Protein AF-A0A2E9L7T1-F1 (afdb_monomer)

Radius of gyration: 26.49 Å; Cα contacts (8 Å, |Δi|>4): 493; chains: 1; bounding box: 70×47×73 Å

Secondary structure (DSSP, 8-state):
-PPPP-HHHHHHHHHHHHHHHHHHTHHHHHS-SHHHHHHHHHHHHHHHHHHHHHHHHH-PPPHHHHTSTTHHHHHHHHHHHHHHHHHHHHT--GGGTS-TTHHIIIIIIIIIHHHHHHHHHHHHH---SSS-GGGGGHHHHTTS--PPPPSS---HHHHHHHHHHHHHHHHHHTT-BPTTB-TT---TTGGGHHHHT--TTBTTSSTTHHHHHHHHHHHHHHHTTSS---TTSHHHHHHHHHHHHHHHHHHHHHHHHHHHHHT-PBPHHHHHHH-HHHHHHHHHHHHHHHHHHHHHHHHHHHHHSSS-HHHHHHHHHHHHHHHHHHH--SBSSTTSPP-SSS-BSSHHHHHHHHHHHS-HHHHHHTTHHHHHHT-BTTB---HHHHHHHHHHHHHHHHHHH---------

Mean predicted aligned error: 11.44 Å

Nearest PDB structures (foldseek):
  8do1-assembly1_A  TM=8.811E-01  e=3.065E-12  Homo sapiens
  1rh5-assembly1_A  TM=8.765E-01  e=1.715E-11  Methanocaldococcus jannaschii
  1rhz-assembly1_A  TM=8.712E-01  e=6.381E-11  Methanocaldococcus jannaschii
  3dkn-assembly1_A  TM=8.612E-01  e=5.829E-11  Canis lupus familiaris
  3bo0-assembly1_A  TM=8.610E-01  e=1.150E-10  Escherichia coli

Solvent-accessible surface area (backbone atoms only — not comparable to full-atom values): 21916 Å² total; per-residue (Å²): 119,68,42,71,53,40,66,67,56,39,52,50,53,49,49,51,54,54,47,50,53,51,59,73,35,42,70,41,59,72,51,80,61,71,56,24,55,50,44,54,50,37,54,55,46,27,56,54,47,26,52,48,49,34,45,61,61,74,49,80,82,57,74,80,46,58,71,37,95,68,55,31,86,38,44,72,55,52,54,50,48,48,55,50,48,53,45,52,61,51,25,30,40,57,96,77,75,27,43,20,73,44,33,50,52,36,56,43,54,24,55,46,49,24,48,55,50,23,54,51,40,41,32,33,58,32,67,46,74,62,76,40,50,67,63,42,48,45,78,55,45,77,70,52,94,68,84,78,68,69,94,57,91,77,50,71,67,57,16,51,51,48,38,51,52,48,50,53,52,52,58,51,36,50,69,39,62,49,74,55,56,33,97,75,55,63,67,87,53,62,92,47,25,45,76,31,39,28,27,82,70,16,33,22,47,67,28,47,42,31,54,53,53,24,47,49,55,48,50,51,35,47,72,70,56,76,43,51,63,53,74,86,41,71,65,43,37,50,50,51,54,35,51,33,53,53,40,20,63,55,32,39,56,67,56,40,45,61,44,41,80,67,46,48,47,56,21,69,71,43,32,77,75,44,30,65,27,46,33,46,47,53,42,42,51,46,44,44,54,30,41,51,49,50,52,52,48,26,53,44,22,54,59,51,27,72,66,44,26,67,62,50,42,23,52,50,35,45,50,47,53,52,47,44,38,39,61,26,72,52,46,60,49,85,93,56,72,80,39,97,90,29,38,30,42,2,33,53,42,25,53,54,48,47,72,71,70,52,51,77,67,54,33,64,76,66,46,42,62,49,44,48,42,73,28,46,101,86,39,83,41,13,49,50,54,54,54,50,52,51,53,50,49,53,54,52,52,55,57,71,68,64,73,88,86,74,90,79,83,130

Structure (mmCIF, N/CA/C/O backbone):
data_AF-A0A2E9L7T1-F1
#
_entry.id   AF-A0A2E9L7T1-F1
#
loop_
_atom_site.group_PDB
_atom_site.id
_atom_site.type_symbol
_atom_site.label_atom_id
_atom_site.label_alt_id
_atom_site.label_comp_id
_atom_site.label_asym_id
_atom_site.label_entity_id
_atom_site.label_seq_id
_atom_site.pdbx_PDB_ins_code
_atom_site.Cartn_x
_atom_site.Cartn_y
_atom_site.Cartn_z
_atom_site.occupancy
_atom_site.B_iso_or_equiv
_atom_site.auth_seq_id
_atom_site.auth_comp_id
_atom_site.auth_asym_id
_atom_site.auth_atom_id
_atom_site.pdbx_PDB_model_num
ATOM 1 N N . MET A 1 1 ? -18.231 8.723 31.305 1.00 44.78 1 MET A N 1
ATOM 2 C CA . MET A 1 1 ? -19.421 9.405 30.738 1.00 44.78 1 MET A CA 1
ATOM 3 C C . MET A 1 1 ? -19.922 8.512 29.623 1.00 44.78 1 MET A C 1
ATOM 5 O O . MET A 1 1 ? -19.241 8.429 28.611 1.00 44.78 1 MET A O 1
ATOM 9 N N . LYS A 1 2 ? -21.054 7.825 29.812 1.00 50.00 2 LYS A N 1
ATOM 10 C CA . LYS A 1 2 ? -21.602 6.917 28.796 1.00 50.00 2 LYS A CA 1
ATOM 11 C C . LYS A 1 2 ? -21.762 7.650 27.469 1.00 50.00 2 LYS A C 1
ATOM 13 O O . LYS A 1 2 ? -22.452 8.673 27.408 1.00 50.00 2 LYS A O 1
ATOM 18 N N . HIS A 1 3 ? -21.126 7.144 26.417 1.00 57.38 3 HIS A N 1
ATOM 19 C CA . HIS A 1 3 ? -21.332 7.689 25.085 1.00 57.38 3 HIS A CA 1
ATOM 20 C C . HIS A 1 3 ? -22.793 7.463 24.691 1.00 57.38 3 HIS A C 1
ATOM 22 O O . HIS A 1 3 ? -23.294 6.342 24.730 1.00 57.38 3 HIS A O 1
ATOM 28 N N . LYS A 1 4 ? -23.497 8.549 24.361 1.00 59.44 4 LYS A N 1
ATOM 29 C CA . LYS A 1 4 ? -24.833 8.469 23.770 1.00 59.44 4 LYS A CA 1
ATOM 30 C C . LYS A 1 4 ? -24.698 8.261 22.257 1.00 59.44 4 LYS A C 1
ATOM 32 O O . LYS A 1 4 ? -23.768 8.835 21.670 1.00 59.44 4 LYS A O 1
ATOM 37 N N . PRO A 1 5 ? -25.608 7.489 21.637 1.00 64.50 5 PRO A N 1
ATOM 38 C CA . PRO A 1 5 ? -25.653 7.362 20.187 1.00 64.50 5 PRO A CA 1
ATOM 39 C C . PRO A 1 5 ? -25.833 8.745 19.554 1.00 64.50 5 PRO A C 1
ATOM 41 O O . PRO A 1 5 ? -26.508 9.607 20.122 1.00 64.50 5 PRO A O 1
ATOM 44 N N . VAL A 1 6 ? -25.214 8.967 18.391 1.00 72.38 6 VAL A N 1
ATOM 45 C CA . VAL A 1 6 ? -25.346 10.228 17.643 1.00 72.38 6 VAL A CA 1
ATOM 46 C C . VAL A 1 6 ? -26.320 10.010 16.491 1.00 72.38 6 VAL A C 1
ATOM 48 O O . VAL A 1 6 ? -25.890 9.603 15.411 1.00 72.38 6 VAL A O 1
ATOM 51 N N . PRO A 1 7 ? -27.624 10.273 16.684 1.00 68.56 7 PRO A N 1
ATOM 52 C CA . PRO A 1 7 ? -28.637 9.977 15.673 1.00 68.56 7 PRO A CA 1
ATOM 53 C C . PRO A 1 7 ? -28.390 10.738 14.365 1.00 68.56 7 PRO A C 1
ATOM 55 O O . PRO A 1 7 ? -28.592 10.181 13.295 1.00 68.56 7 PRO A O 1
ATOM 58 N N . ILE A 1 8 ? -27.860 11.965 14.438 1.00 73.25 8 ILE A N 1
ATOM 59 C CA . ILE A 1 8 ? -27.499 12.760 13.253 1.00 73.25 8 ILE A CA 1
ATOM 60 C C . ILE A 1 8 ? -26.408 12.063 12.428 1.00 73.25 8 ILE A C 1
ATOM 62 O O . ILE A 1 8 ? -26.515 12.007 11.211 1.00 73.25 8 ILE A O 1
ATOM 66 N N . GLY A 1 9 ? -25.391 11.488 13.078 1.00 71.50 9 GLY A N 1
ATOM 67 C CA . GLY A 1 9 ? -24.317 10.764 12.391 1.00 71.50 9 GLY A CA 1
ATOM 68 C C . GLY A 1 9 ? -24.824 9.493 11.712 1.00 71.50 9 GLY A C 1
ATOM 69 O O . GLY A 1 9 ? -24.454 9.215 10.581 1.00 71.50 9 GLY A O 1
ATOM 70 N N . VAL A 1 10 ? -25.742 8.772 12.360 1.00 74.06 10 VAL A N 1
ATOM 71 C CA . VAL A 1 10 ? -26.376 7.571 11.791 1.00 74.06 10 VAL A CA 1
ATOM 72 C C . VAL A 1 10 ? -27.210 7.918 10.555 1.00 74.06 10 VAL A C 1
ATOM 74 O O . VAL A 1 10 ? -27.063 7.275 9.518 1.00 74.06 10 VAL A O 1
ATOM 77 N N . VAL A 1 11 ? -28.048 8.956 10.643 1.00 75.56 11 VAL A N 1
ATOM 78 C CA . VAL A 1 11 ? -28.878 9.407 9.516 1.00 75.56 11 VAL A CA 1
ATOM 79 C C . VAL A 1 11 ? -28.003 9.900 8.369 1.00 75.56 11 VAL A C 1
ATOM 81 O O . VAL A 1 11 ? -28.222 9.507 7.231 1.00 75.56 11 VAL A O 1
ATOM 84 N N . LEU A 1 12 ? -26.980 10.705 8.655 1.00 79.31 12 LEU A N 1
ATOM 85 C CA . LEU A 1 12 ? -26.120 11.290 7.630 1.00 79.31 12 LEU A CA 1
ATOM 86 C C . LEU A 1 12 ? -25.273 10.225 6.916 1.00 79.31 12 LEU A C 1
ATOM 88 O O . LEU A 1 12 ? -25.202 10.237 5.694 1.00 79.31 12 LEU A O 1
ATOM 92 N N . THR A 1 13 ? -24.707 9.251 7.637 1.00 77.12 13 THR A N 1
ATOM 93 C CA . THR A 1 13 ? -24.001 8.118 7.014 1.00 77.12 13 THR A CA 1
ATOM 94 C C . THR A 1 13 ? -24.942 7.247 6.183 1.00 77.12 13 THR A C 1
ATOM 96 O O . THR A 1 13 ? -24.572 6.847 5.082 1.00 77.12 13 THR A O 1
ATOM 99 N N . GLY A 1 14 ? -26.159 6.983 6.669 1.00 74.06 14 GLY A N 1
ATOM 100 C CA . GLY A 1 14 ? -27.168 6.248 5.906 1.00 74.06 14 GLY A CA 1
ATOM 101 C C . GLY A 1 14 ? -27.558 6.975 4.618 1.00 74.06 14 GLY A C 1
ATOM 102 O O . GLY A 1 14 ? -27.540 6.373 3.550 1.00 74.06 14 GLY A O 1
ATOM 103 N N . VAL A 1 15 ? -27.837 8.278 4.699 1.00 81.50 15 VAL A N 1
ATOM 104 C CA . VAL A 1 15 ? -28.184 9.112 3.538 1.00 81.50 15 VAL A CA 1
ATOM 105 C C . VAL A 1 15 ? -27.033 9.187 2.542 1.00 81.50 15 VAL A C 1
ATOM 107 O O . VAL A 1 15 ? -27.280 9.082 1.350 1.00 81.50 15 VAL A O 1
ATOM 110 N N . ILE A 1 16 ? -25.785 9.321 2.999 1.00 81.62 16 ILE A N 1
ATOM 111 C CA . ILE A 1 16 ? -24.625 9.337 2.099 1.00 81.62 16 ILE A CA 1
ATOM 112 C C . ILE A 1 16 ? -24.465 7.986 1.403 1.00 81.62 16 ILE A C 1
ATOM 114 O O . ILE A 1 16 ? -24.348 7.950 0.186 1.00 81.62 16 ILE A O 1
ATOM 118 N N . TYR A 1 17 ? -24.477 6.877 2.148 1.00 81.25 17 TYR A N 1
ATOM 119 C CA . TYR A 1 17 ? -24.254 5.555 1.565 1.00 81.25 17 TYR A CA 1
ATOM 120 C C . TYR A 1 17 ? -25.372 5.160 0.596 1.00 81.25 17 TYR A C 1
ATOM 122 O O . TYR A 1 17 ? -25.107 4.876 -0.570 1.00 81.25 17 TYR A O 1
ATOM 130 N N . PHE A 1 18 ? -26.628 5.193 1.050 1.00 79.50 18 PHE A N 1
ATOM 131 C CA . PHE A 1 18 ? -27.755 4.854 0.186 1.00 79.50 18 PHE A CA 1
ATOM 132 C C . PHE A 1 18 ? -27.930 5.889 -0.927 1.00 79.50 18 PHE A C 1
ATOM 134 O O . PHE A 1 18 ? -28.182 5.504 -2.060 1.00 79.50 18 PHE A O 1
ATOM 141 N N . GLY A 1 19 ? -27.724 7.179 -0.650 1.00 78.94 19 GLY A N 1
ATOM 142 C CA . GLY A 1 19 ? -27.780 8.239 -1.659 1.00 78.94 19 GLY A CA 1
ATOM 143 C C . GLY A 1 19 ? -26.742 8.067 -2.768 1.00 78.94 19 GLY A C 1
ATOM 144 O O . GLY A 1 19 ? -27.082 8.246 -3.931 1.00 78.94 19 GLY A O 1
ATOM 145 N N . LEU A 1 20 ? -25.514 7.651 -2.440 1.00 79.62 20 LEU A N 1
ATOM 146 C CA . LEU A 1 20 ? -24.487 7.325 -3.436 1.00 79.62 20 LEU A CA 1
ATOM 147 C C . LEU A 1 20 ? -24.861 6.098 -4.273 1.00 79.62 20 LEU A C 1
ATOM 149 O O . LEU A 1 20 ? -24.658 6.122 -5.482 1.00 79.62 20 LEU A O 1
ATOM 153 N N . LEU A 1 21 ? -25.440 5.054 -3.668 1.00 77.19 21 LEU A N 1
ATOM 154 C CA . LEU A 1 21 ? -25.922 3.887 -4.419 1.00 77.19 21 LEU A CA 1
ATOM 155 C C . LEU A 1 21 ? -27.068 4.251 -5.369 1.00 77.19 21 LEU A C 1
ATOM 157 O O . LEU A 1 21 ? -27.059 3.835 -6.523 1.00 77.19 21 LEU A O 1
ATOM 161 N N . PHE A 1 22 ? -28.028 5.049 -4.895 1.00 79.12 22 PHE A N 1
ATOM 162 C CA . PHE A 1 22 ? -29.129 5.546 -5.718 1.00 79.12 22 PHE A CA 1
ATOM 163 C C . PHE A 1 22 ? -28.638 6.451 -6.846 1.00 79.12 22 PHE A C 1
ATOM 165 O O . PHE A 1 22 ? -29.158 6.360 -7.950 1.00 79.12 22 PHE A O 1
ATOM 172 N N . TYR A 1 23 ? -27.644 7.303 -6.582 1.00 79.50 23 TYR A N 1
ATOM 173 C CA . TYR A 1 23 ? -27.042 8.156 -7.602 1.00 79.50 23 TYR A CA 1
ATOM 174 C C . TYR A 1 23 ? -26.296 7.336 -8.658 1.00 79.50 23 TYR A C 1
ATOM 176 O O . TYR A 1 23 ? -26.459 7.585 -9.846 1.00 79.50 23 TYR A O 1
ATOM 184 N N . TRP A 1 24 ? -25.521 6.329 -8.241 1.00 76.62 24 TRP A N 1
ATOM 185 C CA . TRP A 1 24 ? -24.786 5.461 -9.164 1.00 76.62 24 TRP A CA 1
ATOM 186 C C . TRP A 1 24 ? -25.728 4.702 -10.109 1.00 76.62 24 TRP A C 1
ATOM 188 O O . TRP A 1 24 ? -25.439 4.571 -11.290 1.00 76.62 24 TRP A O 1
ATOM 198 N N . GLN A 1 25 ? -26.877 4.250 -9.617 1.00 76.62 25 GLN A N 1
ATOM 199 C CA . GLN A 1 25 ? -27.850 3.506 -10.421 1.00 76.62 25 GLN A CA 1
ATOM 200 C C . GLN A 1 25 ? -28.984 4.379 -10.969 1.00 76.62 25 GLN A C 1
A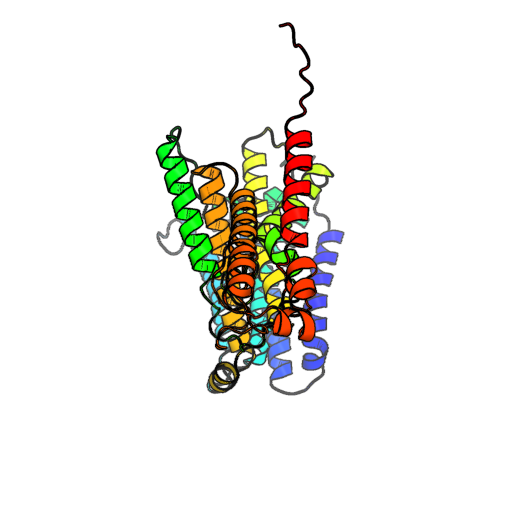TOM 202 O O . GLN A 1 25 ? -29.982 3.842 -11.433 1.00 76.62 25 GLN A O 1
ATOM 207 N N . TRP A 1 26 ? -28.878 5.710 -10.896 1.00 75.06 26 TRP A N 1
ATOM 208 C CA . TRP A 1 26 ? -29.985 6.617 -11.222 1.00 75.06 26 TRP A CA 1
ATOM 209 C C . TRP A 1 26 ? -30.507 6.417 -12.649 1.00 75.06 26 TRP A C 1
ATOM 211 O O . TRP A 1 26 ? -31.717 6.302 -12.858 1.00 75.06 26 TRP A O 1
ATOM 221 N N . ASP A 1 27 ? -29.591 6.300 -13.608 1.00 73.44 27 ASP A N 1
ATOM 222 C CA . ASP A 1 27 ? -29.933 6.109 -15.016 1.00 73.44 27 ASP A CA 1
ATOM 223 C C . ASP A 1 27 ? -30.553 4.721 -15.251 1.00 73.44 27 ASP A C 1
ATOM 225 O O . ASP A 1 27 ? -31.608 4.616 -15.879 1.00 73.44 27 ASP A O 1
ATOM 229 N N . GLU A 1 28 ? -29.991 3.669 -14.646 1.00 75.12 28 GLU A N 1
ATOM 230 C CA . GLU A 1 28 ? -30.506 2.290 -14.724 1.00 75.12 28 GLU A CA 1
ATOM 231 C C . GLU A 1 28 ? -31.877 2.121 -14.036 1.00 75.12 28 GLU A C 1
ATOM 233 O O . GLU A 1 28 ? -32.746 1.401 -14.527 1.00 75.12 28 GLU A O 1
ATOM 238 N N . LEU A 1 29 ? -32.119 2.841 -12.935 1.00 70.44 29 LEU A N 1
ATOM 239 C CA . LEU A 1 29 ? -33.400 2.888 -12.217 1.00 70.44 29 LEU A CA 1
ATOM 240 C C . LEU A 1 29 ? -34.501 3.579 -13.023 1.00 70.44 29 LEU A C 1
ATOM 242 O O . LEU A 1 29 ? -35.678 3.247 -12.862 1.00 70.44 29 LEU A O 1
ATOM 246 N N . SER A 1 30 ? -34.121 4.554 -13.850 1.00 69.94 30 SER A N 1
ATOM 247 C CA . SER A 1 30 ? -35.033 5.306 -14.715 1.00 69.94 30 SER A CA 1
ATOM 248 C C . SER A 1 30 ? -35.358 4.592 -16.033 1.00 69.94 30 SER A C 1
ATOM 250 O O . SER A 1 30 ? -36.299 4.987 -16.722 1.00 69.94 30 SER A O 1
ATOM 252 N N . GLY A 1 31 ? -34.606 3.539 -16.366 1.00 70.69 31 GLY A N 1
ATOM 253 C CA . GLY A 1 31 ? -34.792 2.727 -17.564 1.00 70.69 31 GLY A CA 1
ATOM 254 C C . GLY A 1 31 ? -35.842 1.615 -17.427 1.00 70.69 31 GLY A C 1
ATOM 255 O O . GLY A 1 31 ? -36.591 1.514 -16.451 1.00 70.69 31 GLY A O 1
ATOM 256 N N . GLU A 1 32 ? -35.881 0.736 -18.429 1.00 66.31 32 GLU A N 1
ATOM 257 C CA . GLU A 1 32 ? -36.730 -0.461 -18.472 1.00 66.31 32 GLU A CA 1
ATOM 258 C C . GLU A 1 32 ? -35.885 -1.711 -18.775 1.00 66.31 32 GLU A C 1
ATOM 260 O O . GLU A 1 32 ? -34.893 -1.637 -19.497 1.00 66.31 32 GLU A O 1
ATOM 265 N N . GLY A 1 33 ? -36.284 -2.871 -18.240 1.00 74.75 33 GLY A N 1
ATOM 266 C CA . GLY A 1 33 ? -35.637 -4.162 -18.509 1.00 74.75 33 GLY A CA 1
ATOM 267 C C . GLY A 1 33 ? -34.705 -4.663 -17.397 1.00 74.75 33 GLY A C 1
ATOM 268 O O . GLY A 1 33 ? -34.852 -4.297 -16.231 1.00 74.75 33 GLY A O 1
ATOM 269 N N . ALA A 1 34 ? -33.758 -5.533 -17.766 1.00 67.19 34 ALA A N 1
ATOM 270 C CA . ALA A 1 34 ? -32.897 -6.269 -16.832 1.00 67.19 34 ALA A CA 1
ATOM 271 C C . ALA A 1 34 ? -32.001 -5.367 -15.959 1.00 67.19 34 ALA A C 1
ATOM 273 O O . ALA A 1 34 ? -31.764 -5.699 -14.799 1.00 67.19 34 ALA A O 1
ATOM 274 N N . ALA A 1 35 ? -31.581 -4.206 -16.476 1.00 68.75 35 ALA A N 1
ATOM 275 C CA . ALA A 1 35 ? -30.794 -3.211 -15.742 1.00 68.75 35 ALA A CA 1
ATOM 276 C C . ALA A 1 35 ? -31.546 -2.664 -14.516 1.00 68.75 35 ALA A C 1
ATOM 278 O O . ALA A 1 35 ? -31.026 -2.624 -13.402 1.00 68.75 35 ALA A O 1
ATOM 279 N N . ARG A 1 36 ? -32.834 -2.334 -14.681 1.00 75.12 36 ARG A N 1
ATOM 280 C CA . ARG A 1 36 ? -33.674 -1.835 -13.585 1.00 75.12 36 ARG A CA 1
ATOM 281 C C . ARG A 1 36 ? -33.912 -2.904 -12.518 1.00 75.12 36 ARG A C 1
ATOM 283 O O . ARG A 1 36 ? -33.875 -2.599 -11.324 1.00 75.12 36 ARG A O 1
ATOM 290 N N . ASP A 1 37 ? -34.153 -4.147 -12.930 1.00 76.12 37 ASP A N 1
ATOM 291 C CA . ASP A 1 37 ? -34.335 -5.265 -11.999 1.00 76.12 37 ASP A CA 1
ATOM 292 C C . ASP A 1 37 ? -33.048 -5.544 -11.204 1.00 76.12 37 ASP A C 1
ATOM 294 O O . ASP A 1 37 ? -33.117 -5.786 -9.994 1.00 76.12 37 ASP A O 1
ATOM 298 N N . ALA A 1 38 ? -31.881 -5.418 -11.845 1.00 71.12 38 ALA A N 1
ATOM 299 C CA . ALA A 1 38 ? -30.573 -5.530 -11.205 1.00 71.12 38 ALA A CA 1
ATOM 300 C C . ALA A 1 38 ? -30.304 -4.400 -10.201 1.00 71.12 38 ALA A C 1
ATOM 302 O O . ALA A 1 38 ? -29.887 -4.667 -9.068 1.00 71.12 38 ALA A O 1
ATOM 303 N N . ALA A 1 39 ? -30.621 -3.156 -10.566 1.00 71.81 39 ALA A N 1
ATOM 304 C CA . ALA A 1 39 ? -30.505 -1.994 -9.691 1.00 71.81 39 ALA A CA 1
ATOM 305 C C . ALA A 1 39 ? -31.376 -2.136 -8.428 1.00 71.81 39 ALA A C 1
ATOM 307 O O . ALA A 1 39 ? -30.907 -1.947 -7.299 1.00 71.81 39 ALA A O 1
ATOM 308 N N . ILE A 1 40 ? -32.645 -2.529 -8.599 1.00 77.00 40 ILE A N 1
ATOM 309 C CA . ILE A 1 40 ? -33.587 -2.748 -7.490 1.00 77.00 40 ILE A CA 1
ATOM 310 C C . ILE A 1 40 ? -33.103 -3.894 -6.600 1.00 77.00 40 ILE A C 1
ATOM 312 O O . ILE A 1 40 ? -33.075 -3.753 -5.373 1.00 77.00 40 ILE A O 1
ATOM 316 N N . PHE A 1 41 ? -32.692 -5.013 -7.201 1.00 77.88 41 PHE A N 1
ATOM 317 C CA . PHE A 1 41 ? -32.152 -6.150 -6.467 1.00 77.88 41 PHE A CA 1
ATOM 318 C C . PHE A 1 41 ? -30.933 -5.749 -5.631 1.00 77.88 41 PHE A C 1
ATOM 320 O O . PHE A 1 41 ? -30.875 -6.078 -4.445 1.00 77.88 41 PHE A O 1
ATOM 327 N N . GLY A 1 42 ? -29.996 -4.986 -6.198 1.00 73.81 42 GLY A N 1
ATOM 328 C CA . GLY A 1 42 ? -28.810 -4.550 -5.471 1.00 73.81 42 GLY A CA 1
ATOM 329 C C . GLY A 1 42 ? -29.099 -3.566 -4.343 1.00 73.81 42 GLY A C 1
ATOM 330 O O . GLY A 1 42 ? -28.513 -3.701 -3.271 1.00 73.81 42 GLY A O 1
ATOM 331 N N . ILE A 1 43 ? -30.064 -2.656 -4.492 1.00 78.12 43 ILE A N 1
ATOM 332 C CA . ILE A 1 43 ? -30.483 -1.775 -3.389 1.00 78.12 43 ILE A CA 1
ATOM 333 C C . ILE A 1 43 ? -31.120 -2.580 -2.248 1.00 78.12 43 ILE A C 1
ATOM 335 O O . ILE A 1 43 ? -30.797 -2.362 -1.077 1.00 78.12 43 ILE A O 1
ATOM 339 N N . VAL A 1 44 ? -31.989 -3.545 -2.564 1.00 81.81 44 VAL A N 1
ATOM 340 C CA . VAL A 1 44 ? -32.592 -4.435 -1.556 1.00 81.81 44 VAL A CA 1
ATOM 341 C C . VAL A 1 44 ? -31.515 -5.271 -0.863 1.00 81.81 44 VAL A C 1
ATOM 343 O O . VAL A 1 44 ? -31.511 -5.386 0.368 1.00 81.81 44 VAL A O 1
ATOM 346 N N . LEU A 1 45 ? -30.563 -5.804 -1.634 1.00 80.44 45 LEU A N 1
ATOM 347 C CA . LEU A 1 45 ? -29.426 -6.548 -1.110 1.00 80.44 45 LEU A CA 1
ATOM 348 C C . LEU A 1 45 ? -28.550 -5.670 -0.208 1.00 80.44 45 LEU A C 1
ATOM 350 O O . LEU A 1 45 ? -28.112 -6.149 0.832 1.00 80.44 45 LEU A O 1
ATOM 354 N N . ALA A 1 46 ? -28.351 -4.391 -0.538 1.00 77.00 46 ALA A N 1
ATOM 355 C CA . ALA A 1 46 ? -27.594 -3.442 0.279 1.00 77.00 46 ALA A CA 1
ATOM 356 C C . ALA A 1 46 ? -28.240 -3.194 1.634 1.00 77.00 46 ALA A C 1
ATOM 358 O O . ALA A 1 46 ? -27.562 -3.249 2.660 1.00 77.00 46 ALA A O 1
ATOM 359 N N . VAL A 1 47 ? -29.558 -2.991 1.669 1.00 79.81 47 VAL A N 1
ATOM 360 C CA . VAL A 1 47 ? -30.287 -2.844 2.935 1.00 79.81 47 VAL A CA 1
ATOM 361 C C . VAL A 1 47 ? -30.152 -4.115 3.780 1.00 79.81 47 VAL A C 1
ATOM 363 O O . VAL A 1 47 ? -29.839 -4.034 4.971 1.00 79.81 47 VAL A O 1
ATOM 366 N N . ALA A 1 48 ? -30.337 -5.290 3.171 1.00 80.25 48 ALA A N 1
ATOM 367 C CA . ALA A 1 48 ? -30.227 -6.573 3.860 1.00 80.25 48 ALA A CA 1
ATOM 368 C C . ALA A 1 48 ? -28.797 -6.859 4.357 1.00 80.25 48 ALA A C 1
ATOM 370 O O . ALA A 1 48 ? -28.613 -7.308 5.491 1.00 80.25 48 ALA A O 1
ATOM 371 N N . HIS A 1 49 ? -27.786 -6.563 3.539 1.00 78.56 49 HIS A N 1
ATOM 372 C CA . HIS A 1 49 ? -26.373 -6.762 3.849 1.00 78.56 49 HIS A CA 1
ATOM 373 C C . HIS A 1 49 ? -25.905 -5.831 4.964 1.00 78.56 49 HIS A C 1
ATOM 375 O O . HIS A 1 49 ? -25.361 -6.310 5.959 1.00 78.56 49 HIS A O 1
ATOM 381 N N . VAL A 1 50 ? -26.199 -4.529 4.874 1.00 78.00 50 VAL A N 1
ATOM 382 C CA . VAL A 1 50 ? -25.868 -3.558 5.927 1.00 78.00 50 VAL A CA 1
ATOM 383 C C . VAL A 1 50 ? -26.540 -3.951 7.241 1.00 78.00 50 VAL A C 1
ATOM 385 O O . VAL A 1 50 ? -25.877 -3.988 8.278 1.00 78.00 50 VAL A O 1
ATOM 388 N N . ALA A 1 51 ? -27.821 -4.335 7.216 1.00 76.25 51 ALA A N 1
ATOM 389 C CA . ALA A 1 51 ? -28.524 -4.803 8.408 1.00 76.25 51 ALA A CA 1
ATOM 390 C C . ALA A 1 51 ? -27.884 -6.070 9.006 1.00 76.25 51 ALA A C 1
ATOM 392 O O . ALA A 1 51 ? -27.722 -6.168 10.226 1.00 76.25 51 ALA A O 1
ATOM 393 N N . TYR A 1 52 ? -27.475 -7.023 8.164 1.00 77.81 52 TYR A N 1
ATOM 394 C CA . TYR A 1 52 ? -26.800 -8.247 8.593 1.00 77.81 52 TYR A CA 1
ATOM 395 C C . TYR A 1 52 ? -25.417 -7.969 9.200 1.00 77.81 52 TYR A C 1
ATOM 397 O O . TYR A 1 52 ? -25.092 -8.489 10.271 1.00 77.81 52 TYR A O 1
ATOM 405 N N . VAL A 1 53 ? -24.607 -7.119 8.566 1.00 74.44 53 VAL A N 1
ATOM 406 C CA . VAL A 1 53 ? -23.275 -6.744 9.058 1.00 74.44 53 VAL A CA 1
ATOM 407 C C . VAL A 1 53 ? -23.386 -5.948 10.363 1.00 74.44 53 VAL A C 1
ATOM 409 O O . VAL A 1 53 ? -22.678 -6.239 11.328 1.00 74.44 53 VAL A O 1
ATOM 412 N N . MET A 1 54 ? -24.342 -5.021 10.462 1.00 72.81 54 MET A N 1
ATOM 413 C CA . MET A 1 54 ? -24.642 -4.322 11.715 1.00 72.81 54 MET A CA 1
ATOM 414 C C . MET A 1 54 ? -25.064 -5.294 12.822 1.00 72.81 54 MET A C 1
ATOM 416 O O . MET A 1 54 ? -24.583 -5.185 13.952 1.00 72.81 54 MET A O 1
ATOM 420 N N . ALA A 1 55 ? -25.907 -6.284 12.512 1.00 71.88 55 ALA A N 1
ATOM 421 C CA . ALA A 1 55 ? -26.273 -7.333 13.461 1.00 71.88 55 ALA A CA 1
ATOM 422 C C . ALA A 1 55 ? -25.053 -8.168 13.888 1.00 71.88 55 ALA A C 1
ATOM 424 O O . ALA A 1 55 ? -24.938 -8.520 15.063 1.00 71.88 55 ALA A O 1
ATOM 425 N N . CYS A 1 56 ? -24.110 -8.430 12.978 1.00 68.75 56 CYS A N 1
ATOM 426 C CA . CYS A 1 56 ? -22.860 -9.122 13.287 1.00 68.75 56 CYS A CA 1
ATOM 427 C C . CYS A 1 56 ? -21.965 -8.330 14.249 1.00 68.75 56 CYS A C 1
ATOM 429 O O . CYS A 1 56 ? -21.349 -8.943 15.126 1.00 68.75 56 CYS A O 1
ATOM 431 N N . PHE A 1 57 ? -21.916 -7.002 14.133 1.00 67.12 57 PHE A N 1
ATOM 432 C CA . PHE A 1 57 ? -21.174 -6.144 15.060 1.00 67.12 57 PHE A CA 1
ATOM 433 C C . PHE A 1 57 ? -21.902 -5.962 16.405 1.00 67.12 57 PHE A C 1
ATOM 435 O O . PHE A 1 57 ? -21.260 -5.932 17.455 1.00 67.12 57 PHE A O 1
ATOM 442 N N . GLN A 1 58 ? -23.239 -5.913 16.417 1.00 66.62 58 GLN A N 1
ATOM 443 C CA . GLN A 1 58 ? -24.030 -5.602 17.619 1.00 66.62 58 GLN A CA 1
ATOM 444 C C . GLN A 1 58 ? -24.449 -6.822 18.457 1.00 66.62 58 GLN A C 1
ATOM 446 O O . GLN A 1 58 ? -24.542 -6.700 19.681 1.00 66.62 58 GLN A O 1
ATOM 451 N N . ARG A 1 59 ? -24.665 -8.004 17.861 1.00 63.28 59 ARG A N 1
ATOM 452 C CA . ARG A 1 59 ? -25.141 -9.209 18.570 1.00 63.28 59 ARG A CA 1
ATOM 453 C C . ARG A 1 59 ? -24.069 -10.298 18.666 1.00 63.28 59 ARG A C 1
ATOM 455 O O . ARG A 1 59 ? -23.394 -10.632 17.688 1.00 63.28 59 ARG A O 1
ATOM 462 N N . ASP A 1 60 ? -23.939 -10.896 19.849 1.00 57.00 60 ASP A N 1
ATOM 463 C CA . ASP A 1 60 ? -23.173 -12.130 20.038 1.00 57.00 60 ASP A CA 1
ATOM 464 C C . ASP A 1 60 ? -23.951 -13.340 19.513 1.00 57.00 60 ASP A C 1
ATOM 466 O O . ASP A 1 60 ? -25.180 -13.380 19.583 1.00 57.00 60 ASP A O 1
ATOM 470 N N . LEU A 1 61 ? -23.235 -14.343 18.990 1.00 56.38 61 LEU A N 1
ATOM 471 C CA . LEU A 1 61 ? -23.859 -15.628 18.680 1.00 56.38 61 LEU A CA 1
ATOM 472 C C . LEU A 1 61 ? -24.348 -16.273 19.993 1.00 56.38 61 LEU A C 1
ATOM 474 O O . LEU A 1 61 ? -23.559 -16.326 20.945 1.00 56.38 61 LEU A O 1
ATOM 478 N N . PRO A 1 62 ? -25.592 -16.788 20.057 1.00 53.47 62 PRO A N 1
ATOM 479 C CA . PRO A 1 62 ? -26.096 -17.482 21.239 1.00 53.47 62 PRO A CA 1
ATOM 480 C C . PRO A 1 62 ? -25.184 -18.662 21.609 1.00 53.47 62 PRO A C 1
ATOM 482 O O . PRO A 1 62 ? -24.631 -19.330 20.731 1.00 53.47 62 PRO A O 1
ATOM 485 N N . ALA A 1 63 ? -25.025 -18.917 22.914 1.00 52.66 63 ALA A N 1
ATOM 486 C CA . ALA A 1 63 ? -24.085 -19.904 23.460 1.00 52.66 63 ALA A CA 1
ATOM 487 C C . ALA A 1 63 ? -24.237 -21.309 22.838 1.00 52.66 63 ALA A C 1
ATOM 489 O O . ALA A 1 63 ? -23.243 -22.008 22.658 1.00 52.66 63 ALA A O 1
ATOM 490 N N . SER A 1 64 ? -25.451 -21.671 22.412 1.00 53.28 64 SER A N 1
ATOM 491 C CA . SER A 1 64 ? -25.774 -22.943 21.757 1.00 53.28 64 SER A CA 1
ATOM 492 C C . SER A 1 64 ? -25.158 -23.105 20.360 1.00 53.28 64 SER A C 1
ATOM 494 O O . SER A 1 64 ? -24.852 -24.223 19.963 1.00 53.28 64 SER A O 1
ATOM 496 N N . MET A 1 65 ? -24.928 -22.017 19.610 1.00 52.69 65 MET A N 1
ATOM 497 C CA . MET A 1 65 ? -24.243 -22.095 18.310 1.00 52.69 65 MET A CA 1
ATOM 498 C C . MET A 1 65 ? -22.717 -22.105 18.455 1.00 52.69 65 MET A C 1
ATOM 500 O O . MET A 1 65 ? -22.052 -22.712 17.624 1.00 52.69 65 MET A O 1
ATOM 504 N N . LYS A 1 66 ? -22.147 -21.497 19.509 1.00 51.56 66 LYS A N 1
ATOM 505 C CA . LYS A 1 66 ? -20.687 -21.478 19.751 1.00 51.56 66 LYS A CA 1
ATOM 506 C C . LYS A 1 66 ? -20.096 -22.865 20.052 1.00 51.56 66 LYS A C 1
ATOM 508 O O . LYS A 1 66 ? -18.899 -23.050 19.865 1.00 51.56 66 LYS A O 1
ATOM 513 N N . GLN A 1 67 ? -20.915 -23.823 20.495 1.00 50.75 67 GLN A N 1
ATOM 514 C CA . GLN A 1 67 ? -20.488 -25.187 20.839 1.00 50.75 67 GLN A CA 1
ATOM 515 C C . GLN A 1 67 ? -20.374 -26.138 19.633 1.00 50.75 67 GLN A C 1
ATOM 517 O O . GLN A 1 67 ? -19.862 -27.244 19.784 1.00 50.75 67 GLN A O 1
ATOM 522 N N . LEU A 1 68 ? -20.803 -25.727 18.432 1.00 50.88 68 LEU A N 1
ATOM 523 C CA . LEU A 1 68 ? -20.613 -26.525 17.218 1.00 50.88 68 LEU A CA 1
ATOM 524 C C . LEU A 1 68 ? -19.224 -26.240 16.615 1.00 50.88 68 LEU A C 1
ATOM 526 O O . LEU A 1 68 ? -18.971 -25.100 16.213 1.00 50.88 68 LEU A O 1
ATOM 530 N N . PRO A 1 69 ? -18.336 -27.247 16.496 1.00 48.69 69 PRO A N 1
ATOM 531 C CA . PRO A 1 69 ? -16.903 -27.052 16.240 1.00 48.69 69 PRO A CA 1
ATOM 532 C C . PRO A 1 69 ? -16.559 -26.455 14.864 1.00 48.69 69 PRO A C 1
ATOM 534 O O . PRO A 1 69 ? -15.443 -25.984 14.671 1.00 48.69 69 PRO A O 1
ATOM 537 N N . ILE A 1 70 ? -17.510 -26.424 13.923 1.00 51.59 70 ILE A N 1
ATOM 538 C CA . ILE A 1 70 ? -17.324 -25.878 12.563 1.00 51.59 70 ILE A CA 1
ATOM 539 C C . ILE A 1 70 ? -18.264 -24.689 12.311 1.00 51.59 70 ILE A C 1
ATOM 541 O O . ILE A 1 70 ? -17.856 -23.663 11.772 1.00 51.59 70 ILE A O 1
ATOM 545 N N . ILE A 1 71 ? -19.518 -24.783 12.759 1.00 49.94 71 ILE A N 1
ATOM 546 C CA . ILE A 1 71 ? -20.552 -23.776 12.486 1.00 49.94 71 ILE A CA 1
ATOM 547 C C . ILE A 1 71 ? -20.423 -22.575 13.433 1.00 49.94 71 ILE A C 1
ATOM 549 O O . ILE A 1 71 ? -20.593 -21.442 13.005 1.00 49.94 71 ILE A O 1
ATOM 553 N N . GLY A 1 72 ? -20.061 -22.771 14.704 1.00 49.94 72 GLY A N 1
ATOM 554 C CA . GLY A 1 72 ? -20.127 -21.708 15.711 1.00 49.94 72 GLY A CA 1
ATOM 555 C C . GLY A 1 72 ? -19.124 -20.575 15.538 1.00 49.94 72 GLY A C 1
ATOM 556 O O . GLY A 1 72 ? -19.462 -19.407 15.735 1.00 49.94 72 GLY A O 1
ATOM 557 N N . ARG A 1 73 ? -17.885 -20.909 15.161 1.00 54.12 73 ARG A N 1
ATOM 558 C CA . ARG A 1 73 ? -16.800 -19.925 15.018 1.00 54.12 73 ARG A CA 1
ATOM 559 C C . ARG A 1 73 ? -16.896 -19.136 13.711 1.00 54.12 73 ARG A C 1
ATOM 561 O O . ARG A 1 73 ? -16.519 -17.970 13.683 1.00 54.12 73 ARG A O 1
ATOM 568 N N . TYR A 1 74 ? -17.447 -19.753 12.666 1.00 60.00 74 TYR A N 1
ATOM 569 C CA . TYR A 1 74 ? -17.512 -19.188 11.318 1.00 60.00 74 TYR A CA 1
ATOM 570 C C . TYR A 1 74 ? -18.935 -18.845 10.855 1.00 60.00 74 TYR A C 1
ATOM 572 O O . TYR A 1 74 ? -19.081 -18.334 9.758 1.00 60.00 74 TYR A O 1
ATOM 580 N N . ALA A 1 75 ? -19.989 -19.032 11.662 1.00 61.78 75 ALA A N 1
ATOM 581 C CA . ALA A 1 75 ? -21.380 -18.732 11.275 1.00 61.78 75 ALA A CA 1
ATOM 582 C C . ALA A 1 75 ? -21.567 -17.325 10.690 1.00 61.78 75 ALA A C 1
ATOM 584 O O . ALA A 1 75 ? -22.228 -17.164 9.667 1.00 61.78 75 ALA A O 1
ATOM 585 N N . LYS A 1 76 ? -20.955 -16.306 11.311 1.00 65.19 76 LYS A N 1
ATOM 586 C CA . LYS A 1 76 ? -21.023 -14.921 10.815 1.00 65.19 76 LYS A CA 1
ATOM 587 C C . LYS A 1 76 ? -20.355 -14.775 9.443 1.00 65.19 76 LYS A C 1
ATOM 589 O O . LYS A 1 76 ? -20.888 -14.077 8.582 1.00 65.19 76 LYS A O 1
ATOM 594 N N . LEU A 1 77 ? -19.236 -15.476 9.242 1.00 66.06 77 LEU A N 1
ATOM 595 C CA . LEU A 1 77 ? -18.504 -15.544 7.979 1.00 66.06 77 LEU A CA 1
ATOM 596 C C . LEU A 1 77 ? -19.298 -16.319 6.918 1.00 66.06 77 LEU A C 1
ATOM 598 O O . LEU A 1 77 ? -19.420 -15.832 5.806 1.00 66.06 77 LEU A O 1
ATOM 602 N N . TYR A 1 78 ? -19.918 -17.452 7.259 1.00 69.12 78 TYR A N 1
ATOM 603 C CA . TYR A 1 78 ? -20.784 -18.201 6.345 1.00 69.12 78 TYR A CA 1
ATOM 604 C C . TYR A 1 78 ? -22.000 -17.387 5.906 1.00 69.12 78 TYR A C 1
ATOM 606 O O . TYR A 1 78 ? -22.320 -17.382 4.725 1.00 69.12 78 TYR A O 1
ATOM 614 N N . GLY A 1 79 ? -22.643 -16.646 6.813 1.00 68.94 79 GLY A N 1
ATOM 615 C CA . GLY A 1 79 ? -23.737 -15.759 6.421 1.00 68.94 79 GLY A CA 1
ATOM 616 C C . GLY A 1 79 ? -23.274 -14.618 5.511 1.00 68.94 79 GLY A C 1
ATOM 617 O O . GLY A 1 79 ? -23.953 -14.322 4.536 1.00 68.94 79 GLY A O 1
ATOM 618 N N . TRP A 1 80 ? -22.085 -14.043 5.734 1.00 75.19 80 TRP A N 1
ATOM 619 C CA . TRP A 1 80 ? -21.508 -13.074 4.792 1.00 75.19 80 TRP A CA 1
ATOM 620 C C . TRP A 1 80 ? -21.163 -13.719 3.438 1.00 75.19 80 TRP A C 1
ATOM 622 O O . TRP A 1 80 ? -21.481 -13.151 2.399 1.00 75.19 80 TRP A O 1
ATOM 632 N N . LEU A 1 81 ? -20.614 -14.939 3.431 1.00 73.50 81 LEU A N 1
ATOM 633 C CA . LEU A 1 81 ? -20.344 -15.708 2.211 1.00 73.50 81 LEU A CA 1
ATOM 634 C C . LEU A 1 81 ? -21.621 -16.050 1.435 1.00 73.50 81 LEU A C 1
ATOM 636 O O . LEU A 1 81 ? -21.565 -16.130 0.215 1.00 73.50 81 LEU A O 1
ATOM 640 N N . ILE A 1 82 ? -22.770 -16.206 2.100 1.00 76.44 82 ILE A N 1
ATOM 641 C CA . ILE A 1 82 ? -24.067 -16.369 1.427 1.00 76.44 82 ILE A CA 1
ATOM 642 C C . ILE A 1 82 ? -24.453 -15.084 0.685 1.00 76.44 82 ILE A C 1
ATOM 644 O O . ILE A 1 82 ? -24.860 -15.165 -0.468 1.00 76.44 82 ILE A O 1
ATOM 648 N N . PHE A 1 83 ? -24.277 -13.903 1.288 1.00 74.69 83 PHE A N 1
ATOM 649 C CA . PHE A 1 83 ? -24.497 -12.631 0.584 1.00 74.69 83 PHE A CA 1
ATOM 650 C C . PHE A 1 83 ? -23.547 -12.464 -0.608 1.00 74.69 83 PHE A C 1
ATOM 652 O O . PHE A 1 83 ? -23.986 -12.049 -1.678 1.00 74.69 83 PHE A O 1
ATOM 659 N N . VAL A 1 84 ? -22.273 -12.839 -0.446 1.00 75.12 84 VAL A N 1
ATOM 660 C CA . VAL A 1 84 ? -21.293 -12.859 -1.544 1.00 75.12 84 VAL A CA 1
ATOM 661 C C . VAL A 1 84 ? -21.736 -13.820 -2.644 1.00 75.12 84 VAL A C 1
ATOM 663 O O . VAL A 1 84 ? -21.741 -13.447 -3.808 1.00 75.12 84 VAL A O 1
ATOM 666 N N . PHE A 1 85 ? -22.154 -15.035 -2.290 1.00 76.88 85 PHE A N 1
ATOM 667 C CA . PHE A 1 85 ? -22.608 -16.040 -3.246 1.00 76.88 85 PHE A CA 1
ATOM 668 C C . PHE A 1 85 ? -23.857 -15.588 -4.005 1.00 76.88 85 PHE A C 1
ATOM 670 O O . PHE A 1 85 ? -23.916 -15.751 -5.217 1.00 76.88 85 PHE A O 1
ATOM 677 N N . ILE A 1 86 ? -24.830 -14.986 -3.318 1.00 75.81 86 ILE A N 1
ATOM 678 C CA . ILE A 1 86 ? -26.045 -14.438 -3.936 1.00 75.81 86 ILE A CA 1
ATOM 679 C C . ILE A 1 86 ? -25.690 -13.317 -4.919 1.00 75.81 86 ILE A C 1
ATOM 681 O O . ILE A 1 86 ? -26.195 -13.315 -6.039 1.00 75.81 86 ILE A O 1
ATOM 685 N N . ALA A 1 87 ? -24.797 -12.402 -4.530 1.00 72.25 87 ALA A N 1
ATOM 686 C CA . ALA A 1 87 ? -24.335 -11.332 -5.410 1.00 72.25 87 ALA A CA 1
ATOM 687 C C . ALA A 1 87 ? -23.590 -11.890 -6.634 1.00 72.25 87 ALA A C 1
ATOM 689 O O . ALA A 1 87 ? -23.921 -11.549 -7.761 1.00 72.25 87 ALA A O 1
ATOM 690 N N . VAL A 1 88 ? -22.643 -12.811 -6.429 1.00 73.38 88 VAL A N 1
ATOM 691 C CA . VAL A 1 88 ? -21.872 -13.463 -7.503 1.00 73.38 88 VAL A CA 1
ATOM 692 C C . VAL A 1 88 ? -22.772 -14.266 -8.445 1.00 73.38 88 VAL A C 1
ATOM 694 O O . VAL A 1 88 ? -22.574 -14.236 -9.656 1.00 73.38 88 VAL A O 1
ATOM 697 N N . TRP A 1 89 ? -23.769 -14.972 -7.911 1.00 73.31 89 TRP A N 1
ATOM 698 C CA . TRP A 1 89 ? -24.715 -15.750 -8.709 1.00 73.31 89 TRP A CA 1
ATOM 699 C C . TRP A 1 89 ? -25.603 -14.856 -9.576 1.00 73.31 89 TRP A C 1
ATOM 701 O O . TRP A 1 89 ? -25.866 -15.198 -10.727 1.00 73.31 89 TRP A O 1
ATOM 711 N N . TYR A 1 90 ? -26.026 -13.705 -9.050 1.00 69.38 90 TYR A N 1
ATOM 712 C CA . TYR A 1 90 ? -26.811 -12.726 -9.798 1.00 69.38 90 TYR A CA 1
ATOM 713 C C . TYR A 1 90 ? -25.976 -12.028 -10.885 1.00 69.38 90 TYR A C 1
ATOM 715 O O . TYR A 1 90 ? -26.429 -11.878 -12.019 1.00 69.38 90 TYR A O 1
ATOM 723 N N . CYS A 1 91 ? -24.721 -11.698 -10.574 1.00 67.62 91 CYS A N 1
ATOM 724 C CA . CYS A 1 91 ? -23.791 -11.050 -11.497 1.00 67.62 91 CYS A CA 1
ATOM 725 C C . CYS A 1 91 ? -23.126 -11.992 -12.510 1.00 67.62 91 CYS A C 1
ATOM 727 O O . CYS A 1 91 ? -22.184 -11.576 -13.177 1.00 67.62 91 CYS A O 1
ATOM 729 N N . ARG A 1 92 ? -23.513 -13.273 -12.596 1.00 72.12 92 ARG A N 1
ATOM 730 C CA . ARG A 1 92 ? -22.862 -14.243 -13.501 1.00 72.12 92 ARG A CA 1
ATOM 731 C C . ARG A 1 92 ? -22.839 -13.728 -14.957 1.00 72.12 92 ARG A C 1
ATOM 733 O O . ARG A 1 92 ? -23.755 -13.002 -15.331 1.00 72.12 92 ARG A O 1
ATOM 740 N N . PRO A 1 93 ? -21.844 -14.110 -15.784 1.00 66.81 93 PRO A N 1
ATOM 741 C CA . PRO A 1 93 ? -21.735 -13.622 -17.162 1.00 66.81 93 PRO A CA 1
ATOM 742 C C . PRO A 1 93 ? -23.037 -13.805 -17.954 1.00 66.81 93 PRO A C 1
ATOM 744 O O . PRO A 1 93 ? -23.714 -14.824 -17.780 1.00 66.81 93 PRO A O 1
ATOM 747 N N . GLU A 1 94 ? -23.368 -12.875 -18.858 1.00 63.62 94 GLU A N 1
ATOM 748 C CA . GLU A 1 94 ? -24.617 -12.910 -19.646 1.00 63.62 94 GLU A CA 1
ATOM 749 C C . GLU A 1 94 ? -24.817 -14.231 -20.397 1.00 63.62 94 GLU A C 1
ATOM 751 O O . GLU A 1 94 ? -25.927 -14.762 -20.459 1.00 63.62 94 GLU A O 1
ATOM 756 N N . LYS A 1 95 ? -23.720 -14.847 -20.865 1.00 61.19 95 LYS A N 1
ATOM 757 C CA . LYS A 1 95 ? -23.707 -16.179 -21.503 1.00 61.19 95 LYS A CA 1
ATOM 758 C C . LYS A 1 95 ? -24.354 -17.273 -20.633 1.00 61.19 95 LYS A C 1
ATOM 760 O O . LYS A 1 95 ? -24.752 -18.314 -21.145 1.00 61.19 95 LYS A O 1
ATOM 765 N N . TRP A 1 96 ? -24.418 -17.068 -19.318 1.00 58.69 96 TRP A N 1
ATOM 766 C CA . TRP A 1 96 ? -24.962 -17.992 -18.320 1.00 58.69 96 TRP A CA 1
ATOM 767 C C . TRP A 1 96 ? -26.272 -17.465 -17.704 1.00 58.69 96 TRP A C 1
ATOM 769 O O . TRP A 1 96 ? -26.791 -18.073 -16.767 1.00 58.69 96 TRP A O 1
ATOM 779 N N . GLY A 1 97 ? -26.824 -16.365 -18.232 1.00 58.31 97 GLY A N 1
ATOM 780 C CA . GLY A 1 97 ? -28.095 -15.767 -17.825 1.00 58.31 97 GLY A CA 1
ATOM 781 C C . GLY A 1 97 ? -28.022 -14.920 -16.553 1.00 58.31 97 GLY A C 1
ATOM 782 O O . GLY A 1 97 ? -28.928 -15.014 -15.722 1.00 58.31 97 GLY A O 1
ATOM 783 N N . GLY A 1 98 ? -26.927 -14.191 -16.327 1.00 63.69 98 GLY A N 1
ATOM 784 C CA . GLY A 1 98 ? -26.839 -13.138 -15.304 1.00 63.69 98 GLY A CA 1
ATOM 785 C C . GLY A 1 98 ? -26.541 -11.776 -15.917 1.00 63.69 98 GLY A C 1
ATOM 786 O O . GLY A 1 98 ? -26.543 -11.651 -17.137 1.00 63.69 98 GLY A O 1
ATOM 787 N N . TYR A 1 99 ? -26.326 -10.777 -15.063 1.00 65.81 99 TYR A N 1
ATOM 788 C CA . TYR A 1 99 ? -26.096 -9.391 -15.471 1.00 65.81 99 TYR A CA 1
ATOM 789 C C . TYR A 1 99 ? -24.688 -8.958 -15.041 1.00 65.81 99 TYR A C 1
ATOM 791 O O . TYR A 1 99 ? -24.443 -8.652 -13.871 1.00 65.81 99 TYR A O 1
ATOM 799 N N . ASP A 1 100 ? -23.739 -9.020 -15.972 1.00 64.19 100 ASP A N 1
ATOM 800 C CA . ASP A 1 100 ? -22.309 -8.796 -15.741 1.00 64.19 100 ASP A CA 1
ATOM 801 C C . ASP A 1 100 ? -21.969 -7.323 -15.468 1.00 64.19 100 ASP A C 1
ATOM 803 O O . ASP A 1 100 ? -21.071 -7.034 -14.677 1.00 64.19 100 ASP A O 1
ATOM 807 N N . GLU A 1 101 ? -22.726 -6.382 -16.028 1.00 67.00 101 GLU A N 1
ATOM 808 C CA . GLU A 1 101 ? -22.564 -4.951 -15.749 1.00 67.00 101 GLU A CA 1
ATOM 809 C C . GLU A 1 101 ? -22.808 -4.608 -14.262 1.00 67.00 101 GLU A C 1
ATOM 811 O O . GLU A 1 101 ? -22.149 -3.723 -13.709 1.00 67.00 101 GLU A O 1
ATOM 816 N N . ALA A 1 102 ? -23.638 -5.380 -13.541 1.00 65.44 102 ALA A N 1
ATOM 817 C CA . ALA A 1 102 ? -23.857 -5.173 -12.102 1.00 65.44 102 ALA A CA 1
ATOM 818 C C . ALA A 1 102 ? -22.731 -5.709 -11.204 1.00 65.44 102 ALA A C 1
ATOM 820 O O . ALA A 1 102 ? -22.795 -5.514 -9.987 1.00 65.44 102 ALA A O 1
ATOM 821 N N . VAL A 1 103 ? -21.685 -6.357 -11.737 1.00 68.38 103 VAL A N 1
ATOM 822 C CA . VAL A 1 103 ? -20.539 -6.839 -10.936 1.00 68.38 103 VAL A CA 1
ATOM 823 C C . VAL A 1 103 ? -19.939 -5.702 -10.103 1.00 68.38 103 VAL A C 1
ATOM 825 O O . VAL A 1 103 ? -19.716 -5.870 -8.901 1.00 68.38 103 VAL A O 1
ATOM 828 N N . GLY A 1 104 ? -19.742 -4.529 -10.714 1.00 65.94 104 GLY A N 1
ATOM 829 C CA . GLY A 1 104 ? -19.273 -3.335 -10.015 1.00 65.94 104 GLY A CA 1
ATOM 830 C C . GLY A 1 104 ? -20.237 -2.918 -8.909 1.00 65.94 104 GLY A C 1
ATOM 831 O O . GLY A 1 104 ? -19.860 -2.856 -7.741 1.00 65.94 104 GLY A O 1
ATOM 832 N N . PHE A 1 105 ? -21.506 -2.699 -9.237 1.00 70.44 105 PHE A N 1
ATOM 833 C CA . PHE A 1 105 ? -22.491 -2.223 -8.268 1.00 70.44 105 PHE A CA 1
ATOM 834 C C . PHE A 1 105 ? -22.690 -3.183 -7.080 1.00 70.44 105 PHE A C 1
ATOM 836 O O . PHE A 1 105 ? -22.631 -2.767 -5.922 1.00 70.44 105 PHE A O 1
ATOM 843 N N . LEU A 1 106 ? -22.861 -4.481 -7.338 1.00 69.75 106 LEU A N 1
ATOM 844 C CA . LEU A 1 106 ? -23.175 -5.481 -6.316 1.00 69.75 106 LEU A CA 1
ATOM 845 C C . LEU A 1 106 ? -21.956 -5.903 -5.484 1.00 69.75 106 LEU A C 1
ATOM 847 O O . LEU A 1 106 ? -22.043 -5.997 -4.259 1.00 69.75 106 LEU A O 1
ATOM 851 N N . LEU A 1 107 ? -20.797 -6.150 -6.095 1.00 70.69 107 LEU A N 1
ATOM 852 C CA . LEU A 1 107 ? -19.633 -6.597 -5.320 1.00 70.69 107 LEU A CA 1
ATOM 853 C C . LEU A 1 107 ? -18.925 -5.432 -4.629 1.00 70.69 107 LEU A C 1
ATOM 855 O O . LEU A 1 107 ? -18.454 -5.578 -3.500 1.00 70.69 107 LEU A O 1
ATOM 859 N N . VAL A 1 108 ? -18.885 -4.263 -5.264 1.00 67.19 108 VAL A N 1
ATOM 860 C CA . VAL A 1 108 ? -18.195 -3.094 -4.715 1.00 67.19 108 VAL A CA 1
ATOM 861 C C . VAL A 1 108 ? -19.148 -2.196 -3.941 1.00 67.19 108 VAL A C 1
ATOM 863 O O . VAL A 1 108 ? -18.926 -1.948 -2.754 1.00 67.19 108 VAL A O 1
ATOM 866 N N . GLY A 1 109 ? -20.207 -1.710 -4.586 1.00 68.06 109 GLY A N 1
ATOM 867 C CA . GLY A 1 109 ? -21.153 -0.779 -3.966 1.00 68.06 109 GLY A CA 1
ATOM 868 C C . GLY A 1 109 ? -21.901 -1.406 -2.795 1.00 68.06 109 GLY A C 1
ATOM 869 O O . GLY A 1 109 ? -21.976 -0.841 -1.700 1.00 68.06 109 GLY A O 1
ATOM 870 N N . VAL A 1 110 ? -22.421 -2.610 -3.005 1.00 72.69 110 VAL A N 1
ATOM 871 C CA . VAL A 1 110 ? -23.249 -3.286 -2.010 1.00 72.69 110 VAL A CA 1
ATOM 872 C C . VAL A 1 110 ? -22.398 -4.002 -0.964 1.00 72.69 110 VAL A C 1
ATOM 874 O O . VAL A 1 110 ? -22.457 -3.644 0.209 1.00 72.69 110 VAL A O 1
ATOM 877 N N . LEU A 1 111 ? -21.569 -4.977 -1.346 1.00 76.19 111 LEU A N 1
ATOM 878 C CA . LEU A 1 111 ? -20.861 -5.785 -0.346 1.00 76.19 111 LEU A CA 1
ATOM 879 C C . LEU A 1 111 ? -19.720 -5.033 0.343 1.00 76.19 111 LEU A C 1
ATOM 881 O O . LEU A 1 111 ? -19.564 -5.130 1.563 1.00 76.19 111 LEU A O 1
ATOM 885 N N . LEU A 1 112 ? -18.906 -4.305 -0.420 1.00 73.56 112 LEU A N 1
ATOM 886 C CA . LEU A 1 112 ? -17.683 -3.716 0.110 1.00 73.56 112 LEU A CA 1
ATOM 887 C C . LEU A 1 112 ? -17.952 -2.373 0.792 1.00 73.56 112 LEU A C 1
ATOM 889 O O . LEU A 1 112 ? -17.675 -2.218 1.986 1.00 73.56 112 LEU A O 1
ATOM 893 N N . LEU A 1 113 ? -18.530 -1.409 0.072 1.00 74.88 113 LEU A N 1
ATOM 894 C CA . LEU A 1 113 ? -18.883 -0.119 0.666 1.00 74.88 113 LEU A CA 1
ATOM 895 C C . LEU A 1 113 ? -19.973 -0.288 1.736 1.00 74.88 113 LEU A C 1
ATOM 897 O O . LEU A 1 113 ? -19.940 0.425 2.738 1.00 74.88 113 LEU A O 1
ATOM 901 N N . GLY A 1 114 ? -20.865 -1.278 1.601 1.00 73.88 114 GLY A N 1
ATOM 902 C CA . GLY A 1 114 ? -21.845 -1.625 2.635 1.00 73.88 114 GLY A CA 1
ATOM 903 C C . GLY A 1 114 ? -21.211 -2.154 3.916 1.00 73.88 114 GLY A C 1
ATOM 904 O O . GLY A 1 114 ? -21.642 -1.786 5.009 1.00 73.88 114 GLY A O 1
ATOM 905 N N . PHE A 1 115 ? -20.123 -2.926 3.821 1.00 78.88 115 PHE A N 1
ATOM 906 C CA . PHE A 1 115 ? -19.345 -3.319 4.997 1.00 78.88 115 PHE A CA 1
ATOM 907 C C . PHE A 1 115 ? -18.717 -2.103 5.701 1.00 78.88 115 PHE A C 1
ATOM 909 O O . PHE A 1 115 ? -18.838 -1.972 6.922 1.00 78.88 115 PHE A O 1
ATOM 916 N N . GLY A 1 116 ? -18.109 -1.182 4.944 1.00 76.38 116 GLY A N 1
ATOM 917 C CA . GLY A 1 116 ? -17.550 0.062 5.488 1.00 76.38 116 GLY A CA 1
ATOM 918 C C . GLY A 1 116 ? -18.614 0.962 6.128 1.00 76.38 116 GLY A C 1
ATOM 919 O O . GLY A 1 116 ? -18.446 1.424 7.259 1.00 76.38 116 GLY A O 1
ATOM 920 N N . ALA A 1 117 ? -19.751 1.149 5.454 1.00 73.12 117 ALA A N 1
ATOM 921 C CA . ALA A 1 117 ? -20.884 1.916 5.963 1.00 73.12 117 ALA A CA 1
ATOM 922 C C . ALA A 1 117 ? -21.465 1.288 7.238 1.00 73.12 117 ALA A C 1
ATOM 924 O O . ALA A 1 117 ? -21.684 1.993 8.222 1.00 73.12 117 ALA A O 1
ATOM 925 N N . ALA A 1 118 ? -21.641 -0.035 7.277 1.00 73.31 118 ALA A N 1
ATOM 926 C CA . ALA A 1 118 ? -22.097 -0.747 8.467 1.00 73.31 118 ALA A CA 1
ATOM 927 C C . ALA A 1 118 ? -21.118 -0.595 9.645 1.00 73.31 118 ALA A C 1
ATOM 929 O O . ALA A 1 118 ? -21.549 -0.359 10.777 1.00 73.31 118 ALA A O 1
ATOM 930 N N . ALA A 1 119 ? -19.806 -0.663 9.398 1.00 73.88 119 ALA A N 1
ATOM 931 C CA . ALA A 1 119 ? -18.790 -0.426 10.423 1.00 73.88 119 ALA A CA 1
ATOM 932 C C . ALA A 1 119 ? -18.905 0.996 11.010 1.00 73.88 119 ALA A C 1
ATOM 934 O O . ALA A 1 119 ? -18.953 1.163 12.229 1.00 73.88 119 ALA A O 1
ATOM 935 N N . ILE A 1 120 ? -19.062 2.017 10.163 1.00 72.19 120 ILE A N 1
ATOM 936 C CA . ILE A 1 120 ? -19.240 3.414 10.596 1.00 72.19 120 ILE A CA 1
ATOM 937 C C . ILE A 1 120 ? -20.558 3.601 11.367 1.00 72.19 120 ILE A C 1
ATOM 939 O O . ILE A 1 120 ? -20.571 4.203 12.444 1.00 72.19 120 ILE A O 1
ATOM 943 N N . LEU A 1 121 ? -21.663 3.046 10.862 1.00 71.44 121 LEU A N 1
ATOM 944 C CA . LEU A 1 121 ? -22.972 3.108 11.516 1.00 71.44 121 LEU A CA 1
ATOM 945 C C . LEU A 1 121 ? -22.926 2.469 12.906 1.00 71.44 121 LEU A C 1
ATOM 947 O O . LEU A 1 121 ? -23.432 3.046 13.869 1.00 71.44 121 LEU A O 1
ATOM 951 N N . THR A 1 122 ? -22.265 1.319 13.053 1.00 67.81 122 THR A N 1
ATOM 952 C CA . THR A 1 122 ? -22.121 0.670 14.365 1.00 67.81 122 THR A CA 1
ATOM 953 C C . THR A 1 122 ? -21.252 1.461 15.340 1.00 67.81 122 THR A C 1
ATOM 955 O O . THR A 1 122 ? -21.608 1.534 16.517 1.00 67.81 122 THR A O 1
ATOM 958 N N . CYS A 1 123 ? -20.211 2.154 14.867 1.00 66.25 123 CYS A N 1
ATOM 959 C CA . CYS A 1 123 ? -19.453 3.113 15.677 1.00 66.25 123 CYS A CA 1
ATOM 960 C C . CYS A 1 123 ? -20.317 4.283 16.174 1.00 66.25 123 CYS A C 1
ATOM 962 O O . CYS A 1 123 ? -20.191 4.699 17.327 1.00 66.25 123 CYS A O 1
ATOM 964 N N . PHE A 1 124 ? -21.211 4.826 15.340 1.00 68.31 124 PHE A N 1
ATOM 965 C CA . PHE A 1 124 ? -22.087 5.939 15.734 1.00 68.31 124 PHE A CA 1
ATOM 966 C C . PHE A 1 124 ? -23.276 5.523 16.606 1.00 68.31 124 PHE A C 1
ATOM 968 O O . PHE A 1 124 ? -23.767 6.335 17.398 1.00 68.31 124 PHE A O 1
ATOM 975 N N . MET A 1 125 ? -23.716 4.268 16.491 1.00 62.97 125 MET A N 1
ATOM 976 C CA . MET A 1 125 ? -24.773 3.680 17.319 1.00 62.97 125 MET A CA 1
ATOM 977 C C . MET A 1 125 ? -24.273 3.157 18.671 1.00 62.97 125 MET A C 1
ATOM 979 O O . MET A 1 125 ? -25.092 2.827 19.528 1.00 62.97 125 MET A O 1
ATOM 983 N N . TRP A 1 126 ? -22.958 3.077 18.884 1.00 66.00 126 TRP A N 1
ATOM 984 C CA . TRP A 1 126 ? -22.390 2.529 20.111 1.00 66.00 126 TRP A CA 1
ATOM 985 C C . TRP A 1 126 ? -22.740 3.358 21.348 1.00 66.00 126 TRP A C 1
ATOM 987 O O . TRP A 1 126 ? -22.457 4.557 21.426 1.00 66.00 126 TRP A O 1
ATOM 997 N N . SER A 1 127 ? -23.295 2.677 22.352 1.00 55.59 127 SER A N 1
ATOM 998 C CA . SER A 1 127 ? -23.545 3.220 23.683 1.00 55.59 127 SER A CA 1
ATOM 999 C C . SER A 1 127 ? -22.821 2.385 24.740 1.00 55.59 127 SER A C 1
ATOM 1001 O O . SER A 1 127 ? -23.313 1.333 25.148 1.00 55.59 127 SER A O 1
ATOM 1003 N N . GLY A 1 128 ? -21.650 2.843 25.184 1.00 60.84 128 GLY A N 1
ATOM 1004 C CA . GLY A 1 128 ? -20.827 2.159 26.187 1.00 60.84 128 GLY A CA 1
ATOM 1005 C C . GLY A 1 128 ? -20.117 3.127 27.137 1.00 60.84 128 GLY A C 1
ATOM 1006 O O . GLY A 1 128 ? -20.126 4.340 26.914 1.00 60.84 128 GLY A O 1
ATOM 1007 N N . ASP A 1 129 ? -19.522 2.578 28.201 1.00 57.91 129 ASP A N 1
ATOM 1008 C CA . ASP A 1 129 ? -18.723 3.319 29.203 1.00 57.91 129 ASP A CA 1
ATOM 1009 C C . ASP A 1 129 ? -17.211 3.340 28.890 1.00 57.91 129 ASP A C 1
ATOM 1011 O O . ASP A 1 129 ? -16.436 3.959 29.613 1.00 57.91 129 ASP A O 1
ATOM 1015 N N . GLN A 1 130 ? -16.804 2.669 27.809 1.00 62.97 130 GLN A N 1
ATOM 1016 C CA . GLN A 1 130 ? -15.431 2.611 27.294 1.00 62.97 130 GLN A CA 1
ATOM 1017 C C . GLN A 1 130 ? -14.943 3.991 26.798 1.00 62.97 130 GLN A C 1
ATOM 1019 O O . GLN A 1 130 ? -15.755 4.837 26.415 1.00 62.97 130 GLN A O 1
ATOM 1024 N N . SER A 1 131 ? -13.619 4.198 26.766 1.00 60.00 131 SER A N 1
ATOM 1025 C CA . SER A 1 131 ? -12.951 5.484 26.465 1.00 60.00 131 SER A CA 1
ATOM 1026 C C . SER A 1 131 ? -13.288 6.070 25.083 1.00 60.00 131 SER A C 1
ATOM 1028 O O . SER A 1 131 ? -13.270 7.292 24.905 1.00 60.00 131 SER A O 1
ATOM 1030 N N . SER A 1 132 ? -13.642 5.215 24.115 1.00 61.75 132 SER A N 1
ATOM 1031 C CA . SER A 1 132 ? -13.873 5.591 22.718 1.00 61.75 132 SER A CA 1
ATOM 1032 C C . SER A 1 132 ? -15.037 4.837 22.065 1.00 61.75 132 SER A C 1
ATOM 1034 O O . SER A 1 132 ? -15.333 3.684 22.377 1.00 61.75 132 SER A O 1
ATOM 1036 N N . ARG A 1 133 ? -15.671 5.469 21.068 1.00 67.19 133 ARG A N 1
ATOM 1037 C CA . ARG A 1 133 ? -16.713 4.855 20.218 1.00 67.19 133 ARG A CA 1
ATOM 1038 C C . ARG A 1 133 ? -16.191 3.718 19.338 1.00 67.19 133 ARG A C 1
ATOM 1040 O O . ARG A 1 133 ? -16.971 2.884 18.894 1.00 67.19 133 ARG A O 1
ATOM 1047 N N . LEU A 1 134 ? -14.877 3.662 19.125 1.00 69.50 134 LEU A N 1
ATOM 1048 C CA . LEU A 1 134 ? -14.217 2.608 18.353 1.00 69.50 134 LEU A CA 1
ATOM 1049 C C . LEU A 1 134 ? -14.334 1.220 18.987 1.00 69.50 134 LEU A C 1
ATOM 1051 O O . LEU A 1 134 ? -14.193 0.224 18.284 1.00 69.50 134 LEU A O 1
ATOM 1055 N N . TYR A 1 135 ? -14.651 1.137 20.282 1.00 63.84 135 TYR A N 1
ATOM 1056 C CA . TYR A 1 135 ? -14.925 -0.137 20.949 1.00 63.84 135 TYR A CA 1
ATOM 1057 C C . TYR A 1 135 ? -16.121 -0.892 20.356 1.00 63.84 135 TYR A C 1
ATOM 1059 O O . TYR A 1 135 ? -16.234 -2.092 20.574 1.00 63.84 135 TYR A O 1
ATOM 1067 N N . ALA A 1 136 ? -16.958 -0.243 19.542 1.00 62.78 136 ALA A N 1
ATOM 1068 C CA . ALA A 1 136 ? -17.965 -0.922 18.728 1.00 62.78 136 ALA A CA 1
ATOM 1069 C C . ALA A 1 136 ? -17.372 -1.995 17.797 1.00 62.78 136 ALA A C 1
ATOM 1071 O O . ALA A 1 136 ? -18.025 -2.993 17.501 1.00 62.78 136 ALA A O 1
ATOM 1072 N N . LEU A 1 137 ? -16.127 -1.791 17.356 1.00 69.50 137 LEU A N 1
ATOM 1073 C CA . LEU A 1 137 ? -15.419 -2.658 16.417 1.00 69.50 137 LEU A CA 1
ATOM 1074 C C . LEU A 1 137 ? -14.518 -3.689 17.108 1.00 69.50 137 LEU A C 1
ATOM 1076 O O . LEU A 1 137 ? -13.909 -4.500 16.412 1.00 69.50 137 LEU A O 1
ATOM 1080 N N . SER A 1 138 ? -14.444 -3.705 18.446 1.00 65.75 138 SER A N 1
ATOM 1081 C CA . SER A 1 138 ? -13.575 -4.627 19.204 1.00 65.75 138 SER A CA 1
ATOM 1082 C C . SER A 1 138 ? -13.786 -6.085 18.795 1.00 65.75 138 SER A C 1
ATOM 1084 O O . SER A 1 138 ? -12.841 -6.815 18.522 1.00 65.75 138 SER A O 1
ATOM 1086 N N . ARG A 1 139 ? -15.048 -6.468 18.584 1.00 65.25 139 ARG A N 1
ATOM 1087 C CA . ARG A 1 139 ? -15.448 -7.814 18.150 1.00 65.25 139 ARG A CA 1
ATOM 1088 C C . ARG A 1 139 ? -14.869 -8.245 16.801 1.00 65.25 139 ARG A C 1
ATOM 1090 O O . ARG A 1 139 ? -14.757 -9.442 16.558 1.00 65.25 139 ARG A O 1
ATOM 1097 N N . PHE A 1 140 ? -14.565 -7.304 15.911 1.00 67.88 140 PHE A N 1
ATOM 1098 C CA . PHE A 1 140 ? -13.903 -7.596 14.637 1.00 67.88 140 PHE A CA 1
ATOM 1099 C C . PHE A 1 140 ? -12.385 -7.585 14.791 1.00 67.88 140 PHE A C 1
ATOM 1101 O O . PHE A 1 140 ? -11.703 -8.458 14.258 1.00 67.88 140 PHE A O 1
ATOM 1108 N N . VAL A 1 141 ? -11.874 -6.624 15.566 1.00 67.69 141 VAL A N 1
ATOM 1109 C CA . VAL A 1 141 ? -10.449 -6.484 15.879 1.00 67.69 141 VAL A CA 1
ATOM 1110 C C . VAL A 1 141 ? -9.882 -7.761 16.511 1.00 67.69 141 VAL A C 1
ATOM 1112 O O . VAL A 1 141 ? -8.799 -8.187 16.119 1.00 67.69 141 VAL A O 1
ATOM 1115 N N . ASP A 1 142 ? -10.634 -8.419 17.397 1.00 65.75 142 ASP A N 1
ATOM 1116 C CA . ASP A 1 142 ? -10.187 -9.623 18.117 1.00 65.75 142 ASP A CA 1
ATOM 1117 C C . ASP A 1 142 ? -10.094 -10.889 17.244 1.00 65.75 142 ASP A C 1
ATOM 1119 O O . ASP A 1 142 ? -9.422 -11.855 17.606 1.00 65.75 142 ASP A O 1
ATOM 1123 N N . VAL A 1 143 ? -10.783 -10.919 16.099 1.00 64.19 143 VAL A N 1
ATOM 1124 C CA . VAL A 1 143 ? -10.846 -12.093 15.204 1.00 64.19 143 VAL A CA 1
ATOM 1125 C C . VAL A 1 143 ? -9.891 -11.953 14.016 1.00 64.19 143 VAL A C 1
ATOM 1127 O O . VAL A 1 143 ? -9.586 -12.938 13.341 1.00 64.19 143 VAL A O 1
ATOM 1130 N N . TYR A 1 144 ? -9.411 -10.739 13.748 1.00 67.00 144 TYR A N 1
ATOM 1131 C CA . TYR A 1 144 ? -8.633 -10.447 12.555 1.00 67.00 144 TYR A CA 1
ATOM 1132 C C . TYR A 1 144 ? -7.252 -11.127 12.590 1.00 67.00 144 TYR A C 1
ATOM 1134 O O . TYR A 1 144 ? -6.564 -11.060 13.615 1.00 67.00 144 TYR A O 1
ATOM 1142 N N . PRO A 1 145 ? -6.798 -11.757 11.486 1.00 65.56 145 PRO A N 1
ATOM 1143 C CA . PRO A 1 145 ? -5.473 -12.356 11.428 1.00 65.56 145 PRO A CA 1
ATOM 1144 C C . PRO A 1 145 ? -4.411 -11.272 11.622 1.00 65.56 145 PRO A C 1
ATOM 1146 O O . PRO A 1 145 ? -4.280 -10.339 10.831 1.00 65.56 145 PRO A O 1
ATOM 1149 N N . ALA A 1 146 ? -3.652 -11.391 12.705 1.00 69.44 146 ALA A N 1
ATOM 1150 C CA . ALA A 1 146 ? -2.558 -10.497 13.035 1.00 69.44 146 ALA A CA 1
ATOM 1151 C C . ALA A 1 146 ? -1.274 -11.310 13.166 1.00 69.44 146 ALA A C 1
ATOM 1153 O O . ALA A 1 146 ? -1.264 -12.374 13.784 1.00 69.44 146 ALA A O 1
ATOM 1154 N N . ILE A 1 147 ? -0.171 -10.782 12.634 1.00 80.12 147 ILE A N 1
ATOM 1155 C CA . ILE A 1 147 ? 1.140 -11.404 12.837 1.00 80.12 147 ILE A CA 1
ATOM 1156 C C . ILE A 1 147 ? 1.468 -11.341 14.332 1.00 80.12 147 ILE A C 1
ATOM 1158 O O . ILE A 1 147 ? 1.423 -10.267 14.938 1.00 80.12 147 ILE A O 1
ATOM 1162 N N . THR A 1 148 ? 1.765 -12.472 14.960 1.00 79.44 148 THR A N 1
ATOM 1163 C CA . THR A 1 148 ? 2.128 -12.486 16.378 1.00 79.44 148 THR A CA 1
ATOM 1164 C C . THR A 1 148 ? 3.466 -11.782 16.575 1.00 79.44 148 THR A C 1
ATOM 1166 O O . THR A 1 148 ? 4.388 -11.890 15.759 1.00 79.44 148 THR A O 1
ATOM 1169 N N . LYS A 1 149 ? 3.556 -10.983 17.642 1.00 79.81 149 LYS A N 1
ATOM 1170 C CA . LYS A 1 149 ? 4.839 -10.404 18.041 1.00 79.81 149 LYS A CA 1
ATOM 1171 C C . LYS A 1 149 ? 5.712 -11.529 18.604 1.00 79.81 149 LYS A C 1
ATOM 1173 O O . LYS A 1 149 ? 5.171 -12.420 19.252 1.00 79.81 149 LYS A O 1
ATOM 1178 N N . PRO A 1 150 ? 7.028 -11.502 18.364 1.00 81.12 150 PRO A N 1
ATOM 1179 C CA . PRO A 1 150 ? 7.925 -12.501 18.920 1.00 81.12 150 PRO A CA 1
ATOM 1180 C C . PRO A 1 150 ? 7.944 -12.403 20.455 1.00 81.12 150 PRO A C 1
ATOM 1182 O O . PRO A 1 150 ? 8.193 -11.330 21.002 1.00 81.12 150 PRO A O 1
ATOM 1185 N N . ASP A 1 151 ? 7.718 -13.526 21.144 1.00 80.81 151 ASP A N 1
ATOM 1186 C CA . ASP A 1 151 ? 7.756 -13.608 22.619 1.00 80.81 151 ASP A CA 1
ATOM 1187 C C . ASP A 1 151 ? 9.176 -13.427 23.181 1.00 80.81 151 ASP A C 1
ATOM 1189 O O . ASP A 1 151 ? 9.382 -13.102 24.350 1.00 80.81 151 ASP A O 1
ATOM 1193 N N . ARG A 1 152 ? 10.182 -13.637 22.326 1.00 82.38 152 ARG A N 1
ATOM 1194 C CA . ARG A 1 152 ? 11.604 -13.517 22.637 1.00 82.38 152 ARG A CA 1
ATOM 1195 C C . ARG A 1 152 ? 12.220 -12.340 21.885 1.00 82.38 152 ARG A C 1
ATOM 1197 O O . ARG A 1 152 ? 11.830 -12.010 20.770 1.00 82.38 152 ARG A O 1
ATOM 1204 N N . HIS A 1 153 ? 13.272 -11.762 22.462 1.00 82.44 153 HIS A N 1
ATOM 1205 C CA . HIS A 1 153 ? 14.117 -10.812 21.747 1.00 82.44 153 HIS A CA 1
ATOM 1206 C C . HIS A 1 153 ? 14.761 -11.463 20.505 1.00 82.44 153 HIS A C 1
ATOM 1208 O O . HIS A 1 153 ? 15.577 -12.384 20.622 1.00 82.44 153 HIS A O 1
ATOM 1214 N N . VAL A 1 154 ? 14.369 -10.986 19.322 1.00 85.44 154 VAL A N 1
ATOM 1215 C CA . VAL A 1 154 ? 14.836 -11.479 18.015 1.00 85.44 154 VAL A CA 1
ATOM 1216 C C . VAL A 1 154 ? 16.292 -11.075 17.802 1.00 85.44 154 VAL A C 1
ATOM 1218 O O . VAL A 1 154 ? 16.657 -9.912 18.015 1.00 85.44 154 VAL A O 1
ATOM 1221 N N . ARG A 1 155 ? 17.136 -12.024 17.384 1.00 90.06 155 ARG A N 1
ATOM 1222 C CA . ARG A 1 155 ? 18.565 -11.764 17.143 1.00 90.06 155 ARG A CA 1
ATOM 1223 C C . ARG A 1 155 ? 18.747 -10.888 15.901 1.00 90.06 155 ARG A C 1
ATOM 1225 O O . ARG A 1 155 ? 17.954 -10.954 14.970 1.00 90.06 155 ARG A O 1
ATOM 1232 N N . PHE A 1 156 ? 19.828 -10.106 15.842 1.00 90.69 156 PHE A N 1
ATOM 1233 C CA . PHE A 1 156 ? 20.089 -9.215 14.699 1.00 90.69 156 PHE A CA 1
ATOM 1234 C C . PHE A 1 156 ? 20.100 -9.954 13.349 1.00 90.69 156 PHE A C 1
ATOM 1236 O O . PHE A 1 156 ? 19.478 -9.490 12.400 1.00 90.69 156 PHE A O 1
ATOM 1243 N N . GLY A 1 157 ? 20.726 -11.135 13.280 1.00 90.88 157 GLY A N 1
ATOM 1244 C CA . GLY A 1 157 ? 20.753 -11.943 12.055 1.00 90.88 157 GLY A CA 1
ATOM 1245 C C . GLY A 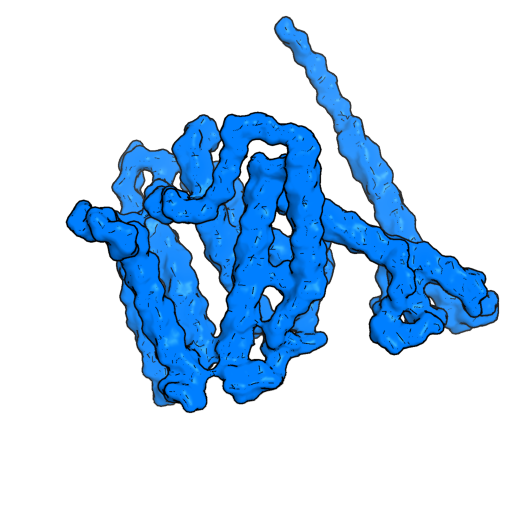1 157 ? 19.363 -12.379 11.573 1.00 90.88 157 GLY A C 1
ATOM 1246 O O . GLY A 1 157 ? 19.092 -12.328 10.379 1.00 90.88 157 GLY A O 1
ATOM 1247 N N . GLU A 1 158 ? 18.457 -12.728 12.491 1.00 89.00 158 GLU A N 1
ATOM 1248 C CA . GLU A 1 158 ? 17.064 -13.080 12.165 1.00 89.00 158 GLU A CA 1
ATOM 1249 C C . GLU A 1 158 ? 16.294 -11.861 11.638 1.00 89.00 158 GLU A C 1
ATOM 1251 O O . GLU A 1 158 ? 15.573 -11.967 10.643 1.00 89.00 158 GLU A O 1
ATOM 1256 N N . LYS A 1 159 ? 16.498 -10.684 12.251 1.00 91.50 159 LYS A N 1
ATOM 1257 C CA . LYS A 1 159 ? 15.894 -9.429 11.778 1.00 91.50 159 LYS A CA 1
ATOM 1258 C C . LYS A 1 159 ? 16.379 -9.058 10.384 1.00 91.50 159 LYS A C 1
ATOM 1260 O O . LYS A 1 159 ? 15.576 -8.684 9.529 1.00 91.50 159 LYS A O 1
ATOM 1265 N N . MET A 1 160 ? 17.684 -9.178 10.149 1.00 93.12 160 MET A N 1
ATOM 1266 C CA . MET A 1 160 ? 18.298 -8.895 8.857 1.00 93.12 160 MET A CA 1
ATOM 1267 C C . MET A 1 160 ? 17.763 -9.845 7.785 1.00 93.12 160 MET A C 1
ATOM 1269 O O . MET A 1 160 ? 17.292 -9.378 6.755 1.00 93.12 160 MET A O 1
ATOM 1273 N N . TRP A 1 161 ? 17.731 -11.154 8.055 1.00 93.19 161 TRP A N 1
ATOM 1274 C CA . TRP A 1 161 ? 17.232 -12.138 7.093 1.00 93.19 161 TRP A CA 1
ATOM 1275 C C . TRP A 1 161 ? 15.750 -11.950 6.768 1.00 93.19 161 TRP A C 1
ATOM 1277 O O . TRP A 1 161 ? 15.368 -11.988 5.603 1.00 93.19 161 TRP A O 1
ATOM 1287 N N . THR A 1 162 ? 14.926 -11.657 7.778 1.00 92.12 162 THR A N 1
ATOM 1288 C CA . THR A 1 162 ? 13.503 -11.340 7.577 1.00 92.12 162 THR A CA 1
ATOM 1289 C C . THR A 1 162 ? 13.331 -10.103 6.697 1.00 92.12 162 THR A C 1
ATOM 1291 O O . THR A 1 162 ? 12.530 -10.106 5.768 1.00 92.12 162 THR A O 1
ATOM 1294 N N . THR A 1 163 ? 14.121 -9.058 6.950 1.00 93.50 163 THR A N 1
ATOM 1295 C CA . THR A 1 163 ? 14.086 -7.810 6.172 1.00 93.50 163 THR A CA 1
ATOM 1296 C C . THR A 1 163 ? 14.512 -8.054 4.720 1.00 93.50 163 THR A C 1
ATOM 1298 O O . THR A 1 163 ? 13.820 -7.632 3.797 1.00 93.50 163 THR A O 1
ATOM 1301 N N . THR A 1 164 ? 15.603 -8.794 4.495 1.00 93.75 164 THR A N 1
ATOM 1302 C CA . THR A 1 164 ? 16.069 -9.170 3.150 1.00 93.75 164 THR A CA 1
ATOM 1303 C C . THR A 1 164 ? 15.043 -10.023 2.410 1.00 93.75 164 THR A C 1
ATOM 1305 O O . THR A 1 164 ? 14.768 -9.774 1.240 1.00 93.75 164 THR A O 1
ATOM 1308 N N . PHE A 1 165 ? 14.440 -10.999 3.086 1.00 93.94 165 PHE A N 1
ATOM 1309 C CA . PHE A 1 165 ? 13.409 -11.851 2.503 1.00 93.94 165 PHE A CA 1
ATOM 1310 C C . PHE A 1 165 ? 12.189 -11.042 2.044 1.00 93.94 165 PHE A C 1
ATOM 1312 O O . PHE A 1 165 ? 11.706 -11.224 0.928 1.00 93.94 165 PHE A O 1
ATOM 1319 N N . VAL A 1 166 ? 11.737 -10.092 2.866 1.00 94.06 166 VAL A N 1
ATOM 1320 C CA . VAL A 1 166 ? 10.632 -9.194 2.509 1.00 94.06 166 VAL A CA 1
ATOM 1321 C C . VAL A 1 166 ? 10.987 -8.309 1.310 1.00 94.06 166 VAL A C 1
ATOM 1323 O O . VAL A 1 166 ? 10.154 -8.143 0.422 1.00 94.06 166 VAL A O 1
ATOM 1326 N N . LEU A 1 167 ? 12.219 -7.795 1.230 1.00 93.31 167 LEU A N 1
ATOM 1327 C CA . LEU A 1 167 ? 12.680 -7.028 0.066 1.00 93.31 167 LEU A CA 1
ATOM 1328 C C . LEU A 1 167 ? 12.673 -7.854 -1.225 1.00 93.31 167 LEU A C 1
ATOM 1330 O O . LEU A 1 167 ? 12.272 -7.344 -2.267 1.00 93.31 167 LEU A O 1
ATOM 1334 N N . ILE A 1 168 ? 13.078 -9.126 -1.166 1.00 93.94 168 ILE A N 1
ATOM 1335 C CA . ILE A 1 168 ? 13.040 -10.022 -2.332 1.00 93.94 168 ILE A CA 1
ATOM 1336 C C . ILE A 1 168 ? 11.603 -10.180 -2.836 1.00 93.94 168 ILE A C 1
ATOM 1338 O O . ILE A 1 168 ? 11.363 -10.055 -4.035 1.00 93.94 168 ILE A O 1
ATOM 1342 N N . ILE A 1 169 ? 10.643 -10.410 -1.934 1.00 93.56 169 ILE A N 1
ATOM 1343 C CA . ILE A 1 169 ? 9.226 -10.519 -2.307 1.00 93.56 169 ILE A CA 1
ATOM 1344 C C . ILE A 1 169 ? 8.723 -9.197 -2.891 1.00 93.56 169 ILE A C 1
ATOM 1346 O O . ILE A 1 169 ? 8.087 -9.208 -3.941 1.00 93.56 169 ILE A O 1
ATOM 1350 N N . TYR A 1 170 ? 9.043 -8.069 -2.256 1.00 92.38 170 TYR A N 1
ATOM 1351 C CA . TYR A 1 170 ? 8.679 -6.741 -2.747 1.00 92.38 170 TYR A CA 1
ATOM 1352 C C . TYR A 1 170 ? 9.157 -6.519 -4.191 1.00 92.38 170 TYR A C 1
ATOM 1354 O O . TYR A 1 170 ? 8.345 -6.202 -5.058 1.00 92.38 170 TYR A O 1
ATOM 1362 N N . PHE A 1 171 ? 10.438 -6.768 -4.486 1.00 91.38 171 PHE A N 1
ATOM 1363 C CA . PHE A 1 171 ? 10.965 -6.625 -5.847 1.00 91.38 171 PHE A CA 1
ATOM 1364 C C . PHE A 1 171 ? 10.392 -7.656 -6.824 1.00 91.38 171 PHE A C 1
ATOM 1366 O O . PHE A 1 171 ? 10.213 -7.350 -7.999 1.00 91.38 171 PHE A O 1
ATOM 1373 N N . ALA A 1 172 ? 10.074 -8.870 -6.376 1.00 92.75 172 ALA A N 1
ATOM 1374 C CA . ALA A 1 172 ? 9.384 -9.831 -7.229 1.00 92.75 172 ALA A CA 1
ATOM 1375 C C . ALA A 1 172 ? 7.993 -9.307 -7.623 1.00 92.75 172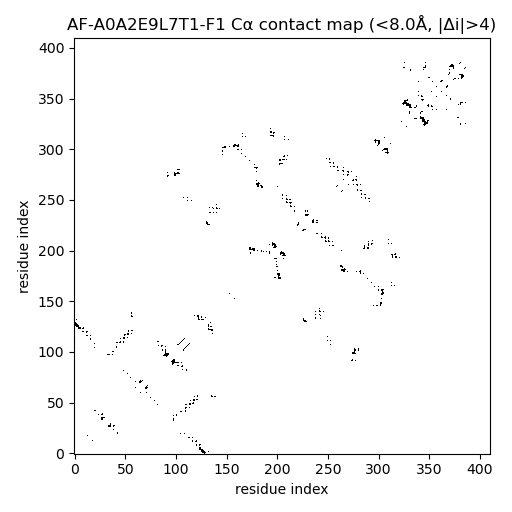 ALA A C 1
ATOM 1377 O O . ALA A 1 172 ? 7.640 -9.320 -8.799 1.00 92.75 172 ALA A O 1
ATOM 1378 N N . MET A 1 173 ? 7.228 -8.772 -6.668 1.00 91.75 173 MET A N 1
ATOM 1379 C CA . MET A 1 173 ? 5.881 -8.250 -6.911 1.00 91.75 173 MET A CA 1
ATOM 1380 C C . MET A 1 173 ? 5.861 -7.013 -7.814 1.00 91.75 173 MET A C 1
ATOM 1382 O O . MET A 1 173 ? 4.916 -6.855 -8.584 1.00 91.75 173 MET A O 1
ATOM 1386 N N . THR A 1 174 ? 6.886 -6.154 -7.767 1.00 88.75 174 THR A N 1
ATOM 1387 C CA . THR A 1 174 ? 6.992 -5.001 -8.682 1.00 88.75 174 THR A CA 1
ATOM 1388 C C . THR A 1 174 ? 7.295 -5.397 -10.128 1.00 88.75 174 THR A C 1
ATOM 1390 O O . THR A 1 174 ? 7.167 -4.558 -11.011 1.00 88.75 174 THR A O 1
ATOM 1393 N N . ASN A 1 175 ? 7.675 -6.652 -10.395 1.00 87.88 175 ASN A N 1
ATOM 1394 C CA . ASN A 1 175 ? 7.952 -7.156 -11.746 1.00 87.88 175 ASN A CA 1
ATOM 1395 C C . ASN A 1 175 ? 6.832 -8.048 -12.311 1.00 87.88 175 ASN A C 1
ATOM 1397 O O . ASN A 1 175 ? 6.862 -8.393 -13.491 1.00 87.88 175 ASN A O 1
ATOM 1401 N N . VAL A 1 176 ? 5.837 -8.426 -11.503 1.00 89.38 176 VAL A N 1
ATOM 1402 C CA . VAL A 1 176 ? 4.696 -9.225 -11.971 1.00 89.38 176 VAL A CA 1
ATOM 1403 C C . VAL A 1 176 ? 3.588 -8.290 -12.451 1.00 89.38 176 VAL A C 1
ATOM 1405 O O . VAL A 1 176 ? 2.945 -7.617 -11.642 1.00 89.38 176 VAL A O 1
ATOM 1408 N N . MET A 1 177 ? 3.368 -8.249 -13.769 1.00 89.00 177 MET A N 1
ATOM 1409 C CA . MET A 1 177 ? 2.273 -7.485 -14.373 1.00 89.00 177 MET A CA 1
ATOM 1410 C C . MET A 1 177 ? 0.913 -8.120 -14.073 1.00 89.00 177 MET A C 1
ATOM 1412 O O . MET A 1 177 ? 0.797 -9.343 -13.970 1.00 89.00 177 MET A O 1
ATOM 1416 N N . LEU A 1 178 ? -0.114 -7.283 -13.927 1.00 87.19 178 LEU A N 1
ATOM 1417 C CA . LEU A 1 178 ? -1.479 -7.741 -13.688 1.00 87.19 178 LEU A CA 1
ATOM 1418 C C . LEU A 1 178 ? -2.002 -8.480 -14.915 1.00 87.19 178 LEU A C 1
ATOM 1420 O O . LEU A 1 178 ? -1.848 -8.034 -16.054 1.00 87.19 178 LEU A O 1
ATOM 1424 N N . TYR A 1 179 ? -2.660 -9.607 -14.670 1.00 85.75 179 TYR A N 1
ATOM 1425 C CA . TYR A 1 179 ? -3.342 -10.332 -15.723 1.00 85.75 179 TYR A CA 1
ATOM 1426 C C . TYR A 1 179 ? -4.558 -9.536 -16.198 1.00 85.75 179 TYR A C 1
ATOM 1428 O O . TYR A 1 179 ? -5.356 -9.081 -15.376 1.00 85.75 179 TYR A O 1
ATOM 1436 N N . GLY A 1 180 ? -4.705 -9.401 -17.515 1.00 78.62 180 GLY A N 1
ATOM 1437 C CA . GLY A 1 180 ? -5.877 -8.776 -18.115 1.00 78.62 180 GLY A CA 1
ATOM 1438 C C . GLY A 1 180 ? -5.793 -7.272 -18.330 1.00 78.62 180 GLY A C 1
ATOM 1439 O O . GLY A 1 180 ? -6.796 -6.694 -18.723 1.00 78.62 180 GLY A O 1
ATOM 1440 N N . LEU A 1 181 ? -4.643 -6.633 -18.104 1.00 81.25 181 LEU A N 1
ATOM 1441 C CA . LEU A 1 181 ? -4.439 -5.231 -18.471 1.00 81.25 181 LEU A CA 1
ATOM 1442 C C . LEU A 1 181 ? -4.211 -5.082 -19.978 1.00 81.25 181 LEU A C 1
ATOM 1444 O O . LEU A 1 181 ? -3.379 -5.781 -20.561 1.00 81.25 181 LEU A O 1
ATOM 1448 N N . SER A 1 182 ? -4.896 -4.124 -20.602 1.00 69.25 182 SER A N 1
ATOM 1449 C CA . SER A 1 182 ? -4.471 -3.612 -21.901 1.00 69.25 182 SER A CA 1
ATOM 1450 C C . SER A 1 182 ? -3.125 -2.899 -21.704 1.00 69.25 182 SER A C 1
ATOM 1452 O O . SER A 1 182 ? -2.939 -2.130 -20.762 1.00 69.25 182 SER A O 1
ATOM 1454 N N . GLY A 1 183 ? -2.130 -3.175 -22.549 1.00 65.12 183 GLY A N 1
ATOM 1455 C CA . GLY A 1 183 ? -0.771 -2.619 -22.421 1.00 65.12 183 GLY A CA 1
ATOM 1456 C C . GLY A 1 183 ? -0.666 -1.088 -22.566 1.00 65.12 183 GLY A C 1
ATOM 1457 O O . GLY A 1 183 ? 0.433 -0.581 -22.757 1.00 65.12 183 GLY A O 1
ATOM 1458 N N . GLN A 1 184 ? -1.789 -0.366 -22.511 1.00 61.38 184 GLN A N 1
ATOM 1459 C CA . GLN A 1 184 ? -1.931 1.085 -22.626 1.00 61.38 184 GLN A CA 1
ATOM 1460 C C . GLN A 1 184 ? -2.338 1.748 -21.297 1.00 61.38 184 GLN A C 1
ATOM 1462 O O . GLN A 1 184 ? -2.879 2.849 -21.299 1.00 61.38 184 GLN A O 1
ATOM 1467 N N . ALA A 1 185 ? -2.080 1.107 -20.153 1.00 59.91 185 ALA A N 1
ATOM 1468 C CA . ALA A 1 185 ? -2.348 1.713 -18.851 1.00 59.91 185 ALA A CA 1
ATOM 1469 C C . ALA A 1 185 ? -1.601 3.053 -18.702 1.00 59.91 185 ALA A C 1
ATOM 1471 O O . ALA A 1 185 ? -0.367 3.102 -18.695 1.00 59.91 185 ALA A O 1
ATOM 1472 N N . MET A 1 186 ? -2.352 4.146 -18.565 1.00 61.72 186 MET A N 1
ATOM 1473 C CA . MET A 1 186 ? -1.784 5.483 -18.418 1.00 61.72 186 MET A CA 1
ATOM 1474 C C . MET A 1 186 ? -1.297 5.683 -16.975 1.00 61.72 186 MET A C 1
ATOM 1476 O O . MET A 1 186 ? -2.094 5.717 -16.039 1.00 61.72 186 MET A O 1
ATOM 1480 N N . ASP A 1 187 ? 0.019 5.817 -16.766 1.00 71.69 187 ASP A N 1
ATOM 1481 C CA . ASP A 1 187 ? 0.585 6.035 -15.424 1.00 71.69 187 ASP A CA 1
ATOM 1482 C C . ASP A 1 187 ? 0.500 7.509 -14.999 1.00 71.69 187 ASP A C 1
ATOM 1484 O O . ASP A 1 187 ? 1.488 8.248 -15.014 1.00 71.69 187 ASP A O 1
ATOM 1488 N N . LEU A 1 188 ? -0.700 7.928 -14.587 1.00 67.88 188 LEU A N 1
ATOM 1489 C CA . LEU A 1 188 ? -0.981 9.275 -14.071 1.00 67.88 188 LEU A CA 1
ATOM 1490 C C . LEU A 1 188 ? -0.115 9.659 -12.861 1.00 67.88 188 LEU A C 1
ATOM 1492 O O . LEU A 1 188 ? 0.106 10.842 -12.606 1.00 67.88 188 LEU A O 1
ATOM 1496 N N . PHE A 1 189 ? 0.383 8.671 -12.113 1.00 69.69 189 PHE A N 1
ATOM 1497 C CA . PHE A 1 189 ? 1.104 8.877 -10.859 1.00 69.69 189 PHE A CA 1
ATOM 1498 C C . PHE A 1 189 ? 2.602 8.586 -10.959 1.00 69.69 189 PHE A C 1
ATOM 1500 O O . PHE A 1 189 ? 3.246 8.400 -9.926 1.00 69.69 189 PHE A O 1
ATOM 1507 N N . SER A 1 190 ? 3.179 8.578 -12.164 1.00 75.50 190 SER A N 1
ATOM 1508 C CA . SER A 1 190 ? 4.595 8.253 -12.394 1.00 75.50 190 SER A CA 1
ATOM 1509 C C . SER A 1 190 ? 5.558 9.022 -11.473 1.00 75.50 190 SER A C 1
ATOM 1511 O O . SER A 1 190 ? 6.438 8.420 -10.857 1.00 75.50 190 SER A O 1
ATOM 1513 N N . GLY A 1 191 ? 5.330 10.325 -11.265 1.00 74.88 191 GLY A N 1
ATOM 1514 C CA . GLY A 1 191 ? 6.129 11.166 -10.360 1.00 74.88 191 GLY A CA 1
ATOM 1515 C C . GLY A 1 191 ? 5.992 10.836 -8.866 1.00 74.88 191 GLY A C 1
ATOM 1516 O O . GLY A 1 191 ? 6.872 11.170 -8.078 1.00 74.88 191 GLY A O 1
ATOM 1517 N N . PHE A 1 192 ? 4.921 10.148 -8.464 1.00 79.56 192 PHE A N 1
ATOM 1518 C CA . PHE A 1 192 ? 4.650 9.762 -7.076 1.00 79.56 192 PHE A CA 1
ATOM 1519 C C . PHE A 1 192 ? 4.990 8.293 -6.776 1.00 79.56 192 PHE A C 1
ATOM 1521 O O . PHE A 1 192 ? 4.960 7.886 -5.613 1.00 79.56 192 PHE A O 1
ATOM 1528 N N . ARG A 1 193 ? 5.354 7.492 -7.790 1.00 83.38 193 ARG A N 1
ATOM 1529 C CA . ARG A 1 193 ? 5.676 6.055 -7.659 1.00 83.38 193 ARG A CA 1
ATOM 1530 C C . ARG A 1 193 ? 6.775 5.773 -6.637 1.00 83.38 193 ARG A C 1
ATOM 1532 O O . ARG A 1 193 ? 6.672 4.805 -5.887 1.00 83.38 193 ARG A O 1
ATOM 1539 N N . SER A 1 194 ? 7.793 6.632 -6.577 1.00 77.81 194 SER A N 1
ATOM 1540 C CA . SER A 1 194 ? 8.912 6.508 -5.633 1.00 77.81 194 SER A CA 1
ATOM 1541 C C . SER A 1 194 ? 8.477 6.685 -4.174 1.00 77.81 194 SER A C 1
ATOM 1543 O O . SER A 1 194 ? 8.963 5.973 -3.301 1.00 77.81 194 SER A O 1
ATOM 1545 N N . ILE A 1 195 ? 7.522 7.584 -3.914 1.00 82.94 195 ILE A N 1
ATOM 1546 C CA . ILE A 1 195 ? 6.977 7.849 -2.573 1.00 82.94 195 ILE A CA 1
ATOM 1547 C C . ILE A 1 195 ? 5.945 6.786 -2.190 1.00 82.94 195 ILE A C 1
ATOM 1549 O O . ILE A 1 195 ? 5.905 6.339 -1.048 1.00 82.94 195 ILE A O 1
ATOM 1553 N N . MET A 1 196 ? 5.123 6.352 -3.146 1.00 84.12 196 MET A N 1
ATOM 1554 C CA . MET A 1 196 ? 4.112 5.316 -2.924 1.00 84.12 196 MET A CA 1
ATOM 1555 C C . MET A 1 196 ? 4.687 3.896 -2.949 1.00 84.12 196 MET A C 1
ATOM 1557 O O . MET A 1 196 ? 3.936 2.950 -2.722 1.00 84.12 196 MET A O 1
ATOM 1561 N N . ALA A 1 197 ? 5.987 3.729 -3.220 1.00 85.31 197 ALA A N 1
ATOM 1562 C CA . ALA A 1 197 ? 6.655 2.432 -3.336 1.00 85.31 197 ALA A CA 1
ATOM 1563 C C . ALA A 1 197 ? 5.843 1.425 -4.181 1.00 85.31 197 ALA A C 1
ATOM 1565 O O . ALA A 1 197 ? 5.621 0.278 -3.790 1.00 85.31 197 ALA A O 1
ATOM 1566 N N . GLY A 1 198 ? 5.326 1.904 -5.315 1.00 84.62 198 GLY A N 1
ATOM 1567 C CA . GLY A 1 198 ? 4.451 1.151 -6.210 1.00 84.62 198 GLY A CA 1
ATOM 1568 C C . GLY A 1 198 ? 4.972 1.148 -7.641 1.00 84.62 198 GLY A C 1
ATOM 1569 O O . GLY A 1 198 ? 5.743 2.024 -8.028 1.00 84.62 198 GLY A O 1
ATOM 1570 N N . ALA A 1 199 ? 4.520 0.189 -8.449 1.00 84.94 199 ALA A N 1
ATOM 1571 C CA . ALA A 1 199 ? 4.934 0.032 -9.846 1.00 84.94 199 ALA A CA 1
ATOM 1572 C C . ALA A 1 199 ? 3.717 -0.113 -10.773 1.00 84.94 199 ALA A C 1
ATOM 1574 O O . ALA A 1 199 ? 2.820 -0.917 -10.504 1.00 84.94 199 ALA A O 1
ATOM 1575 N N . SER A 1 200 ? 3.661 0.695 -11.840 1.00 83.88 200 SER A N 1
ATOM 1576 C CA . SER A 1 200 ? 2.482 0.753 -12.716 1.00 83.88 200 SER A CA 1
ATOM 1577 C C . SER A 1 200 ? 2.246 -0.570 -13.430 1.00 83.88 200 SER A C 1
ATOM 1579 O O . SER A 1 200 ? 3.188 -1.289 -13.739 1.00 83.88 200 SER A O 1
ATOM 1581 N N . GLY A 1 201 ? 0.976 -0.905 -13.648 1.00 82.56 201 GLY A N 1
ATOM 1582 C CA . GLY A 1 201 ? 0.561 -2.168 -14.263 1.00 82.56 201 GLY A CA 1
ATOM 1583 C C . GLY A 1 201 ? 0.928 -3.461 -13.515 1.00 82.56 201 GLY A C 1
ATOM 1584 O O . GLY A 1 201 ? 0.715 -4.538 -14.064 1.00 82.56 201 GLY A O 1
ATOM 1585 N N . THR A 1 202 ? 1.462 -3.398 -12.290 1.00 89.19 202 THR A N 1
ATOM 1586 C CA . THR A 1 202 ? 1.921 -4.583 -11.533 1.00 89.19 202 THR A CA 1
ATOM 1587 C C . THR A 1 202 ? 1.034 -4.890 -10.332 1.00 89.19 202 THR A C 1
ATOM 1589 O O . THR A 1 202 ? 0.178 -4.092 -9.953 1.00 89.19 202 THR A O 1
ATOM 1592 N N . ILE A 1 203 ? 1.279 -6.019 -9.662 1.00 89.12 203 ILE A N 1
ATOM 1593 C CA . ILE A 1 203 ? 0.648 -6.343 -8.369 1.00 89.12 203 ILE A CA 1
ATOM 1594 C C . ILE A 1 203 ? 0.869 -5.220 -7.332 1.00 89.12 203 ILE A C 1
ATOM 1596 O O . ILE A 1 203 ? 0.033 -4.999 -6.456 1.00 89.12 203 ILE A O 1
ATOM 1600 N N . MET A 1 204 ? 1.961 -4.461 -7.463 1.00 90.19 204 MET A N 1
ATOM 1601 C CA . MET A 1 204 ? 2.308 -3.317 -6.616 1.00 90.19 204 MET A CA 1
ATOM 1602 C C . MET A 1 204 ? 1.723 -1.989 -7.117 1.00 90.19 204 MET A C 1
ATOM 1604 O O . MET A 1 204 ? 2.252 -0.933 -6.771 1.00 90.19 204 MET A O 1
ATOM 1608 N N . HIS A 1 205 ? 0.662 -1.993 -7.930 1.00 89.50 205 HIS A N 1
ATOM 1609 C CA . HIS A 1 205 ? 0.130 -0.762 -8.523 1.00 89.50 205 HIS A CA 1
ATOM 1610 C C . HIS A 1 205 ? -0.236 0.304 -7.483 1.00 89.50 205 HIS A C 1
ATOM 1612 O O . HIS A 1 205 ? 0.190 1.449 -7.627 1.00 89.50 205 HIS A O 1
ATOM 1618 N N . LEU A 1 206 ? -0.969 -0.080 -6.431 1.00 88.25 206 LEU A N 1
ATOM 1619 C CA . LEU A 1 206 ? -1.342 0.811 -5.324 1.00 88.25 206 LEU A CA 1
ATOM 1620 C C . LEU A 1 206 ? -0.171 1.086 -4.361 1.00 88.25 206 LEU A C 1
ATOM 1622 O O . LEU A 1 206 ? -0.214 2.037 -3.581 1.00 88.25 206 LEU A O 1
ATOM 1626 N N . GLY A 1 207 ? 0.865 0.243 -4.385 1.00 89.94 207 GLY A N 1
ATOM 1627 C CA . GLY A 1 207 ? 2.005 0.331 -3.477 1.00 89.94 207 GLY A CA 1
ATOM 1628 C C . GLY A 1 207 ? 1.590 0.323 -2.002 1.00 89.94 207 GLY A C 1
ATOM 1629 O O . GLY A 1 207 ? 0.755 -0.479 -1.577 1.00 89.94 207 GLY A O 1
ATOM 1630 N N . ILE A 1 208 ? 2.170 1.237 -1.220 1.00 91.38 208 ILE A N 1
ATOM 1631 C CA . ILE A 1 208 ? 1.837 1.446 0.198 1.00 91.38 208 ILE A CA 1
ATOM 1632 C C . ILE A 1 208 ? 0.684 2.437 0.416 1.00 91.38 208 ILE A C 1
ATOM 1634 O O . ILE A 1 208 ? 0.353 2.709 1.571 1.00 91.38 208 ILE A O 1
ATOM 1638 N N . GLY A 1 209 ? 0.087 2.981 -0.654 1.00 90.00 209 GLY A N 1
ATOM 1639 C CA . GLY A 1 209 ? -0.927 4.045 -0.605 1.00 90.00 209 GLY A CA 1
ATOM 1640 C C . GLY A 1 209 ? -2.018 3.791 0.441 1.00 90.00 209 GLY A C 1
ATOM 1641 O O . GLY A 1 209 ? -2.076 4.530 1.427 1.00 90.00 209 GLY A O 1
ATOM 1642 N N . PRO A 1 210 ? -2.761 2.672 0.359 1.00 90.81 210 PRO A N 1
ATOM 1643 C CA . PRO A 1 210 ? -3.830 2.366 1.311 1.00 90.81 210 PRO A CA 1
ATOM 1644 C C . PRO A 1 210 ? -3.364 2.264 2.768 1.00 90.81 210 PRO A C 1
ATOM 1646 O O . PRO A 1 210 ? -4.096 2.618 3.698 1.00 90.81 210 PRO A O 1
ATOM 1649 N N . ILE A 1 211 ? -2.133 1.781 2.978 1.00 91.38 211 ILE A N 1
ATOM 1650 C CA . ILE A 1 211 ? -1.534 1.586 4.303 1.00 91.38 211 ILE A CA 1
ATOM 1651 C C . ILE A 1 211 ? -1.218 2.945 4.927 1.00 91.38 211 ILE A C 1
ATOM 1653 O O . ILE A 1 211 ? -1.582 3.209 6.078 1.00 91.38 211 ILE A O 1
ATOM 1657 N N . VAL A 1 212 ? -0.573 3.824 4.158 1.00 91.38 212 VAL A N 1
ATOM 1658 C CA . VAL A 1 212 ? -0.202 5.173 4.592 1.00 91.38 212 VAL A CA 1
ATOM 1659 C C . VAL A 1 212 ? -1.452 6.020 4.802 1.00 91.38 212 VAL A C 1
ATOM 1661 O O . VAL A 1 212 ? -1.588 6.622 5.866 1.00 91.38 212 VAL A O 1
ATOM 1664 N N . THR A 1 213 ? -2.405 6.004 3.867 1.00 90.56 213 THR A N 1
ATOM 1665 C CA . THR A 1 213 ? -3.656 6.767 3.975 1.00 90.56 213 THR A CA 1
ATOM 1666 C C . THR A 1 213 ? -4.441 6.372 5.227 1.00 90.56 213 THR A C 1
ATOM 1668 O O . THR A 1 213 ? -4.784 7.233 6.040 1.00 90.56 213 THR A O 1
ATOM 1671 N N . GLY A 1 214 ? -4.656 5.070 5.459 1.00 89.06 214 GLY A N 1
ATOM 1672 C CA . GLY A 1 214 ? -5.340 4.584 6.663 1.00 89.06 214 GLY A CA 1
ATOM 1673 C C . GLY A 1 214 ? -4.609 4.953 7.962 1.00 89.06 214 GLY A C 1
ATOM 1674 O O . GLY A 1 214 ? -5.238 5.323 8.959 1.00 89.06 214 GLY A O 1
ATOM 1675 N N . SER A 1 215 ? -3.274 4.917 7.944 1.00 88.81 215 SER A N 1
ATOM 1676 C CA . SER A 1 215 ? -2.431 5.288 9.088 1.00 88.81 215 SER A CA 1
ATOM 1677 C C . SER A 1 215 ? -2.499 6.783 9.402 1.00 88.81 215 SER A C 1
ATOM 1679 O O . SER A 1 215 ? -2.671 7.147 10.566 1.00 88.81 215 SER A O 1
ATOM 1681 N N . ILE A 1 216 ? -2.428 7.644 8.382 1.00 91.19 216 ILE A N 1
ATOM 1682 C CA . ILE A 1 216 ? -2.532 9.102 8.519 1.00 91.19 216 ILE A CA 1
ATOM 1683 C C . ILE A 1 216 ? -3.916 9.491 9.042 1.00 91.19 216 ILE A C 1
ATOM 1685 O O . ILE A 1 216 ? -4.003 10.291 9.970 1.00 91.19 216 ILE A O 1
ATOM 1689 N N . ILE A 1 217 ? -4.997 8.895 8.524 1.00 90.25 217 ILE A N 1
ATOM 1690 C CA . ILE A 1 217 ? -6.363 9.163 9.008 1.00 90.25 217 ILE A CA 1
ATOM 1691 C C . ILE A 1 217 ? -6.472 8.873 10.512 1.00 90.25 217 ILE A C 1
ATOM 1693 O O . ILE A 1 217 ? -6.964 9.709 11.275 1.00 90.25 217 ILE A O 1
ATOM 1697 N N . MET A 1 218 ? -5.962 7.725 10.969 1.00 88.88 218 MET A N 1
ATOM 1698 C CA . MET A 1 218 ? -5.978 7.383 12.395 1.00 88.88 218 MET A CA 1
ATOM 1699 C C . MET A 1 218 ? -5.113 8.311 13.244 1.00 88.88 218 MET A C 1
ATOM 1701 O O . MET A 1 218 ? -5.541 8.724 14.326 1.00 88.88 218 MET A O 1
ATOM 1705 N N . GLN A 1 219 ? -3.926 8.671 12.753 1.00 89.38 219 GLN A N 1
ATOM 1706 C CA . GLN A 1 219 ? -3.036 9.613 13.429 1.00 89.38 219 GLN A CA 1
ATOM 1707 C C . GLN A 1 219 ? -3.680 10.996 13.556 1.00 89.38 219 GLN A C 1
ATOM 1709 O O . GLN A 1 219 ? -3.614 11.598 14.626 1.00 89.38 219 GLN A O 1
ATOM 1714 N N . LEU A 1 220 ? -4.362 11.477 12.512 1.00 90.31 220 LEU A N 1
ATOM 1715 C CA . LEU A 1 220 ? -5.096 12.742 12.532 1.00 90.31 220 LEU A CA 1
ATOM 1716 C C . LEU A 1 220 ? -6.256 12.702 13.534 1.00 90.31 220 LEU A C 1
ATOM 1718 O O . LEU A 1 220 ? -6.419 13.642 14.309 1.00 90.31 220 LEU A O 1
ATOM 1722 N N . PHE A 1 221 ? -7.031 11.614 13.589 1.00 86.69 221 PHE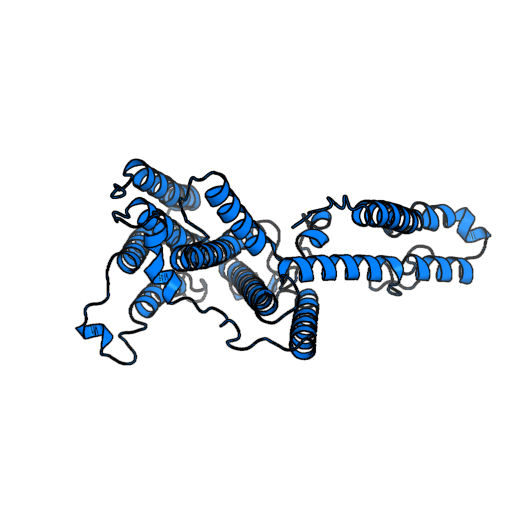 A N 1
ATOM 1723 C CA . PHE A 1 221 ? -8.141 11.491 14.542 1.00 86.69 221 PHE A CA 1
ATOM 1724 C C . PHE A 1 221 ? -7.695 11.390 16.004 1.00 86.69 221 PHE A C 1
ATOM 1726 O O . PHE A 1 221 ? -8.351 11.967 16.880 1.00 86.69 221 PHE A O 1
ATOM 1733 N N . ALA A 1 222 ? -6.592 10.688 16.274 1.00 85.00 222 ALA A N 1
ATOM 1734 C CA . ALA A 1 222 ? -5.999 10.628 17.607 1.00 85.00 222 ALA A CA 1
ATOM 1735 C C . ALA A 1 222 ? -5.335 11.963 17.991 1.00 85.00 222 ALA A C 1
ATOM 1737 O O . ALA A 1 222 ? -5.561 12.471 19.089 1.00 85.00 222 ALA A O 1
ATOM 1738 N N . GLY A 1 223 ? -4.584 12.577 17.071 1.00 85.19 223 GLY A N 1
ATOM 1739 C CA . GLY A 1 223 ? -3.905 13.859 17.276 1.00 85.19 223 GLY A CA 1
ATOM 1740 C C . GLY A 1 223 ? -4.873 15.022 17.504 1.00 85.19 223 GLY A C 1
ATOM 1741 O O . GLY A 1 223 ? -4.689 15.808 18.432 1.00 85.19 223 GLY A O 1
ATOM 1742 N N . ALA A 1 224 ? -5.966 15.080 16.737 1.00 86.81 224 ALA A N 1
ATOM 1743 C CA . ALA A 1 224 ? -7.042 16.058 16.915 1.00 86.81 224 ALA A CA 1
ATOM 1744 C C . ALA A 1 224 ? -7.936 15.772 18.139 1.00 86.81 224 ALA A C 1
ATOM 1746 O O . ALA A 1 224 ? -8.880 16.519 18.400 1.00 86.81 224 ALA A O 1
ATOM 1747 N N . LYS A 1 225 ? -7.674 14.690 18.892 1.00 81.44 225 LYS A N 1
ATOM 1748 C CA . LYS A 1 225 ? -8.465 14.235 20.052 1.00 81.44 225 LYS A CA 1
ATOM 1749 C C . LYS A 1 225 ? -9.958 14.027 19.748 1.00 81.44 225 LYS A C 1
ATOM 1751 O O . LYS A 1 225 ? -10.787 14.065 20.661 1.00 81.44 225 LYS A O 1
ATOM 1756 N N . ILE A 1 226 ? -10.299 13.776 18.480 1.00 78.75 226 ILE A N 1
ATOM 1757 C CA . ILE A 1 226 ? -11.649 13.379 18.048 1.00 78.75 226 ILE A CA 1
ATOM 1758 C C . ILE A 1 226 ? -11.957 11.988 18.612 1.00 78.75 226 ILE A C 1
ATOM 1760 O O . ILE A 1 226 ? -13.050 11.730 19.116 1.00 78.75 226 ILE A O 1
ATOM 1764 N N . ILE A 1 227 ? -10.951 11.114 18.580 1.00 76.88 227 ILE A N 1
ATOM 1765 C CA . ILE A 1 227 ? -10.963 9.786 19.180 1.00 76.88 227 ILE A CA 1
ATOM 1766 C C . ILE A 1 227 ? -10.102 9.837 20.444 1.00 76.88 227 ILE A C 1
ATOM 1768 O O . ILE A 1 227 ? -8.894 10.049 20.378 1.00 76.88 227 ILE A O 1
ATOM 1772 N N . ARG A 1 228 ? -10.726 9.656 21.611 1.00 75.12 228 ARG A N 1
ATOM 1773 C CA . ARG A 1 228 ? -10.037 9.661 22.908 1.00 75.12 228 ARG A CA 1
ATOM 1774 C C . ARG A 1 228 ? -9.565 8.249 23.246 1.00 75.12 228 ARG A C 1
ATOM 1776 O O . ARG A 1 228 ? -10.250 7.532 23.962 1.00 75.12 228 ARG A O 1
ATOM 1783 N N . LEU A 1 229 ? -8.430 7.847 22.684 1.00 77.69 229 LEU A N 1
ATOM 1784 C CA . LEU A 1 229 ? -7.738 6.615 23.063 1.00 77.69 229 LEU A CA 1
ATOM 1785 C C . LEU A 1 229 ? -6.473 6.971 23.837 1.00 77.69 229 LEU A C 1
ATOM 1787 O O . LEU A 1 229 ? -5.690 7.812 23.390 1.00 77.69 229 LEU A O 1
ATOM 1791 N N . ASP A 1 230 ? -6.275 6.332 24.983 1.00 80.31 230 ASP A N 1
ATOM 1792 C CA . ASP A 1 230 ? -5.047 6.459 25.751 1.00 80.31 230 ASP A CA 1
ATOM 1793 C C . ASP A 1 230 ? -4.017 5.439 25.253 1.00 80.31 230 ASP A C 1
ATOM 1795 O O . ASP A 1 230 ? -4.045 4.264 25.608 1.00 80.31 230 ASP A O 1
ATOM 1799 N N . LEU A 1 231 ? -3.072 5.892 24.427 1.00 81.19 231 LEU A N 1
ATOM 1800 C CA . LEU A 1 231 ? -2.026 5.032 23.860 1.00 81.19 231 LEU A CA 1
ATOM 1801 C C . LEU A 1 231 ? -1.024 4.503 24.905 1.00 81.19 231 LEU A C 1
ATOM 1803 O O . LEU A 1 231 ? -0.172 3.678 24.557 1.00 81.19 231 LEU A O 1
ATOM 1807 N N . THR A 1 232 ? -1.105 4.961 26.159 1.00 83.44 232 THR A N 1
ATOM 1808 C CA . THR A 1 232 ? -0.341 4.392 27.278 1.00 83.44 232 THR A CA 1
ATOM 1809 C C . THR A 1 232 ? -0.979 3.109 27.815 1.00 83.44 232 THR A C 1
ATOM 1811 O O . THR A 1 232 ? -0.268 2.242 28.324 1.00 83.44 232 THR A O 1
ATOM 1814 N N . ASN A 1 233 ? -2.293 2.942 27.633 1.00 85.75 233 ASN A N 1
ATOM 1815 C CA . ASN A 1 233 ? -3.020 1.731 27.986 1.00 85.75 233 ASN A CA 1
ATOM 1816 C C . ASN A 1 233 ? -2.873 0.670 26.876 1.00 85.75 233 ASN A C 1
ATOM 1818 O O . ASN A 1 233 ? -3.017 0.949 25.682 1.00 85.75 233 ASN A O 1
ATOM 1822 N N . SER A 1 234 ? -2.573 -0.572 27.266 1.00 83.06 234 SER A N 1
ATOM 1823 C CA . SER A 1 234 ? -2.402 -1.699 26.345 1.00 83.06 234 SER A CA 1
ATOM 1824 C C . SER A 1 234 ? -3.672 -2.038 25.557 1.00 83.06 234 SER A C 1
ATOM 1826 O O . SER A 1 234 ? -3.560 -2.382 24.379 1.00 83.06 234 SER A O 1
ATOM 1828 N N . GLU A 1 235 ? -4.855 -1.917 26.162 1.00 81.38 235 GLU A N 1
ATOM 1829 C CA . GLU A 1 235 ? -6.142 -2.220 25.520 1.00 81.38 235 GLU A CA 1
ATOM 1830 C C . GLU A 1 235 ? -6.490 -1.178 24.449 1.00 81.38 235 GLU A C 1
ATOM 1832 O O . GLU A 1 235 ? -6.745 -1.524 23.293 1.00 81.38 235 GLU A O 1
ATOM 1837 N N . ASP A 1 236 ? -6.384 0.109 24.786 1.00 82.69 236 ASP A N 1
ATOM 1838 C CA . ASP A 1 236 ? -6.619 1.216 23.850 1.00 82.69 236 ASP A CA 1
ATOM 1839 C C . ASP A 1 236 ? -5.610 1.199 22.690 1.00 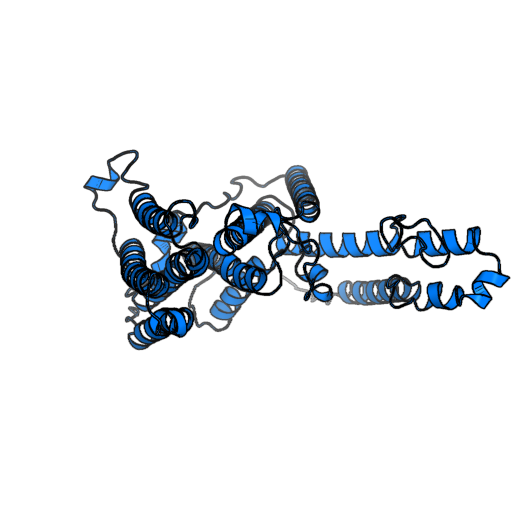82.69 236 ASP A C 1
ATOM 1841 O O . ASP A 1 236 ? -5.964 1.482 21.541 1.00 82.69 236 ASP A O 1
ATOM 1845 N N . LYS A 1 237 ? -4.361 0.795 22.952 1.00 83.00 237 LYS A N 1
ATOM 1846 C CA . LYS A 1 237 ? -3.344 0.592 21.912 1.00 83.00 237 LYS A CA 1
ATOM 1847 C C . LYS A 1 237 ? -3.689 -0.571 20.982 1.00 83.00 237 LYS A C 1
ATOM 1849 O O . LYS A 1 237 ? -3.477 -0.456 19.774 1.00 83.00 237 LYS A O 1
ATOM 1854 N N . ALA A 1 238 ? -4.209 -1.677 21.514 1.00 81.81 238 ALA A N 1
ATOM 1855 C CA . ALA A 1 238 ? -4.664 -2.803 20.703 1.00 81.81 238 ALA A CA 1
ATOM 1856 C C . ALA A 1 238 ? -5.859 -2.402 19.823 1.00 81.81 238 ALA A C 1
ATOM 1858 O O . ALA A 1 238 ? -5.852 -2.684 18.625 1.00 81.81 238 ALA A O 1
ATOM 1859 N N . MET A 1 239 ? -6.818 -1.651 20.375 1.00 82.44 239 MET A N 1
ATOM 1860 C CA . MET A 1 239 ? -7.945 -1.096 19.622 1.00 82.44 239 MET A CA 1
ATOM 1861 C C . MET A 1 239 ? -7.498 -0.129 18.524 1.00 82.44 239 MET A C 1
ATOM 1863 O O . MET A 1 239 ? -7.967 -0.239 17.392 1.00 82.44 239 MET A O 1
ATOM 1867 N N . TYR A 1 240 ? -6.566 0.782 18.824 1.00 85.75 240 TYR A N 1
ATOM 1868 C CA . TYR A 1 240 ? -5.992 1.696 17.833 1.00 85.75 240 TYR A CA 1
ATOM 1869 C C . TYR A 1 240 ? -5.383 0.922 16.658 1.00 85.75 240 TYR A C 1
ATOM 1871 O O . TYR A 1 240 ? -5.702 1.190 15.500 1.00 85.75 240 TYR A O 1
ATOM 1879 N N . GLN A 1 241 ? -4.551 -0.081 16.960 1.00 83.62 241 GLN A N 1
ATOM 1880 C CA . GLN A 1 241 ? -3.914 -0.916 15.943 1.00 83.62 241 GLN A CA 1
ATOM 1881 C C . GLN A 1 241 ? -4.944 -1.717 15.146 1.00 83.62 241 GLN A C 1
ATOM 1883 O O . GLN A 1 241 ? -4.862 -1.764 13.925 1.00 83.62 241 GLN A O 1
ATOM 1888 N N . GLY A 1 242 ? -5.937 -2.314 15.802 1.00 83.75 242 GLY A N 1
ATOM 1889 C CA . GLY A 1 242 ? -6.990 -3.072 15.134 1.00 83.75 242 GLY A CA 1
ATOM 1890 C C . GLY A 1 242 ? -7.813 -2.241 14.153 1.00 83.75 242 GLY A C 1
ATOM 1891 O O . GLY A 1 242 ? -8.030 -2.651 13.015 1.00 83.75 242 GLY A O 1
ATOM 1892 N N . VAL A 1 243 ? -8.234 -1.049 14.575 1.00 83.94 243 VAL A N 1
ATOM 1893 C CA . VAL A 1 243 ? -9.019 -0.132 13.737 1.00 83.94 243 VAL A CA 1
ATOM 1894 C C . VAL A 1 243 ? -8.185 0.406 12.579 1.00 83.94 243 VAL A C 1
ATOM 1896 O O . VAL A 1 243 ? -8.688 0.476 11.462 1.00 83.94 243 VAL A O 1
ATOM 1899 N N . GLN A 1 244 ? -6.912 0.739 12.811 1.00 86.25 244 GLN A N 1
ATOM 1900 C CA . GLN A 1 244 ? -6.007 1.166 11.743 1.00 86.25 244 GLN A CA 1
ATOM 1901 C C . GLN A 1 244 ? -5.932 0.112 10.634 1.00 86.25 244 GLN A C 1
ATOM 1903 O O . GLN A 1 244 ? -6.080 0.445 9.465 1.00 86.25 244 GLN A O 1
ATOM 1908 N N . LYS A 1 245 ? -5.791 -1.168 10.989 1.00 86.31 245 LYS A N 1
ATOM 1909 C CA . LYS A 1 245 ? -5.764 -2.270 10.014 1.00 86.31 245 LYS A CA 1
ATOM 1910 C C . LYS A 1 245 ? -7.074 -2.415 9.246 1.00 86.31 245 LYS A C 1
ATOM 1912 O O . LYS A 1 245 ? -7.055 -2.624 8.037 1.00 86.31 245 LYS A O 1
ATOM 1917 N N . LEU A 1 246 ? -8.206 -2.291 9.938 1.00 84.81 246 LEU A N 1
ATOM 1918 C CA . LEU A 1 246 ? -9.521 -2.305 9.300 1.00 84.81 246 LEU A CA 1
ATOM 1919 C C . LEU A 1 246 ? -9.661 -1.156 8.295 1.00 84.81 246 LEU A C 1
ATOM 1921 O O . LEU A 1 246 ? -10.166 -1.363 7.196 1.00 84.81 246 LEU A O 1
ATOM 1925 N N . LEU A 1 247 ? -9.190 0.039 8.653 1.00 86.25 247 LEU A N 1
ATOM 1926 C CA . LEU A 1 247 ? -9.190 1.179 7.744 1.00 86.25 247 LEU A CA 1
ATOM 1927 C C . LEU A 1 247 ? -8.310 0.926 6.526 1.00 86.25 247 LEU A C 1
ATOM 1929 O O . LEU A 1 247 ? -8.764 1.193 5.424 1.00 86.25 247 LEU A O 1
ATOM 1933 N N . VAL A 1 248 ? -7.115 0.351 6.690 1.00 88.25 248 VAL A N 1
ATOM 1934 C CA . VAL A 1 248 ? -6.273 -0.041 5.548 1.00 88.25 248 VAL A CA 1
ATOM 1935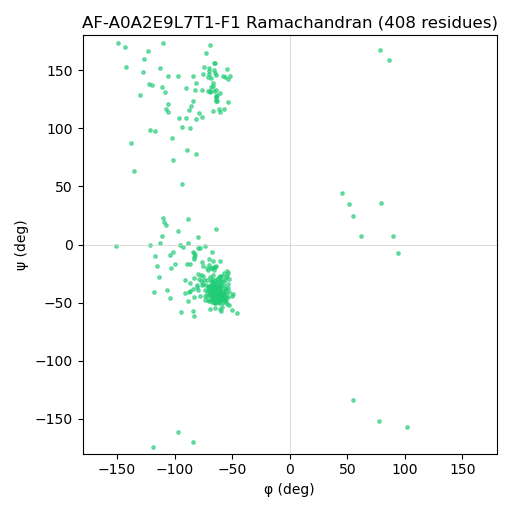 C C . VAL A 1 248 ? -7.025 -0.996 4.617 1.00 88.25 248 VAL A C 1
ATOM 1937 O O . VAL A 1 248 ? -7.059 -0.770 3.412 1.00 88.25 248 VAL A O 1
ATOM 1940 N N . LEU A 1 249 ? -7.696 -2.014 5.162 1.00 85.38 249 LEU A N 1
ATOM 1941 C CA . LEU A 1 249 ? -8.476 -2.969 4.370 1.00 85.38 249 LEU A CA 1
ATOM 1942 C C . LEU A 1 249 ? -9.620 -2.308 3.588 1.00 85.38 249 LEU A C 1
ATOM 1944 O O . LEU A 1 249 ? -9.921 -2.736 2.479 1.00 85.38 249 LEU A O 1
ATOM 1948 N N . ILE A 1 250 ? -10.253 -1.284 4.163 1.00 84.44 250 ILE A N 1
ATOM 1949 C CA . ILE A 1 250 ? -11.307 -0.496 3.511 1.00 84.44 250 ILE A CA 1
ATOM 1950 C C . ILE A 1 250 ? -10.708 0.464 2.469 1.00 84.44 250 ILE A C 1
ATOM 1952 O O . ILE A 1 250 ? -11.315 0.683 1.425 1.00 84.44 250 ILE A O 1
ATOM 1956 N N . MET A 1 251 ? -9.510 1.003 2.709 1.00 87.19 251 MET A N 1
ATOM 1957 C CA . MET A 1 251 ? -8.835 1.918 1.783 1.00 87.19 251 MET A CA 1
ATOM 1958 C C . MET A 1 251 ? -8.367 1.229 0.499 1.00 87.19 251 MET A C 1
ATOM 1960 O O . MET A 1 251 ? -8.453 1.837 -0.560 1.00 87.19 251 MET A O 1
ATOM 1964 N N . ILE A 1 252 ? -7.927 -0.034 0.563 1.00 88.62 252 ILE A N 1
ATOM 1965 C CA . ILE A 1 252 ? -7.491 -0.801 -0.621 1.00 88.62 252 ILE A CA 1
ATOM 1966 C C . ILE A 1 252 ? -8.532 -0.749 -1.757 1.00 88.62 252 ILE A C 1
ATOM 1968 O O . ILE A 1 252 ? -8.189 -0.310 -2.850 1.00 88.62 252 ILE A O 1
ATOM 1972 N N . PRO A 1 253 ? -9.795 -1.151 -1.539 1.00 83.12 253 PRO A N 1
ATOM 1973 C CA . PRO A 1 253 ? -10.828 -1.083 -2.563 1.00 83.12 253 PRO A CA 1
ATOM 1974 C C . PRO A 1 253 ? -11.263 0.350 -2.890 1.00 83.12 253 PRO A C 1
ATOM 1976 O O . PRO A 1 253 ? -11.503 0.653 -4.056 1.00 83.12 253 PR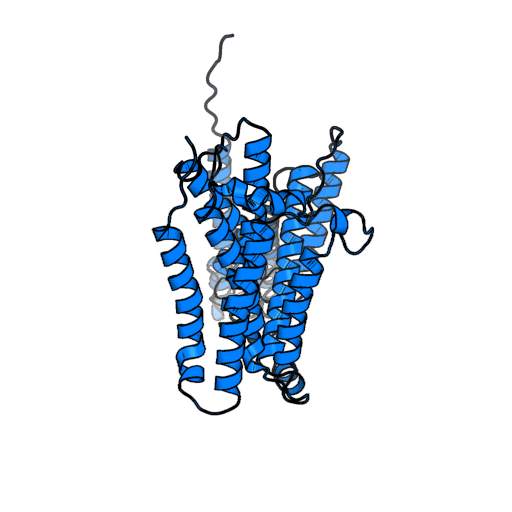O A O 1
ATOM 1979 N N . ILE A 1 254 ? -11.319 1.255 -1.906 1.00 84.19 254 ILE A N 1
ATOM 1980 C CA . ILE A 1 254 ? -11.617 2.675 -2.170 1.00 84.19 254 ILE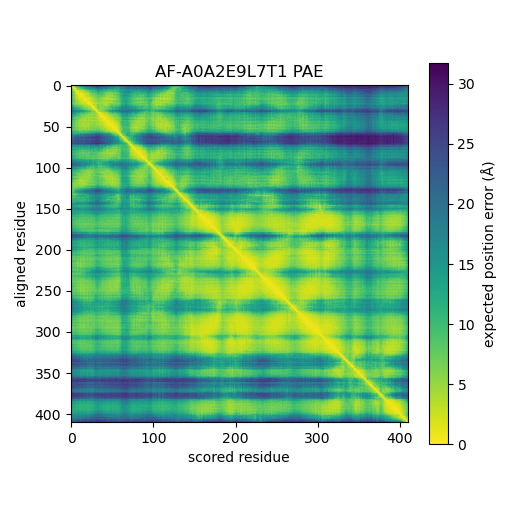 A CA 1
ATOM 1981 C C . ILE A 1 254 ? -10.614 3.276 -3.166 1.00 84.19 254 ILE A C 1
ATOM 1983 O O . ILE A 1 254 ? -11.002 4.095 -3.994 1.00 84.19 254 ILE A O 1
ATOM 1987 N N . GLU A 1 255 ? -9.349 2.856 -3.115 1.00 85.88 255 GLU A N 1
ATOM 1988 C CA . GLU A 1 255 ? -8.315 3.300 -4.048 1.00 85.88 255 GLU A CA 1
ATOM 1989 C C . GLU A 1 255 ? -8.273 2.466 -5.339 1.00 85.88 255 GLU A C 1
ATOM 1991 O O . GLU A 1 255 ? -8.103 3.044 -6.409 1.00 85.88 255 GLU A O 1
ATOM 1996 N N . SER A 1 256 ? -8.443 1.139 -5.293 1.00 84.00 256 SER A N 1
ATOM 1997 C CA . SER A 1 256 ? -8.271 0.274 -6.476 1.00 84.00 256 SER A CA 1
ATOM 1998 C C . SER A 1 256 ? -9.417 0.366 -7.484 1.00 84.00 256 SER A C 1
ATOM 2000 O O . SER A 1 256 ? -9.195 0.214 -8.687 1.00 84.00 256 SER A O 1
ATOM 2002 N N . ILE A 1 257 ? -10.641 0.633 -7.022 1.00 81.56 257 ILE A N 1
ATOM 2003 C CA . ILE A 1 257 ? -11.828 0.675 -7.882 1.00 81.56 257 ILE A CA 1
ATOM 2004 C C . ILE A 1 257 ? -11.805 1.881 -8.824 1.00 81.56 257 ILE A C 1
ATOM 2006 O O . ILE A 1 257 ? -11.833 1.654 -10.031 1.00 81.56 257 ILE A O 1
ATOM 2010 N N . PRO A 1 258 ? -11.682 3.141 -8.358 1.00 81.06 258 PRO A N 1
ATOM 2011 C CA . PRO A 1 258 ? -11.634 4.286 -9.268 1.00 81.06 258 PRO A CA 1
ATOM 2012 C C . PRO A 1 258 ? -10.492 4.193 -10.284 1.00 81.06 258 PRO A C 1
ATOM 2014 O O . PRO A 1 258 ? -10.631 4.660 -11.407 1.00 81.06 258 PRO A O 1
ATOM 2017 N N . GLN A 1 259 ? -9.376 3.562 -9.909 1.00 80.94 259 GLN A N 1
ATOM 2018 C CA . GLN A 1 259 ? -8.248 3.342 -10.814 1.00 80.94 259 GLN A CA 1
ATOM 2019 C C . GLN A 1 259 ? -8.576 2.301 -11.893 1.00 80.94 259 GLN A C 1
ATOM 2021 O O . GLN A 1 259 ? -8.245 2.509 -13.058 1.00 80.94 259 GLN A O 1
ATOM 2026 N N . THR A 1 260 ? -9.294 1.230 -11.531 1.00 80.25 260 THR A N 1
ATOM 2027 C CA . THR A 1 260 ? -9.726 0.199 -12.489 1.00 80.25 260 THR A CA 1
ATOM 2028 C C . THR A 1 260 ? -10.754 0.714 -13.489 1.00 80.25 260 THR A C 1
ATOM 2030 O O . THR A 1 260 ? -10.623 0.465 -14.676 1.00 80.25 260 THR A O 1
ATOM 2033 N N . TYR A 1 261 ? -11.732 1.493 -13.030 1.00 75.00 261 TYR A N 1
ATOM 2034 C CA . TYR A 1 261 ? -12.756 2.078 -13.905 1.00 75.00 261 TYR A CA 1
ATOM 2035 C C . TYR A 1 261 ? -12.306 3.368 -14.611 1.00 75.00 261 TYR A C 1
ATOM 2037 O O . TYR A 1 261 ? -13.043 3.891 -15.441 1.00 75.00 261 TYR A O 1
ATOM 2045 N N . GLY A 1 262 ? -11.147 3.918 -14.241 1.00 76.00 262 GLY A N 1
ATOM 2046 C CA . GLY A 1 262 ? -10.661 5.200 -14.748 1.00 76.00 262 GLY A CA 1
ATOM 2047 C C . GLY A 1 262 ? -9.551 5.088 -15.790 1.00 76.00 262 GLY A C 1
ATOM 2048 O O . GLY A 1 262 ? -9.590 5.815 -16.776 1.00 76.00 262 GLY A O 1
ATOM 2049 N N . PHE A 1 263 ? -8.531 4.255 -15.549 1.00 73.38 263 PHE A N 1
ATOM 2050 C CA . PHE A 1 263 ? -7.328 4.227 -16.400 1.00 73.38 263 PHE A CA 1
ATOM 2051 C C . PHE A 1 263 ? -6.605 2.870 -16.489 1.00 73.38 263 PHE A C 1
ATOM 2053 O O . PHE A 1 263 ? -5.587 2.769 -17.180 1.00 73.38 263 PHE A O 1
ATOM 2060 N N . LEU A 1 264 ? -7.071 1.831 -15.786 1.00 76.69 264 LEU A N 1
ATOM 2061 C CA . LEU A 1 264 ? -6.568 0.459 -15.933 1.00 76.69 264 LEU A CA 1
ATOM 2062 C C . LEU A 1 264 ? -7.542 -0.348 -16.789 1.00 76.69 264 LEU A C 1
ATOM 2064 O O . LEU A 1 264 ? -8.265 -1.205 -16.283 1.00 76.69 264 LEU A O 1
ATOM 2068 N N . ASP A 1 265 ? -7.544 -0.061 -18.087 1.00 78.62 265 ASP A N 1
ATOM 2069 C CA . ASP A 1 265 ? -8.496 -0.674 -19.006 1.00 78.62 265 ASP A CA 1
ATOM 2070 C C . ASP A 1 265 ? -8.203 -2.169 -19.204 1.00 78.62 265 ASP A C 1
ATOM 2072 O O . ASP A 1 265 ? -7.052 -2.545 -19.494 1.00 78.62 265 ASP A O 1
ATOM 2076 N N . PRO A 1 266 ? -9.222 -3.039 -19.082 1.00 79.62 266 PRO A N 1
ATOM 2077 C CA . PRO A 1 266 ? -9.058 -4.458 -19.331 1.00 79.62 266 PRO A CA 1
ATOM 2078 C C . PRO A 1 266 ? -8.741 -4.742 -20.806 1.00 79.62 266 PRO A C 1
ATOM 2080 O O . PRO A 1 266 ? -9.147 -4.024 -21.715 1.00 79.62 266 PRO A O 1
ATOM 2083 N N . SER A 1 267 ? -8.005 -5.820 -21.062 1.00 80.25 267 SER A N 1
ATOM 2084 C CA . SER A 1 267 ? -7.676 -6.274 -22.415 1.00 80.25 267 SER A CA 1
ATOM 2085 C C . SER A 1 267 ? -8.916 -6.784 -23.155 1.00 80.25 267 SER A C 1
ATOM 2087 O O . SER A 1 267 ? -9.721 -7.503 -22.560 1.00 80.25 267 SER A O 1
ATOM 2089 N N . GLU A 1 268 ? -9.001 -6.526 -24.465 1.00 77.12 268 GLU A N 1
ATOM 2090 C CA . GLU A 1 268 ? -10.131 -6.930 -25.323 1.00 77.12 268 GLU A CA 1
ATOM 2091 C C . GLU A 1 268 ? -10.462 -8.429 -25.244 1.00 77.12 268 GLU A C 1
ATOM 2093 O O . GLU A 1 268 ? -11.631 -8.795 -25.189 1.00 77.12 268 GLU A O 1
ATOM 2098 N N . PHE A 1 269 ? -9.449 -9.298 -25.142 1.00 77.88 269 PHE A N 1
ATOM 2099 C CA . PHE A 1 269 ? -9.639 -10.747 -24.987 1.00 77.88 269 PHE A CA 1
ATOM 2100 C C . PHE A 1 269 ? -10.490 -11.108 -23.757 1.00 77.88 269 PHE A C 1
ATOM 2102 O O . PHE A 1 269 ? -11.360 -11.972 -23.814 1.00 77.88 269 PHE A O 1
ATOM 2109 N N . LEU A 1 270 ? -10.251 -10.426 -22.636 1.00 73.56 270 LEU A N 1
ATOM 2110 C CA . LEU A 1 270 ? -10.919 -10.709 -21.367 1.00 73.56 270 LEU A CA 1
ATOM 2111 C C . LEU A 1 270 ? -12.347 -10.148 -21.349 1.00 73.56 270 LEU A C 1
ATOM 2113 O O . LEU A 1 270 ? -13.238 -10.750 -20.749 1.00 73.56 270 LEU A O 1
ATOM 2117 N N . ILE A 1 271 ? -12.563 -9.034 -22.052 1.00 77.31 271 ILE A N 1
ATOM 2118 C CA . ILE A 1 271 ? -13.884 -8.433 -22.249 1.00 77.31 271 ILE A CA 1
ATOM 2119 C C . ILE A 1 271 ? -14.758 -9.346 -23.122 1.00 77.31 271 ILE A C 1
ATOM 2121 O O . ILE A 1 271 ? -15.893 -9.622 -22.747 1.00 77.31 271 ILE A O 1
ATOM 2125 N N . ASP A 1 272 ? -14.236 -9.861 -24.239 1.00 74.12 272 ASP A N 1
ATOM 2126 C CA . ASP A 1 272 ? -14.998 -10.712 -25.171 1.00 74.12 272 ASP A CA 1
ATOM 2127 C C . ASP A 1 272 ? -15.406 -12.064 -24.543 1.00 74.12 272 ASP A C 1
ATOM 2129 O O . ASP A 1 272 ? -16.486 -12.624 -24.787 1.00 74.12 272 ASP A O 1
ATOM 2133 N N . GLU A 1 273 ? -14.557 -12.599 -23.662 1.00 72.88 273 GLU A N 1
ATOM 2134 C CA . GLU A 1 273 ? -14.806 -13.890 -23.031 1.00 72.88 273 GLU A CA 1
ATOM 2135 C C . GLU A 1 273 ? -15.744 -13.787 -21.812 1.00 72.88 273 GLU A C 1
ATOM 2137 O O . GLU A 1 273 ? -16.704 -14.569 -21.736 1.00 72.88 273 GLU A O 1
ATOM 2142 N N . TYR A 1 274 ? -15.532 -12.804 -20.921 1.00 69.19 274 TYR A N 1
ATOM 2143 C CA . TYR A 1 274 ? -16.184 -12.712 -19.601 1.00 69.19 274 TYR A CA 1
ATOM 2144 C C . TYR A 1 274 ? -17.080 -11.483 -19.379 1.00 69.19 274 TYR A C 1
ATOM 2146 O O . TYR A 1 274 ? -17.807 -11.461 -18.383 1.00 69.19 274 TYR A O 1
ATOM 2154 N N . GLY A 1 275 ? -17.059 -10.496 -20.276 1.00 74.00 275 GLY A N 1
ATOM 2155 C CA . GLY A 1 275 ? -17.771 -9.228 -20.113 1.00 74.00 275 GLY A CA 1
ATOM 2156 C C . GLY A 1 275 ? -16.979 -8.179 -19.324 1.00 74.00 275 GLY A C 1
ATOM 2157 O O . GLY A 1 275 ? -16.056 -8.493 -18.562 1.00 74.00 275 GLY A O 1
ATOM 2158 N N . LEU A 1 276 ? -17.334 -6.902 -19.506 1.00 75.19 276 LEU A N 1
ATOM 2159 C CA . LEU A 1 276 ? -16.591 -5.757 -18.956 1.00 75.19 276 LEU A CA 1
ATOM 2160 C C . LEU A 1 276 ? -16.544 -5.786 -17.416 1.00 75.19 276 LEU A C 1
ATOM 2162 O O . LEU A 1 276 ? -15.498 -5.542 -16.809 1.00 75.19 276 LEU A O 1
ATOM 2166 N N . GLY A 1 277 ? -17.664 -6.128 -16.770 1.00 73.81 277 GLY A N 1
ATOM 2167 C CA . GLY A 1 277 ? -17.770 -6.139 -15.310 1.00 73.81 277 GLY A CA 1
ATOM 2168 C C . GLY A 1 277 ? -16.876 -7.187 -14.644 1.00 73.81 277 GLY A C 1
ATOM 2169 O O . GLY A 1 277 ? -16.179 -6.886 -13.669 1.00 73.81 277 GLY A O 1
ATOM 2170 N N . TRP A 1 278 ? -16.826 -8.404 -15.195 1.00 76.56 278 TRP A N 1
ATOM 2171 C CA . TRP A 1 278 ? -15.947 -9.465 -14.693 1.00 76.56 278 TRP A CA 1
ATOM 2172 C C . TRP A 1 278 ? -14.478 -9.196 -14.991 1.00 76.56 278 TRP A C 1
ATOM 2174 O O . TRP A 1 278 ? -13.633 -9.475 -14.138 1.00 76.56 278 TRP A O 1
ATOM 2184 N N . ALA A 1 279 ? -14.169 -8.607 -16.149 1.00 79.75 279 ALA A N 1
ATOM 2185 C CA . ALA A 1 279 ? -12.801 -8.240 -16.480 1.00 79.75 279 ALA A CA 1
ATOM 2186 C C . ALA A 1 279 ? -12.232 -7.212 -15.488 1.00 79.75 279 ALA A C 1
ATOM 2188 O O . ALA A 1 279 ? -11.152 -7.417 -14.927 1.00 79.75 279 ALA A O 1
ATOM 2189 N N . ASN A 1 280 ? -13.014 -6.179 -15.164 1.00 80.12 280 ASN A N 1
ATOM 2190 C CA . ASN A 1 280 ? -12.658 -5.198 -14.139 1.00 80.12 280 ASN A CA 1
ATOM 2191 C C . ASN A 1 280 ? -12.537 -5.833 -12.748 1.00 80.12 280 ASN A C 1
ATOM 2193 O O . ASN A 1 280 ? -11.608 -5.532 -11.998 1.00 80.12 280 ASN A O 1
ATOM 2197 N N . PHE A 1 281 ? -13.440 -6.750 -12.392 1.00 80.69 281 PHE A N 1
ATOM 2198 C CA . PHE A 1 281 ? -13.383 -7.430 -11.100 1.00 80.69 281 PHE A CA 1
ATOM 2199 C C . PHE A 1 281 ? -12.110 -8.265 -10.919 1.00 80.69 281 PHE A C 1
ATOM 2201 O O . PHE A 1 281 ? -11.524 -8.247 -9.837 1.00 80.69 281 PHE A O 1
ATOM 2208 N N . VAL A 1 282 ? -11.642 -8.955 -11.963 1.00 84.00 282 VAL A N 1
ATOM 2209 C CA . VAL A 1 282 ? -10.388 -9.726 -11.918 1.00 84.00 282 VAL A CA 1
ATOM 2210 C C . VAL A 1 282 ? -9.186 -8.814 -11.656 1.00 84.00 282 VAL A C 1
ATOM 2212 O O . VAL A 1 282 ? -8.307 -9.168 -10.866 1.00 84.00 282 VAL A O 1
ATOM 2215 N N . ILE A 1 283 ? -9.149 -7.623 -12.258 1.00 84.44 283 ILE A N 1
ATOM 2216 C CA . ILE A 1 283 ? -8.097 -6.628 -12.001 1.00 84.44 283 ILE A CA 1
ATOM 2217 C C . ILE A 1 283 ? -8.188 -6.120 -10.555 1.00 84.44 283 ILE A C 1
ATOM 2219 O O . ILE A 1 283 ? -7.200 -6.183 -9.821 1.00 84.44 283 ILE A O 1
ATOM 2223 N N . VAL A 1 284 ? -9.377 -5.709 -10.096 1.00 85.12 284 VAL A N 1
ATOM 2224 C CA . VAL A 1 284 ? -9.601 -5.246 -8.712 1.00 85.12 284 VAL A CA 1
ATOM 2225 C C . VAL A 1 284 ? -9.211 -6.315 -7.688 1.00 85.12 284 VAL A C 1
ATOM 2227 O O . VAL A 1 284 ? -8.577 -5.997 -6.682 1.00 85.12 284 VAL A O 1
ATOM 2230 N N . ALA A 1 285 ? -9.547 -7.583 -7.932 1.00 86.44 285 ALA A N 1
ATOM 2231 C CA . ALA A 1 285 ? -9.214 -8.690 -7.041 1.00 86.44 285 ALA A CA 1
ATOM 2232 C C . ALA A 1 285 ? -7.697 -8.916 -6.941 1.00 86.44 285 ALA A C 1
ATOM 2234 O O . ALA A 1 285 ? -7.182 -9.138 -5.843 1.00 86.44 285 ALA A O 1
ATOM 2235 N N . GLN A 1 286 ? -6.967 -8.808 -8.058 1.00 89.25 286 GLN A N 1
ATOM 2236 C CA . GLN A 1 286 ? -5.503 -8.882 -8.061 1.00 89.25 286 GLN A CA 1
ATOM 2237 C C . GLN A 1 286 ? -4.871 -7.703 -7.313 1.00 89.25 286 GLN A C 1
ATOM 2239 O O . GLN A 1 286 ? -3.967 -7.912 -6.505 1.00 89.25 286 GLN A O 1
ATOM 2244 N N . LEU A 1 287 ? -5.373 -6.482 -7.523 1.00 89.06 287 LEU A N 1
ATOM 2245 C CA . LEU A 1 287 ? -4.936 -5.291 -6.789 1.00 89.06 287 LEU A CA 1
ATOM 2246 C C . LEU A 1 287 ? -5.188 -5.435 -5.285 1.00 89.06 287 LEU A C 1
ATOM 2248 O O . LEU A 1 287 ? -4.315 -5.132 -4.474 1.00 89.06 287 LEU A O 1
ATOM 2252 N N . PHE A 1 288 ? -6.355 -5.962 -4.910 1.00 88.50 288 PHE A N 1
ATOM 2253 C CA . PHE A 1 288 ? -6.696 -6.222 -3.518 1.00 88.50 288 PHE A CA 1
ATOM 2254 C C . PHE A 1 288 ? -5.754 -7.248 -2.885 1.00 88.50 288 PHE A C 1
ATOM 2256 O O . PHE A 1 288 ? -5.216 -7.009 -1.803 1.00 88.50 288 PHE A O 1
ATOM 2263 N N . ALA A 1 289 ? -5.517 -8.371 -3.568 1.00 89.50 289 ALA A N 1
ATOM 2264 C CA . ALA A 1 289 ? -4.593 -9.402 -3.107 1.00 89.50 289 ALA A CA 1
ATOM 2265 C C . ALA A 1 289 ? -3.161 -8.860 -2.974 1.00 89.50 289 ALA A C 1
ATOM 2267 O O . ALA A 1 289 ? -2.497 -9.128 -1.972 1.00 89.50 289 ALA A O 1
ATOM 2268 N N . GLY A 1 290 ? -2.714 -8.052 -3.939 1.00 91.00 290 GLY A N 1
ATOM 2269 C CA . GLY A 1 290 ? -1.417 -7.382 -3.923 1.00 91.00 290 GLY A CA 1
ATOM 2270 C C . GLY A 1 290 ? -1.250 -6.460 -2.722 1.00 91.00 290 GLY A C 1
ATOM 2271 O O . GLY A 1 290 ? -0.352 -6.667 -1.908 1.00 91.00 290 GLY A O 1
ATOM 2272 N N . SER A 1 291 ? -2.148 -5.487 -2.549 1.00 90.94 291 SER A N 1
ATOM 2273 C CA . SER A 1 291 ? -2.091 -4.551 -1.420 1.00 90.94 291 SER A CA 1
ATOM 2274 C C . SER A 1 291 ? -2.263 -5.236 -0.064 1.00 90.94 291 SER A C 1
ATOM 2276 O O . SER A 1 291 ? -1.618 -4.840 0.908 1.00 90.94 291 SER A O 1
ATOM 2278 N N . TYR A 1 292 ? -3.083 -6.288 0.021 1.00 90.00 292 TYR A N 1
ATOM 2279 C CA . TYR A 1 292 ? -3.210 -7.086 1.239 1.00 90.00 292 TYR A CA 1
ATOM 2280 C C . TYR A 1 292 ? -1.899 -7.802 1.588 1.00 90.00 292 TYR A C 1
ATOM 2282 O O . TYR A 1 292 ? -1.484 -7.813 2.747 1.00 90.00 292 TYR A O 1
ATOM 2290 N N . LEU A 1 293 ? -1.206 -8.349 0.588 1.00 91.06 293 LEU A N 1
ATOM 2291 C CA . LEU A 1 293 ? 0.096 -8.984 0.767 1.00 91.06 293 LEU A CA 1
ATOM 2292 C C . LEU A 1 293 ? 1.144 -7.960 1.237 1.00 91.06 293 LEU A C 1
ATOM 2294 O O . LEU A 1 293 ? 1.841 -8.223 2.215 1.00 91.06 293 LEU A O 1
ATOM 2298 N N . VAL A 1 294 ? 1.200 -6.766 0.635 1.00 91.75 294 VAL A N 1
ATOM 2299 C CA . VAL A 1 294 ? 2.087 -5.670 1.086 1.00 91.75 294 VAL A CA 1
ATOM 2300 C C . VAL A 1 294 ? 1.809 -5.286 2.534 1.00 91.75 294 VAL A C 1
ATOM 2302 O O . VAL A 1 294 ? 2.740 -5.121 3.319 1.00 91.75 294 VAL A O 1
ATOM 2305 N N . PHE A 1 295 ? 0.537 -5.192 2.913 1.00 91.19 295 PHE A N 1
ATOM 2306 C CA . PHE A 1 295 ? 0.136 -4.914 4.287 1.00 91.19 295 PHE A CA 1
ATOM 2307 C C . PHE A 1 295 ? 0.632 -5.994 5.269 1.00 91.19 295 PHE A C 1
ATOM 2309 O O . PHE A 1 295 ? 1.152 -5.669 6.339 1.00 91.19 295 PHE A O 1
ATOM 2316 N N . LEU A 1 296 ? 0.558 -7.277 4.899 1.00 90.19 296 LEU A N 1
ATOM 2317 C CA . LEU A 1 296 ? 1.124 -8.361 5.708 1.00 90.19 296 LEU A CA 1
ATOM 2318 C C . LEU A 1 296 ? 2.656 -8.288 5.795 1.00 90.19 296 LEU A C 1
ATOM 2320 O O . LEU A 1 296 ? 3.216 -8.534 6.865 1.00 90.19 296 LEU A O 1
ATOM 2324 N N . LEU A 1 297 ? 3.341 -7.935 4.704 1.00 91.69 297 LEU A N 1
ATOM 2325 C CA . LEU A 1 297 ? 4.794 -7.745 4.711 1.00 91.69 297 LEU A CA 1
ATOM 2326 C C . LEU A 1 297 ? 5.204 -6.558 5.590 1.00 91.69 297 LEU A C 1
ATOM 2328 O O . LEU A 1 297 ? 6.193 -6.660 6.317 1.00 91.69 297 LEU A O 1
ATOM 2332 N N . ASP A 1 298 ? 4.438 -5.465 5.581 1.00 91.38 298 ASP A N 1
ATOM 2333 C CA . ASP A 1 298 ? 4.673 -4.328 6.473 1.00 91.38 298 ASP A CA 1
ATOM 2334 C C . ASP A 1 298 ? 4.534 -4.728 7.947 1.00 91.38 298 ASP A C 1
ATOM 2336 O O . ASP A 1 298 ? 5.405 -4.414 8.766 1.00 91.38 298 ASP A O 1
ATOM 2340 N N . GLU A 1 299 ? 3.501 -5.503 8.290 1.00 89.62 299 GLU A N 1
ATOM 2341 C CA . GLU A 1 299 ? 3.351 -6.048 9.640 1.00 89.62 299 GLU A CA 1
ATOM 2342 C C . GLU A 1 299 ? 4.496 -6.991 10.027 1.00 89.62 299 GLU A C 1
ATOM 2344 O O . GLU A 1 299 ? 4.922 -6.993 11.188 1.00 89.62 299 GLU A O 1
ATOM 2349 N N . LEU A 1 300 ? 4.985 -7.795 9.078 1.00 91.00 300 LEU A N 1
ATOM 2350 C CA . LEU A 1 300 ? 6.073 -8.739 9.302 1.00 91.00 300 LEU A CA 1
ATOM 2351 C C . LEU A 1 300 ? 7.365 -7.988 9.626 1.00 91.00 300 LEU A C 1
ATOM 2353 O O . LEU A 1 300 ? 7.981 -8.261 10.656 1.00 91.00 300 LEU A O 1
ATOM 2357 N N . VAL A 1 301 ? 7.740 -6.997 8.813 1.00 91.81 301 VAL A N 1
ATOM 2358 C CA . VAL A 1 301 ? 8.942 -6.177 9.044 1.00 91.81 301 VAL A CA 1
ATOM 2359 C C . VAL A 1 301 ? 8.815 -5.375 10.332 1.00 91.81 301 VAL A C 1
ATOM 2361 O O . VAL A 1 301 ? 9.742 -5.368 11.136 1.00 91.81 301 VAL A O 1
ATOM 2364 N N . SER A 1 302 ? 7.652 -4.778 10.590 1.00 88.88 302 SER A N 1
ATOM 2365 C CA . SER A 1 302 ? 7.440 -3.951 11.783 1.00 88.88 302 SER A CA 1
ATOM 2366 C C . SER A 1 302 ? 7.521 -4.743 13.100 1.00 88.88 302 SER A C 1
ATOM 2368 O O . SER A 1 302 ? 7.702 -4.150 14.165 1.00 88.88 302 SER A O 1
ATOM 2370 N N . LYS A 1 303 ? 7.375 -6.077 13.065 1.00 88.25 303 LYS A N 1
ATOM 2371 C CA . LYS A 1 303 ? 7.449 -6.956 14.251 1.00 88.25 303 LYS A CA 1
ATOM 2372 C C . LYS A 1 303 ? 8.736 -7.774 14.328 1.00 88.25 303 LYS A C 1
ATOM 2374 O O . LYS A 1 303 ? 9.262 -7.962 15.424 1.00 88.25 303 LYS A O 1
ATOM 2379 N N . TRP A 1 304 ? 9.220 -8.267 13.192 1.00 89.12 304 TRP A N 1
ATOM 2380 C CA . TRP A 1 304 ? 10.337 -9.212 13.097 1.00 89.12 304 TRP A CA 1
ATOM 2381 C C . TRP A 1 304 ? 11.567 -8.639 12.390 1.00 89.12 304 TRP A C 1
ATOM 2383 O O . TRP A 1 304 ? 12.651 -9.191 12.543 1.00 89.12 304 TRP A O 1
ATOM 2393 N N . GLY A 1 305 ? 11.423 -7.558 11.625 1.00 89.25 305 GLY A N 1
ATOM 2394 C CA . GLY A 1 305 ? 12.486 -6.946 10.833 1.00 89.25 305 GLY A CA 1
ATOM 2395 C C . GLY A 1 305 ? 13.166 -5.752 11.505 1.00 89.25 305 GLY A C 1
ATOM 2396 O O . GLY A 1 305 ? 13.139 -5.575 12.729 1.00 89.25 305 GLY A O 1
ATOM 2397 N N . ILE A 1 306 ? 13.835 -4.951 10.676 1.00 89.38 306 ILE A N 1
ATOM 2398 C CA . ILE A 1 306 ? 14.504 -3.708 11.067 1.00 89.38 306 ILE A CA 1
ATOM 2399 C C . ILE A 1 306 ? 13.666 -2.525 10.572 1.00 89.38 306 ILE A C 1
ATOM 2401 O O . ILE A 1 306 ? 13.448 -2.377 9.373 1.00 89.38 306 ILE A O 1
ATOM 2405 N N . GLY A 1 307 ? 13.233 -1.664 11.495 1.00 86.75 307 GLY A N 1
ATOM 2406 C CA . GLY A 1 307 ? 12.437 -0.477 11.169 1.00 86.75 307 GLY A CA 1
ATOM 2407 C C . GLY A 1 307 ? 10.965 -0.796 10.882 1.00 86.75 307 GLY A C 1
ATOM 2408 O O . GLY A 1 307 ? 10.410 -1.743 11.435 1.00 86.75 307 GLY A O 1
ATOM 2409 N N . SER A 1 308 ? 10.326 0.030 10.050 1.00 88.44 308 SER A N 1
ATOM 2410 C CA . SER A 1 308 ? 8.954 -0.176 9.562 1.00 88.44 308 SER A CA 1
ATOM 2411 C C . SER A 1 308 ? 8.979 -0.619 8.100 1.00 88.44 308 SER A C 1
ATOM 2413 O O . SER A 1 308 ? 9.810 -0.140 7.323 1.00 88.44 308 SER A O 1
ATOM 2415 N N . GLY A 1 309 ? 8.052 -1.495 7.706 1.00 85.38 309 GLY A N 1
ATOM 2416 C CA . GLY A 1 309 ? 7.934 -1.941 6.318 1.00 85.38 309 GLY A CA 1
ATOM 2417 C C . GLY A 1 309 ? 7.655 -0.797 5.344 1.00 85.38 309 GLY A C 1
ATOM 2418 O O . GLY A 1 309 ? 8.332 -0.711 4.326 1.00 85.38 309 GLY A O 1
ATOM 2419 N N . MET A 1 310 ? 6.777 0.153 5.687 1.00 87.56 310 MET A N 1
ATOM 2420 C CA . MET A 1 310 ? 6.542 1.361 4.878 1.00 87.56 310 MET A CA 1
ATOM 2421 C C . MET A 1 310 ? 7.847 2.110 4.564 1.00 87.56 310 MET A C 1
ATOM 2423 O O . MET A 1 310 ? 8.147 2.363 3.401 1.00 87.56 310 MET A O 1
ATOM 2427 N N . SER A 1 311 ? 8.664 2.415 5.581 1.00 89.62 311 SER A N 1
ATOM 2428 C CA . SER A 1 311 ? 9.952 3.098 5.373 1.00 89.62 311 SER A CA 1
ATOM 2429 C C . SER A 1 311 ? 10.934 2.272 4.540 1.00 89.62 311 SER A C 1
ATOM 2431 O O . SER A 1 311 ? 11.662 2.825 3.717 1.00 89.62 311 SER A O 1
ATOM 2433 N N . LEU A 1 312 ? 10.927 0.948 4.724 1.00 91.94 312 LEU A N 1
ATOM 2434 C CA . LEU A 1 312 ? 11.781 0.027 3.987 1.00 91.94 312 LEU A CA 1
ATOM 2435 C C . LEU A 1 312 ? 11.420 -0.000 2.496 1.00 91.94 312 LEU A C 1
ATOM 2437 O O . LEU A 1 312 ? 12.319 0.057 1.662 1.00 91.94 312 LEU A O 1
ATOM 2441 N N . PHE A 1 313 ? 10.130 -0.057 2.156 1.00 91.62 313 PHE A N 1
ATOM 2442 C CA . PHE A 1 313 ? 9.667 -0.090 0.767 1.00 91.62 313 PHE A CA 1
ATOM 2443 C C . PHE A 1 313 ? 9.931 1.227 0.035 1.00 91.62 313 PHE A C 1
ATOM 2445 O O . PHE A 1 313 ? 10.396 1.198 -1.102 1.00 91.62 313 PHE A O 1
ATOM 2452 N N . ILE A 1 314 ? 9.728 2.374 0.696 1.00 90.44 314 ILE A N 1
ATOM 2453 C CA . ILE A 1 314 ? 10.079 3.688 0.130 1.00 90.44 314 ILE A CA 1
ATOM 2454 C C . ILE A 1 314 ? 11.584 3.758 -0.135 1.00 90.44 314 ILE A C 1
ATOM 2456 O O . ILE A 1 314 ? 12.005 4.078 -1.246 1.00 90.44 314 ILE A O 1
ATOM 2460 N N . ALA A 1 315 ? 12.406 3.410 0.861 1.00 91.06 315 ALA A N 1
ATOM 2461 C CA . ALA A 1 315 ? 13.858 3.428 0.715 1.00 91.06 315 ALA A CA 1
ATOM 2462 C C . ALA A 1 315 ? 14.330 2.482 -0.399 1.00 91.06 315 ALA A C 1
ATOM 2464 O O . ALA A 1 315 ? 15.186 2.856 -1.197 1.00 91.06 315 ALA A O 1
ATOM 2465 N N . ALA A 1 316 ? 13.744 1.286 -0.498 1.00 90.94 316 ALA A N 1
ATOM 2466 C CA . ALA A 1 316 ? 14.041 0.326 -1.555 1.00 90.94 316 ALA A CA 1
ATOM 2467 C C . ALA A 1 316 ? 13.651 0.848 -2.946 1.00 90.94 316 ALA A C 1
ATOM 2469 O O . ALA A 1 316 ? 14.441 0.720 -3.879 1.00 90.94 316 ALA A O 1
ATOM 2470 N N . GLY A 1 317 ? 12.474 1.465 -3.085 1.00 87.88 317 GLY A N 1
ATOM 2471 C CA . GLY A 1 317 ? 12.013 2.062 -4.340 1.00 87.88 317 GLY A CA 1
ATOM 2472 C C . GLY A 1 317 ? 12.901 3.220 -4.802 1.00 87.88 317 GLY A C 1
ATOM 2473 O O . GLY A 1 317 ? 13.329 3.240 -5.954 1.00 87.88 317 GLY A O 1
ATOM 2474 N N . VAL A 1 318 ? 13.251 4.137 -3.893 1.00 88.50 318 VAL A N 1
ATOM 2475 C CA . VAL A 1 318 ? 14.156 5.266 -4.179 1.00 88.50 318 VAL A CA 1
ATOM 2476 C C . VAL A 1 318 ? 15.576 4.779 -4.490 1.00 88.50 318 VAL A C 1
ATOM 2478 O O . VAL A 1 318 ? 16.217 5.274 -5.420 1.00 88.50 318 VAL A O 1
ATOM 2481 N N . ALA A 1 319 ? 16.081 3.780 -3.759 1.00 89.31 319 ALA A N 1
ATOM 2482 C CA . ALA A 1 319 ? 17.383 3.181 -4.042 1.00 89.31 319 ALA A CA 1
ATOM 2483 C C . ALA A 1 319 ? 17.394 2.494 -5.416 1.00 89.31 319 ALA A C 1
ATOM 2485 O O . ALA A 1 319 ? 18.340 2.680 -6.181 1.00 89.31 319 ALA A O 1
ATOM 2486 N N . GLN A 1 320 ? 16.330 1.762 -5.765 1.00 87.81 320 GLN A N 1
ATOM 2487 C CA . GLN A 1 320 ? 16.179 1.135 -7.077 1.00 87.81 320 GLN A CA 1
ATOM 2488 C C . GLN A 1 320 ? 16.135 2.182 -8.193 1.00 87.81 320 GLN A C 1
ATOM 2490 O O . GLN A 1 320 ? 16.881 2.044 -9.158 1.00 87.81 320 GLN A O 1
ATOM 2495 N N . SER A 1 321 ? 15.309 3.228 -8.079 1.00 83.69 321 SER A N 1
ATOM 2496 C CA . SER A 1 321 ? 15.218 4.269 -9.113 1.00 83.69 321 SER A CA 1
ATOM 2497 C C . SER A 1 321 ? 16.547 5.002 -9.295 1.00 83.69 321 SER A C 1
ATOM 2499 O O . SER A 1 321 ? 16.946 5.275 -10.422 1.00 83.69 321 SER A O 1
ATOM 2501 N N . THR A 1 322 ? 17.273 5.249 -8.201 1.00 86.31 322 THR A N 1
ATOM 2502 C CA . THR A 1 322 ? 18.605 5.871 -8.237 1.00 86.31 322 THR A CA 1
ATOM 2503 C C . THR A 1 322 ? 19.632 4.952 -8.903 1.00 86.31 322 THR A C 1
ATOM 2505 O O . THR A 1 322 ? 20.400 5.389 -9.763 1.00 86.31 322 THR A O 1
ATOM 2508 N N . PHE A 1 323 ? 19.634 3.663 -8.551 1.00 87.38 323 PHE A N 1
ATOM 2509 C CA . PHE A 1 323 ? 20.542 2.673 -9.129 1.00 87.38 323 PHE A CA 1
ATOM 2510 C C . PHE A 1 323 ? 20.272 2.455 -10.623 1.00 87.38 323 PHE A C 1
ATOM 2512 O O . PHE A 1 323 ? 21.198 2.525 -11.428 1.00 87.38 323 PHE A O 1
ATOM 2519 N N . VAL A 1 324 ? 19.009 2.252 -11.010 1.00 83.75 324 VAL A N 1
ATOM 2520 C CA . VAL A 1 324 ? 18.599 2.078 -12.412 1.00 83.75 324 VAL A CA 1
ATOM 2521 C C . VAL A 1 324 ? 18.877 3.352 -13.212 1.00 83.75 324 VAL A C 1
ATOM 2523 O O . VAL A 1 324 ? 19.468 3.268 -14.286 1.00 83.75 324 VAL A O 1
ATOM 2526 N N . GLY A 1 325 ? 18.552 4.530 -12.673 1.00 81.44 325 GLY A N 1
ATOM 2527 C CA . GLY A 1 325 ? 18.822 5.809 -13.335 1.00 81.44 325 GLY A CA 1
ATOM 2528 C C . GLY A 1 325 ? 20.312 6.081 -13.559 1.00 81.44 325 GLY A C 1
ATOM 2529 O O . GLY A 1 325 ? 20.685 6.681 -14.561 1.00 81.44 325 GLY A O 1
ATOM 2530 N N . THR A 1 326 ? 21.188 5.585 -12.680 1.00 83.62 326 THR A N 1
ATOM 2531 C CA . THR A 1 326 ? 22.637 5.837 -12.779 1.00 83.62 326 THR A CA 1
ATOM 2532 C C . THR A 1 326 ? 23.377 4.767 -13.588 1.00 83.62 326 THR A C 1
ATOM 2534 O O . THR A 1 326 ? 24.273 5.092 -14.370 1.00 83.62 326 THR A O 1
ATOM 2537 N N . LEU A 1 327 ? 23.036 3.488 -13.392 1.00 83.75 327 LEU A N 1
ATOM 2538 C CA . LEU A 1 327 ? 23.852 2.337 -13.804 1.00 83.75 327 LEU A CA 1
ATOM 2539 C C . LEU A 1 327 ? 23.158 1.372 -14.777 1.00 83.75 327 LEU A C 1
ATOM 2541 O O . LEU A 1 327 ? 23.782 0.388 -15.172 1.00 83.75 327 LEU A O 1
ATOM 2545 N N . SER A 1 328 ? 21.905 1.611 -15.181 1.00 80.56 328 SER A N 1
ATOM 2546 C CA . SER A 1 328 ? 21.208 0.697 -16.097 1.00 80.56 328 SER A CA 1
ATOM 2547 C C . SER A 1 328 ? 21.893 0.624 -17.471 1.00 80.56 328 SER A C 1
ATOM 2549 O O . SER A 1 328 ? 22.025 1.653 -18.139 1.00 80.56 328 SER A O 1
ATOM 2551 N N . PRO A 1 329 ? 22.298 -0.575 -17.935 1.00 74.12 329 PRO A N 1
ATOM 2552 C CA . PRO A 1 329 ? 22.867 -0.755 -19.266 1.00 74.12 329 PRO A CA 1
ATOM 2553 C C . PRO A 1 329 ? 21.796 -0.916 -20.354 1.00 74.12 329 PRO A C 1
ATOM 2555 O O . PRO A 1 329 ? 22.153 -1.003 -21.522 1.00 74.12 329 PRO A O 1
ATOM 2558 N N . LEU A 1 330 ? 20.513 -1.010 -19.988 1.00 77.88 330 LEU A N 1
ATOM 2559 C CA . LEU A 1 330 ? 19.413 -1.269 -20.920 1.00 77.88 330 LEU A CA 1
ATOM 2560 C C . LEU A 1 330 ? 19.159 -0.060 -21.831 1.00 77.88 330 LEU A C 1
ATOM 2562 O O . LEU A 1 330 ? 19.361 1.065 -21.379 1.00 77.88 330 LEU A O 1
ATOM 2566 N N . PRO A 1 331 ? 18.694 -0.256 -23.078 1.00 70.94 331 PRO A N 1
ATOM 2567 C CA . PRO A 1 331 ? 18.330 0.854 -23.956 1.00 70.94 331 PRO A CA 1
ATOM 2568 C C . PRO A 1 331 ? 17.136 1.630 -23.392 1.00 70.94 331 PRO A C 1
ATOM 2570 O O . PRO A 1 331 ? 16.247 1.039 -22.777 1.00 70.94 331 PRO A O 1
ATOM 2573 N N . THR A 1 332 ? 17.098 2.941 -23.633 1.00 67.56 332 THR A N 1
ATOM 2574 C CA . THR A 1 332 ? 15.993 3.818 -23.212 1.00 67.56 332 THR A CA 1
ATOM 2575 C C . THR A 1 332 ? 14.646 3.376 -23.782 1.00 67.56 332 THR A C 1
ATOM 2577 O O . THR A 1 332 ? 13.644 3.367 -23.071 1.00 67.56 332 THR A O 1
ATOM 2580 N N . THR A 1 333 ? 14.623 2.946 -25.046 1.00 68.00 333 THR A N 1
ATOM 2581 C CA . THR A 1 333 ? 13.457 2.314 -25.670 1.00 68.00 333 THR A CA 1
ATOM 2582 C C . THR A 1 333 ? 13.708 0.820 -25.841 1.00 68.00 333 THR A C 1
ATOM 2584 O O . THR A 1 333 ? 14.606 0.400 -26.580 1.00 68.00 333 THR A O 1
ATOM 2587 N N . ALA A 1 334 ? 12.896 0.005 -25.168 1.00 62.41 334 ALA A N 1
ATOM 2588 C CA . ALA A 1 334 ? 12.966 -1.446 -25.273 1.00 62.41 334 ALA A CA 1
ATOM 2589 C C . ALA A 1 334 ? 12.701 -1.907 -26.721 1.00 62.41 334 ALA A C 1
ATOM 2591 O O . ALA A 1 334 ? 11.724 -1.499 -27.342 1.00 62.41 334 ALA A O 1
ATOM 2592 N N . GLY A 1 335 ? 13.573 -2.769 -27.257 1.00 60.88 335 GLY A N 1
ATOM 2593 C CA . GLY A 1 335 ? 13.422 -3.365 -28.593 1.00 60.88 335 GLY A CA 1
ATOM 2594 C C . GLY A 1 335 ? 14.130 -2.631 -29.739 1.00 60.88 335 GLY A C 1
ATOM 2595 O O . GLY A 1 335 ? 14.206 -3.179 -30.837 1.00 60.88 335 GLY A O 1
ATOM 2596 N N . LEU A 1 336 ? 14.703 -1.447 -29.500 1.00 68.94 336 LEU A N 1
ATOM 2597 C CA . LEU A 1 336 ? 15.554 -0.750 -30.470 1.00 68.94 336 LEU A CA 1
ATOM 2598 C C . LEU A 1 336 ? 17.042 -1.015 -30.192 1.00 68.94 336 LEU A C 1
ATOM 2600 O O . LEU A 1 336 ? 17.462 -1.132 -29.040 1.00 68.94 336 LEU A O 1
ATOM 2604 N N . ALA A 1 337 ? 17.851 -1.100 -31.253 1.00 71.00 337 ALA A N 1
ATOM 2605 C CA . ALA A 1 337 ? 19.303 -1.229 -31.130 1.00 71.00 337 ALA A CA 1
ATOM 2606 C C . ALA A 1 337 ? 19.923 0.030 -30.498 1.00 71.00 337 ALA A C 1
ATOM 2608 O O . ALA A 1 337 ? 19.355 1.126 -30.577 1.00 71.00 337 ALA A O 1
ATOM 2609 N N . TYR A 1 338 ? 21.104 -0.121 -29.892 1.00 71.50 338 TYR A N 1
ATOM 2610 C CA . TYR A 1 338 ? 21.843 1.023 -29.366 1.00 71.50 338 TYR A CA 1
ATOM 2611 C C . TYR A 1 338 ? 22.242 1.967 -30.501 1.00 71.50 338 TYR A C 1
ATOM 2613 O O . TYR A 1 338 ? 22.839 1.559 -31.495 1.00 71.50 338 TYR A O 1
ATOM 2621 N N . SER A 1 339 ? 21.927 3.245 -30.339 1.00 65.44 339 SER A N 1
ATOM 2622 C CA . SER A 1 339 ? 22.281 4.313 -31.278 1.00 65.44 339 SER A CA 1
ATOM 2623 C C . SER A 1 339 ? 22.470 5.622 -30.515 1.00 65.44 339 SER A C 1
ATOM 2625 O O . SER A 1 339 ? 22.199 5.678 -29.320 1.00 65.44 339 SER A O 1
ATOM 2627 N N . VAL A 1 340 ? 22.923 6.680 -31.189 1.00 64.50 340 VAL A N 1
ATOM 2628 C CA . VAL A 1 340 ? 23.007 8.025 -30.588 1.00 64.50 340 VAL A CA 1
ATOM 2629 C C . VAL A 1 340 ? 21.625 8.524 -30.139 1.00 64.50 340 VAL A C 1
ATOM 2631 O O . VAL A 1 340 ? 21.528 9.266 -29.174 1.00 64.50 340 VAL A O 1
ATOM 2634 N N . GLN A 1 341 ? 20.551 8.061 -30.787 1.00 65.38 341 GLN A N 1
ATOM 2635 C CA . GLN A 1 341 ? 19.160 8.383 -30.455 1.00 65.38 341 GLN A CA 1
ATOM 2636 C C . GLN A 1 341 ? 18.535 7.418 -29.433 1.00 65.38 341 GLN A C 1
ATOM 2638 O O . GLN A 1 341 ? 17.505 7.736 -28.849 1.00 65.38 341 GLN A O 1
ATOM 2643 N N . ASN A 1 342 ? 19.141 6.247 -29.214 1.00 69.75 342 ASN A N 1
ATOM 2644 C CA . ASN A 1 342 ? 18.728 5.263 -28.210 1.00 69.75 342 ASN A CA 1
ATOM 2645 C C . ASN A 1 342 ? 19.950 4.718 -27.442 1.00 69.75 342 ASN A C 1
ATOM 2647 O O . ASN A 1 342 ? 20.293 3.535 -27.581 1.00 69.75 342 ASN A O 1
ATOM 2651 N N . PRO A 1 343 ? 20.675 5.574 -26.700 1.00 71.25 343 PRO A N 1
ATOM 2652 C CA . PRO A 1 343 ? 21.752 5.136 -25.829 1.00 71.25 343 PRO A CA 1
ATOM 2653 C C . PRO A 1 343 ? 21.205 4.342 -24.627 1.00 71.25 343 PRO A C 1
ATOM 2655 O O . PRO A 1 343 ? 19.993 4.254 -24.416 1.00 71.25 343 PRO A O 1
ATOM 2658 N N . PRO A 1 344 ? 22.091 3.733 -23.824 1.00 74.19 344 PRO A N 1
ATOM 2659 C CA . PRO A 1 344 ? 21.704 3.158 -22.542 1.00 74.19 344 PRO A CA 1
ATOM 2660 C C . PRO A 1 344 ? 20.973 4.170 -21.641 1.00 74.19 344 PRO A C 1
ATOM 2662 O O . PRO A 1 344 ? 21.358 5.333 -21.575 1.00 74.19 344 PRO A O 1
ATOM 2665 N N . ALA A 1 345 ? 19.961 3.714 -20.906 1.00 73.75 345 ALA A N 1
ATOM 2666 C CA . ALA A 1 345 ? 19.092 4.532 -20.060 1.00 73.75 345 ALA A CA 1
ATOM 2667 C C . ALA A 1 345 ? 19.779 5.066 -18.790 1.00 73.75 345 ALA A C 1
ATOM 2669 O O . ALA A 1 345 ? 19.298 6.023 -18.179 1.00 73.75 345 ALA A O 1
ATOM 2670 N N . GLY A 1 346 ? 20.863 4.420 -18.349 1.00 77.88 346 GLY A N 1
ATOM 2671 C CA . GLY A 1 346 ? 21.643 4.846 -17.193 1.00 77.88 346 GLY A CA 1
ATOM 2672 C C . GLY A 1 346 ? 22.627 5.961 -17.543 1.00 77.88 346 GLY A C 1
ATOM 2673 O O . GLY A 1 346 ? 23.317 5.882 -18.559 1.00 77.88 346 GLY A O 1
ATOM 2674 N N . THR A 1 347 ? 22.770 6.954 -16.663 1.00 78.50 347 THR A N 1
ATOM 2675 C CA . THR A 1 347 ? 23.660 8.107 -16.884 1.00 78.50 347 THR A CA 1
ATOM 2676 C C . THR A 1 347 ? 25.109 7.695 -17.176 1.00 78.50 347 THR A C 1
ATOM 2678 O O . THR A 1 347 ? 25.714 8.205 -18.116 1.00 78.50 347 THR A O 1
ATOM 2681 N N . LEU A 1 348 ? 25.687 6.752 -16.416 1.00 80.31 348 LEU A N 1
ATOM 2682 C CA . LEU A 1 348 ? 27.087 6.338 -16.601 1.00 80.31 348 LEU A CA 1
ATOM 2683 C C . LEU A 1 348 ? 27.300 5.467 -17.856 1.00 80.31 348 LEU A C 1
ATOM 2685 O O . LEU A 1 348 ? 28.211 5.774 -18.633 1.00 80.31 348 LEU A O 1
ATOM 2689 N N . PRO A 1 349 ? 26.486 4.421 -18.118 1.00 78.94 349 PRO A N 1
ATOM 2690 C CA . PRO A 1 349 ? 26.563 3.675 -19.374 1.00 78.94 349 PRO A CA 1
ATOM 2691 C C . PRO A 1 349 ? 26.314 4.536 -20.618 1.00 78.94 349 PRO A C 1
ATOM 2693 O O . PRO A 1 349 ? 26.995 4.335 -21.622 1.00 78.94 349 PRO A O 1
ATOM 2696 N N . MET A 1 350 ? 25.407 5.520 -20.548 1.00 73.19 350 MET A N 1
ATOM 2697 C CA . MET A 1 350 ? 25.161 6.485 -21.626 1.00 73.19 350 MET A CA 1
ATOM 2698 C C . MET A 1 350 ? 26.431 7.258 -21.972 1.00 73.19 350 MET A C 1
ATOM 2700 O O . MET A 1 350 ? 26.861 7.252 -23.122 1.00 73.19 350 MET A O 1
ATOM 2704 N N . ILE A 1 351 ? 27.066 7.876 -20.972 1.00 74.94 351 ILE A N 1
ATOM 2705 C CA . ILE A 1 351 ? 28.313 8.633 -21.143 1.00 74.94 351 ILE A CA 1
ATOM 2706 C C . ILE A 1 351 ? 29.386 7.757 -21.792 1.00 74.94 351 ILE A C 1
ATOM 2708 O O . ILE A 1 351 ? 30.016 8.157 -22.770 1.00 74.94 351 ILE A O 1
ATOM 2712 N N . PHE A 1 352 ? 29.578 6.545 -21.268 1.00 77.50 352 PHE A N 1
ATOM 2713 C CA . PHE A 1 352 ? 30.604 5.636 -21.766 1.00 77.50 352 PHE A CA 1
ATOM 2714 C C . PHE A 1 352 ? 30.329 5.177 -23.203 1.00 77.50 352 PHE A C 1
ATOM 2716 O O . PHE A 1 352 ? 31.246 5.137 -24.021 1.00 77.50 352 PHE A O 1
ATOM 2723 N N . TYR A 1 353 ? 29.076 4.857 -23.533 1.00 74.69 353 TYR A N 1
ATOM 2724 C CA . TYR A 1 353 ? 28.680 4.450 -24.880 1.00 74.69 353 TYR A CA 1
ATOM 2725 C C . TYR A 1 353 ? 28.821 5.594 -25.887 1.00 74.69 353 TYR A C 1
ATOM 2727 O O . TYR A 1 353 ? 29.396 5.395 -26.958 1.00 74.69 353 TYR A O 1
ATOM 2735 N N . MET A 1 354 ? 28.357 6.791 -25.527 1.00 71.31 354 MET A N 1
ATOM 2736 C CA . MET A 1 354 ? 28.412 7.974 -26.382 1.00 71.31 354 MET A CA 1
ATOM 2737 C C . MET A 1 354 ? 29.857 8.379 -26.678 1.00 71.31 354 MET A C 1
ATOM 2739 O O . MET A 1 354 ? 30.218 8.508 -27.844 1.00 71.31 354 MET A O 1
ATOM 2743 N N . PHE A 1 355 ? 30.720 8.460 -25.658 1.00 72.62 355 PHE A N 1
ATOM 2744 C CA . PHE A 1 355 ? 32.141 8.770 -25.855 1.00 72.62 355 PHE A CA 1
ATOM 2745 C C . PHE A 1 355 ? 32.922 7.687 -26.601 1.00 72.62 355 PHE A C 1
ATOM 2747 O O . PHE A 1 355 ? 33.937 7.993 -27.225 1.00 72.62 355 PHE A O 1
ATOM 2754 N N . ARG A 1 356 ? 32.482 6.426 -26.541 1.00 76.62 356 ARG A N 1
ATOM 2755 C CA . ARG A 1 356 ? 33.162 5.318 -27.221 1.00 76.62 356 ARG A CA 1
ATOM 2756 C C . ARG A 1 356 ? 32.724 5.129 -28.672 1.00 76.62 356 ARG A C 1
ATOM 2758 O O . ARG A 1 356 ? 33.529 4.664 -29.474 1.00 76.62 356 ARG A O 1
ATOM 2765 N N . THR A 1 357 ? 31.464 5.415 -28.989 1.00 68.31 357 THR A N 1
ATOM 2766 C CA . THR A 1 357 ? 30.835 4.944 -30.235 1.00 68.31 357 THR A CA 1
ATOM 2767 C C . THR A 1 357 ? 30.495 6.081 -31.194 1.00 68.31 357 THR A C 1
ATOM 2769 O O . THR A 1 357 ? 30.500 5.855 -32.399 1.00 68.31 357 THR A O 1
ATOM 2772 N N . ALA A 1 358 ? 30.234 7.294 -30.697 1.00 62.47 358 ALA A N 1
ATOM 2773 C CA . ALA A 1 358 ? 29.915 8.432 -31.554 1.00 62.47 358 ALA A CA 1
ATOM 2774 C C . ALA A 1 358 ? 31.183 9.196 -31.962 1.00 62.47 358 ALA A C 1
ATOM 2776 O O . ALA A 1 358 ? 32.051 9.489 -31.136 1.00 62.47 358 ALA A O 1
ATOM 2777 N N . THR A 1 359 ? 31.296 9.539 -33.246 1.00 66.31 359 THR A N 1
ATOM 2778 C CA . THR A 1 359 ? 32.378 10.412 -33.715 1.00 66.31 359 THR A CA 1
ATOM 2779 C C . THR A 1 359 ? 32.124 11.866 -33.299 1.00 66.31 359 THR A C 1
ATOM 2781 O O . THR A 1 359 ? 30.980 12.301 -33.161 1.00 66.31 359 THR A O 1
ATOM 2784 N N . ASN A 1 360 ? 33.189 12.663 -33.138 1.00 60.34 360 ASN A N 1
ATOM 2785 C CA . ASN A 1 360 ? 33.071 14.079 -32.749 1.00 60.34 360 ASN A CA 1
ATOM 2786 C C . ASN A 1 360 ? 32.169 14.895 -33.701 1.00 60.34 360 ASN A C 1
ATOM 2788 O O . ASN A 1 360 ? 31.563 15.870 -33.271 1.00 60.34 360 ASN A O 1
ATOM 2792 N N . GLY A 1 361 ? 32.062 14.498 -34.977 1.00 59.62 361 GLY A N 1
ATOM 2793 C CA . GLY A 1 361 ? 31.175 15.136 -35.955 1.00 59.62 361 GLY A CA 1
ATOM 2794 C C . GLY A 1 361 ? 29.692 14.813 -35.744 1.00 59.62 361 GLY A C 1
ATOM 2795 O O . GLY A 1 361 ? 28.857 15.705 -35.853 1.00 59.62 361 GLY A O 1
ATOM 2796 N N . GLU A 1 362 ? 29.365 13.572 -35.380 1.00 63.44 362 GLU A N 1
ATOM 2797 C CA . GLU A 1 362 ? 27.992 13.131 -35.092 1.00 63.44 362 GLU A CA 1
ATOM 2798 C C . GLU A 1 362 ? 27.476 13.683 -33.759 1.00 63.44 362 GLU A C 1
ATOM 2800 O O . GLU A 1 362 ? 26.308 14.042 -33.647 1.00 63.44 362 GLU A O 1
ATOM 2805 N N . MET A 1 363 ? 28.347 13.829 -32.755 1.00 61.41 363 MET A N 1
ATOM 2806 C CA . MET A 1 363 ? 27.957 14.429 -31.472 1.00 61.41 363 MET A CA 1
ATOM 2807 C C . MET A 1 363 ? 27.659 15.929 -31.570 1.00 61.41 363 MET A C 1
ATOM 2809 O O . MET A 1 363 ? 26.863 16.441 -30.786 1.00 61.41 363 MET A O 1
ATOM 2813 N N . ILE A 1 364 ? 28.273 16.634 -32.524 1.00 63.25 364 ILE A N 1
ATOM 2814 C CA . ILE A 1 364 ? 28.004 18.057 -32.774 1.00 63.25 364 ILE A CA 1
ATOM 2815 C C . ILE A 1 364 ? 26.772 18.230 -33.672 1.00 63.25 364 ILE A C 1
ATOM 2817 O O . ILE A 1 364 ? 25.988 19.143 -33.438 1.00 63.25 364 ILE A O 1
ATOM 2821 N N . SER A 1 365 ? 26.567 17.365 -34.673 1.00 63.81 365 SER A N 1
ATOM 2822 C CA . SER A 1 365 ? 25.421 17.479 -35.590 1.00 63.81 365 SER A CA 1
ATOM 2823 C C . SER A 1 365 ? 24.089 17.035 -34.980 1.00 63.81 365 SER A C 1
ATOM 2825 O O . SER A 1 365 ? 23.043 17.528 -35.391 1.00 63.81 365 SER A O 1
ATOM 2827 N N . LEU A 1 366 ? 24.122 16.123 -34.003 1.00 65.19 366 LEU A N 1
ATOM 2828 C CA . LEU A 1 366 ? 22.939 15.555 -33.347 1.00 65.19 366 LEU A CA 1
ATOM 2829 C C . LEU A 1 366 ? 22.736 16.071 -31.913 1.00 65.19 366 LEU A C 1
ATOM 2831 O O . LEU A 1 366 ? 22.021 15.437 -31.144 1.00 65.19 366 LEU A O 1
ATOM 2835 N N . ASN A 1 367 ? 23.382 17.181 -31.528 1.00 68.62 367 ASN A N 1
ATOM 2836 C CA . ASN A 1 367 ? 23.327 17.740 -30.168 1.00 68.62 367 ASN A CA 1
ATOM 2837 C C . ASN A 1 367 ? 23.641 16.710 -29.057 1.00 68.62 367 ASN A C 1
ATOM 2839 O O . ASN A 1 367 ? 23.113 16.778 -27.947 1.00 68.62 367 ASN A O 1
ATOM 2843 N N . GLY A 1 368 ? 24.551 15.766 -29.315 1.00 63.94 368 GLY A N 1
ATOM 2844 C CA . GLY A 1 368 ? 24.913 14.701 -28.375 1.00 63.94 368 GLY A CA 1
ATOM 2845 C C . GLY A 1 368 ? 25.477 15.220 -27.045 1.00 63.94 368 GLY A C 1
ATOM 2846 O O . GLY A 1 368 ? 25.254 14.611 -26.003 1.00 63.94 368 GLY A O 1
ATOM 2847 N N . PHE A 1 369 ? 26.147 16.378 -27.045 1.00 66.94 369 PHE A N 1
ATOM 2848 C CA . PHE A 1 369 ? 26.612 17.028 -25.811 1.00 66.94 369 PHE A CA 1
ATOM 2849 C C . PHE A 1 369 ? 25.468 17.602 -24.964 1.00 66.94 369 PHE A C 1
ATOM 2851 O O . PHE A 1 369 ? 25.520 17.525 -23.738 1.00 66.94 369 PHE A O 1
ATOM 2858 N N . GLU A 1 370 ? 24.430 18.146 -25.602 1.00 68.75 370 GLU A N 1
ATOM 2859 C CA . GLU A 1 370 ? 23.228 18.645 -24.926 1.00 68.75 370 GLU A CA 1
ATOM 2860 C C . GLU A 1 370 ? 22.419 17.480 -24.345 1.00 68.75 370 GLU A C 1
ATOM 2862 O O . GLU A 1 370 ? 22.026 17.517 -23.182 1.00 68.75 370 GLU A O 1
ATOM 2867 N N . MET A 1 371 ? 22.301 16.387 -25.101 1.00 67.50 371 MET A N 1
ATOM 2868 C CA . MET A 1 371 ? 21.654 15.148 -24.667 1.00 67.50 371 MET A CA 1
ATOM 2869 C C . MET A 1 371 ? 22.339 14.515 -23.443 1.00 67.50 371 MET A C 1
ATOM 2871 O O . MET A 1 371 ? 21.666 14.029 -22.538 1.00 67.50 371 MET A O 1
ATOM 2875 N N . ILE A 1 372 ? 23.675 14.556 -23.369 1.00 70.31 372 ILE A N 1
ATOM 2876 C CA . ILE A 1 372 ? 24.427 14.050 -22.209 1.00 70.31 372 ILE A CA 1
ATOM 2877 C C . ILE A 1 372 ? 24.267 14.971 -20.986 1.00 70.31 372 ILE A C 1
ATOM 2879 O O . ILE A 1 372 ? 24.147 14.485 -19.857 1.00 70.31 372 ILE A O 1
ATOM 2883 N N . LEU A 1 373 ? 24.303 16.294 -21.185 1.00 69.75 373 LEU A N 1
ATOM 2884 C CA . LEU A 1 373 ? 24.363 17.271 -20.092 1.00 69.75 373 LEU A CA 1
ATOM 2885 C C . LEU A 1 373 ? 22.991 17.692 -19.558 1.00 69.75 373 LEU A C 1
ATOM 2887 O O . LEU A 1 373 ? 22.811 17.693 -18.341 1.00 69.75 373 LEU A O 1
ATOM 2891 N N . LEU A 1 374 ? 22.056 18.053 -20.438 1.00 66.50 374 LEU A N 1
ATOM 2892 C CA . LEU A 1 374 ? 20.732 18.585 -20.096 1.00 66.50 374 LEU A CA 1
ATOM 2893 C C . LEU A 1 374 ? 19.613 17.547 -20.249 1.00 66.50 374 LEU A C 1
ATOM 2895 O O . LEU A 1 374 ? 18.580 17.682 -19.597 1.00 66.50 374 LEU A O 1
ATOM 2899 N N . GLY A 1 375 ? 19.850 16.487 -21.026 1.00 62.44 375 GLY A N 1
ATOM 2900 C CA . GLY A 1 375 ? 18.836 15.480 -21.341 1.00 62.44 375 GLY A CA 1
ATOM 2901 C C . GLY A 1 375 ? 17.862 15.955 -22.418 1.00 62.44 375 GLY A C 1
ATOM 2902 O O . GLY A 1 375 ? 17.827 17.129 -22.773 1.00 62.44 375 GLY A O 1
ATOM 2903 N N . ASP A 1 376 ? 17.076 15.022 -22.947 1.00 61.12 376 ASP A N 1
ATOM 2904 C CA . ASP A 1 376 ? 15.983 15.284 -23.895 1.00 61.12 376 ASP A CA 1
ATOM 2905 C C . ASP A 1 376 ? 14.669 14.714 -23.324 1.00 61.12 376 ASP A C 1
ATOM 2907 O O . ASP A 1 376 ? 14.699 13.918 -22.385 1.00 61.12 376 ASP A O 1
ATOM 2911 N N . ALA A 1 377 ? 13.508 15.070 -23.884 1.00 52.44 377 ALA A N 1
ATOM 2912 C CA . ALA A 1 377 ? 12.194 14.538 -23.494 1.00 52.44 377 ALA A CA 1
ATOM 2913 C C . ALA A 1 377 ? 12.131 12.997 -23.520 1.00 52.44 377 ALA A C 1
ATOM 2915 O O . ALA A 1 377 ? 11.333 12.384 -22.814 1.00 52.44 377 ALA A O 1
ATOM 2916 N N . THR A 1 378 ? 12.996 12.369 -24.315 1.00 53.22 378 THR A N 1
ATOM 2917 C CA . THR A 1 378 ? 13.161 10.917 -24.403 1.00 53.22 378 THR A CA 1
ATOM 2918 C C . THR A 1 378 ? 14.137 10.342 -23.363 1.00 53.22 378 THR A C 1
ATOM 2920 O O . THR A 1 378 ? 14.100 9.144 -23.107 1.00 53.22 378 THR A O 1
ATOM 2923 N N . HIS A 1 379 ? 14.979 11.170 -22.731 1.00 60.72 379 HIS A N 1
ATOM 2924 C CA . HIS A 1 379 ? 16.097 10.768 -21.866 1.00 60.72 379 HIS A CA 1
ATOM 2925 C C . HIS A 1 379 ? 16.191 11.637 -20.593 1.00 60.72 379 HIS A C 1
ATOM 2927 O O . HIS A 1 379 ? 16.951 12.608 -20.556 1.00 60.72 379 HIS A O 1
ATOM 2933 N N . PRO A 1 380 ? 15.480 11.275 -19.511 1.00 60.78 380 PRO A N 1
ATOM 2934 C CA . PRO A 1 380 ? 15.450 12.068 -18.278 1.00 60.78 380 PRO A CA 1
ATOM 2935 C C . PRO A 1 380 ? 16.714 11.945 -17.398 1.00 60.78 380 PRO A C 1
ATOM 2937 O O . PRO A 1 380 ? 16.924 12.770 -16.511 1.00 60.78 380 PRO A O 1
ATOM 2940 N N . ASN A 1 381 ? 17.5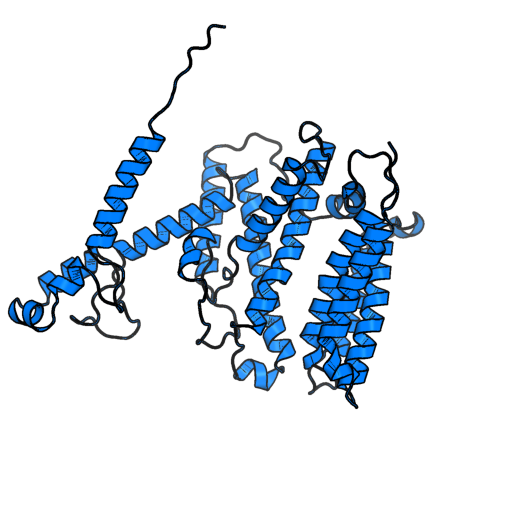79 10.945 -17.620 1.00 65.81 381 ASN A N 1
ATOM 2941 C CA . ASN A 1 381 ? 18.712 10.625 -16.732 1.00 65.81 381 ASN A CA 1
ATOM 2942 C C . ASN A 1 381 ? 20.033 11.295 -17.160 1.00 65.81 381 ASN A C 1
ATOM 2944 O O . ASN A 1 381 ? 21.065 10.636 -17.321 1.00 65.81 381 ASN A O 1
ATOM 2948 N N . ALA A 1 382 ? 20.011 12.611 -17.356 1.00 72.25 382 ALA A N 1
ATOM 2949 C CA . ALA A 1 382 ? 21.182 13.388 -17.757 1.00 72.25 382 ALA A CA 1
ATOM 2950 C C . ALA A 1 382 ? 22.221 13.560 -16.630 1.00 72.25 382 ALA A C 1
ATOM 2952 O O . ALA A 1 382 ? 21.928 13.390 -15.443 1.00 72.25 382 ALA A O 1
ATOM 2953 N N . VAL A 1 383 ? 23.445 13.970 -16.989 1.00 77.31 383 VAL A N 1
ATOM 2954 C CA . VAL A 1 383 ? 24.527 14.248 -16.021 1.00 77.31 383 VAL A CA 1
ATOM 2955 C C . VAL A 1 383 ? 24.101 15.283 -14.980 1.00 77.31 383 VAL A C 1
ATOM 2957 O O . VAL A 1 383 ? 24.436 15.141 -13.802 1.00 77.31 383 VAL A O 1
ATOM 2960 N N . ILE A 1 384 ? 23.322 16.293 -15.380 1.00 80.94 384 ILE A N 1
ATOM 2961 C CA . ILE A 1 384 ? 22.810 17.308 -14.455 1.00 80.94 384 ILE A CA 1
ATOM 2962 C C . ILE A 1 384 ? 21.924 16.711 -13.354 1.00 80.94 384 ILE A C 1
ATOM 2964 O O . ILE A 1 384 ? 22.027 17.136 -12.205 1.00 80.94 384 ILE A O 1
ATOM 2968 N N . ALA A 1 385 ? 21.117 15.690 -13.662 1.00 79.88 385 ALA A N 1
ATOM 2969 C CA . ALA A 1 385 ? 20.258 15.022 -12.685 1.00 79.88 385 ALA A CA 1
ATOM 2970 C C . ALA A 1 385 ? 21.091 14.254 -11.644 1.00 79.88 385 ALA A C 1
ATOM 2972 O O . ALA A 1 385 ? 20.812 14.329 -10.444 1.00 79.88 385 ALA A O 1
ATOM 2973 N N . LEU A 1 386 ? 22.165 13.585 -12.081 1.00 82.38 386 LEU A N 1
ATOM 2974 C CA . LEU A 1 386 ? 23.103 12.902 -11.189 1.00 82.38 386 LEU A CA 1
ATOM 2975 C C . LEU A 1 386 ? 23.860 13.892 -10.291 1.00 82.38 386 LEU A C 1
ATOM 2977 O O . LEU A 1 386 ? 23.905 13.711 -9.075 1.00 82.38 386 LEU A O 1
ATOM 2981 N N . VAL A 1 387 ? 24.423 14.960 -10.868 1.00 85.44 387 VAL A N 1
ATOM 2982 C CA . VAL A 1 387 ? 25.158 15.988 -10.108 1.00 85.44 387 VAL A CA 1
ATOM 2983 C C . VAL A 1 387 ? 24.235 16.690 -9.110 1.00 85.44 387 VAL A C 1
ATOM 2985 O O . VAL A 1 387 ? 24.605 16.855 -7.949 1.00 85.44 387 VAL A O 1
ATOM 2988 N N . SER A 1 388 ? 23.015 17.043 -9.524 1.00 85.81 388 SER A N 1
ATOM 2989 C CA . SER A 1 388 ? 22.006 17.636 -8.643 1.00 85.81 388 SER A CA 1
ATOM 2990 C C . SER A 1 388 ? 21.650 16.700 -7.483 1.00 85.81 388 SER A C 1
ATOM 2992 O O . SER A 1 388 ? 21.662 17.129 -6.329 1.00 85.81 388 SER A O 1
ATOM 2994 N N . SER A 1 389 ? 21.444 15.407 -7.757 1.00 86.88 389 SER A N 1
ATOM 2995 C CA . SER A 1 389 ? 21.152 14.403 -6.725 1.00 86.88 389 SER A CA 1
ATOM 2996 C C . SER A 1 389 ? 22.291 14.261 -5.711 1.00 86.88 389 SER A C 1
ATOM 2998 O O . SER A 1 389 ? 22.034 14.184 -4.512 1.00 86.88 389 SER A O 1
ATOM 3000 N N . ILE A 1 390 ? 23.553 14.287 -6.163 1.00 89.38 390 ILE A N 1
ATOM 3001 C CA . ILE A 1 390 ? 24.733 14.250 -5.280 1.00 89.38 390 ILE A CA 1
ATOM 3002 C C . ILE A 1 390 ? 24.803 15.504 -4.402 1.00 89.38 390 ILE A C 1
ATOM 3004 O O . ILE A 1 390 ? 25.040 15.393 -3.199 1.00 89.38 390 ILE A O 1
ATOM 3008 N N . ILE A 1 391 ? 24.586 16.692 -4.976 1.00 93.00 391 ILE A N 1
ATOM 3009 C CA . ILE A 1 391 ? 24.591 17.952 -4.218 1.00 93.00 391 ILE A CA 1
ATOM 3010 C C . ILE A 1 391 ? 23.502 17.922 -3.142 1.00 93.00 391 ILE A C 1
ATOM 3012 O O . ILE A 1 391 ? 23.789 18.197 -1.977 1.00 93.00 391 ILE A O 1
ATOM 3016 N N . VAL A 1 392 ? 22.272 17.541 -3.504 1.00 91.38 392 VAL A N 1
ATOM 3017 C CA . VAL A 1 392 ? 21.158 17.425 -2.552 1.00 91.38 392 VAL A CA 1
ATOM 3018 C C . VAL A 1 392 ? 21.480 16.399 -1.466 1.00 91.38 392 VAL A C 1
ATOM 3020 O O . VAL A 1 392 ? 21.288 16.693 -0.289 1.00 91.38 392 VAL A O 1
ATOM 3023 N N . PHE A 1 393 ? 22.029 15.236 -1.828 1.00 91.44 393 PHE A N 1
ATOM 3024 C CA . PHE A 1 393 ? 22.427 14.208 -0.867 1.00 91.44 393 PHE A CA 1
ATOM 3025 C C . PHE A 1 393 ? 23.447 14.731 0.153 1.00 91.44 393 PHE A C 1
ATOM 3027 O O . PHE A 1 393 ? 23.257 14.541 1.352 1.00 91.44 393 PHE A O 1
ATOM 3034 N N . LEU A 1 394 ? 24.494 15.434 -0.293 1.00 93.31 394 LEU A N 1
ATOM 3035 C CA . LEU A 1 394 ? 25.509 16.003 0.602 1.00 93.31 394 LEU A CA 1
ATOM 3036 C C . LEU A 1 394 ? 24.925 17.068 1.538 1.00 93.31 394 LEU A C 1
ATOM 3038 O O . LEU A 1 394 ? 25.241 17.073 2.728 1.00 93.31 394 LEU A O 1
ATOM 3042 N N . VAL A 1 395 ? 24.059 17.947 1.024 1.00 95.00 395 VAL A N 1
ATOM 3043 C CA . VAL A 1 395 ? 23.400 18.990 1.828 1.00 95.00 395 VAL A CA 1
ATOM 3044 C C . VAL A 1 395 ? 22.478 18.374 2.882 1.00 95.00 395 VAL A C 1
ATOM 3046 O O . VAL A 1 395 ? 22.536 18.763 4.048 1.00 95.00 395 VAL A O 1
ATOM 3049 N N . VAL A 1 396 ? 21.655 17.394 2.498 1.00 93.56 396 VAL A N 1
ATOM 3050 C CA . VAL A 1 396 ? 20.734 16.711 3.418 1.00 93.56 396 VAL A CA 1
ATOM 3051 C C . VAL A 1 396 ? 21.505 15.902 4.462 1.00 93.56 396 VAL A C 1
ATOM 3053 O O . VAL A 1 396 ? 21.191 16.007 5.643 1.00 93.56 396 VAL A O 1
ATOM 3056 N N . ALA A 1 397 ? 22.553 15.171 4.071 1.00 92.69 397 ALA A N 1
ATOM 3057 C CA . ALA A 1 397 ? 23.391 14.417 5.005 1.00 92.69 397 ALA A CA 1
ATOM 3058 C C . ALA A 1 397 ? 24.102 15.333 6.017 1.00 92.69 397 ALA A C 1
ATOM 3060 O O . ALA A 1 397 ? 24.176 15.016 7.206 1.00 92.69 397 ALA A O 1
ATOM 3061 N N . TYR A 1 398 ? 24.587 16.497 5.571 1.00 93.38 398 TYR A N 1
ATOM 3062 C CA . TYR A 1 398 ? 25.160 17.507 6.461 1.00 93.38 398 TYR A CA 1
ATOM 3063 C C . TYR A 1 398 ? 24.121 18.026 7.468 1.00 93.38 398 TYR A C 1
ATOM 3065 O O . TYR A 1 398 ? 24.391 18.069 8.673 1.00 93.38 398 TYR A O 1
ATOM 3073 N N . ALA A 1 399 ? 22.913 18.349 6.999 1.00 93.25 399 ALA A N 1
ATOM 3074 C CA . ALA A 1 399 ? 21.821 18.797 7.858 1.00 93.25 399 ALA A CA 1
ATOM 3075 C C . ALA A 1 399 ? 21.384 17.718 8.867 1.00 93.25 399 ALA A C 1
ATOM 3077 O O . ALA A 1 399 ? 21.212 18.028 10.043 1.00 93.25 399 ALA A O 1
ATOM 3078 N N . GLU A 1 400 ? 21.269 16.453 8.451 1.00 91.38 400 GLU A N 1
ATOM 3079 C CA . GLU A 1 400 ? 20.903 15.330 9.329 1.00 91.38 400 GLU A CA 1
ATOM 3080 C C . GLU A 1 400 ? 21.974 15.053 10.401 1.00 91.38 400 GLU A C 1
ATOM 3082 O O . GLU A 1 400 ? 21.658 14.685 11.534 1.00 91.38 400 GLU A O 1
ATOM 3087 N N . SER A 1 401 ? 23.254 15.270 10.075 1.00 91.38 401 SER A N 1
ATOM 3088 C CA . SER A 1 401 ? 24.362 15.093 11.025 1.00 91.38 401 SER A CA 1
ATOM 3089 C C . SER A 1 401 ? 24.404 16.151 12.136 1.00 91.38 401 SER A C 1
ATOM 3091 O O . SER A 1 401 ? 25.038 15.933 13.171 1.00 91.38 401 SER A O 1
ATOM 3093 N N . SER A 1 402 ? 23.714 17.279 11.951 1.00 90.56 402 SER A N 1
ATOM 3094 C CA . SER A 1 402 ? 23.688 18.385 12.908 1.00 90.56 402 SER A CA 1
ATOM 3095 C C . SER A 1 402 ? 22.791 18.043 14.101 1.00 90.56 402 SER A C 1
ATOM 3097 O O . SER A 1 402 ? 21.568 17.986 13.983 1.00 90.56 402 SER A O 1
ATOM 3099 N N . LYS A 1 403 ? 23.393 17.823 15.275 1.00 88.31 403 LYS A N 1
ATOM 3100 C CA . LYS A 1 403 ? 22.687 17.479 16.520 1.00 88.31 403 LYS A CA 1
ATOM 3101 C C . LYS A 1 403 ? 22.951 18.525 17.597 1.00 88.31 403 LYS A C 1
ATOM 3103 O O . LYS A 1 403 ? 24.085 18.958 17.779 1.00 88.31 403 LYS A O 1
ATOM 3108 N N . LEU A 1 404 ? 21.904 18.907 18.327 1.00 88.25 404 LEU A N 1
ATOM 3109 C CA . LEU A 1 404 ? 22.019 19.741 19.521 1.00 88.25 404 LEU A CA 1
ATOM 3110 C C . LEU A 1 404 ? 22.101 18.826 20.746 1.00 88.25 404 LEU A C 1
ATOM 3112 O O . LEU A 1 404 ? 21.089 18.285 21.192 1.00 88.25 404 LEU A O 1
ATOM 3116 N N . GLU A 1 405 ? 23.304 18.631 21.275 1.00 88.19 405 GLU A N 1
ATOM 3117 C CA . GLU A 1 405 ? 23.499 17.875 22.511 1.00 88.19 405 GLU A CA 1
ATOM 3118 C C . GLU A 1 405 ? 23.221 18.787 23.711 1.00 88.19 405 GLU A C 1
ATOM 3120 O O . GLU A 1 405 ? 23.977 19.713 24.003 1.00 88.19 405 GLU A O 1
ATOM 3125 N N . LEU A 1 406 ? 22.098 18.550 24.393 1.00 87.56 406 LEU A N 1
ATOM 3126 C CA . LEU A 1 406 ? 21.769 19.222 25.647 1.00 87.56 406 LEU A CA 1
ATOM 3127 C C . LEU A 1 406 ? 22.384 18.415 26.801 1.00 87.56 406 LEU A C 1
ATOM 3129 O O . LEU A 1 406 ? 21.973 17.268 27.002 1.00 87.56 406 LEU A O 1
ATOM 3133 N N . PRO A 1 407 ? 23.350 18.961 27.563 1.00 83.44 407 PRO A N 1
ATOM 3134 C CA . PRO A 1 407 ? 23.925 18.246 28.692 1.00 83.44 407 PRO A CA 1
ATOM 3135 C C . PRO A 1 407 ? 22.859 18.072 29.779 1.00 83.44 407 PRO A C 1
ATOM 3137 O O . PRO A 1 407 ? 22.375 19.043 30.360 1.00 83.44 407 PRO A O 1
ATOM 3140 N N . LEU A 1 408 ? 22.486 16.821 30.044 1.00 80.56 408 LEU A N 1
ATOM 3141 C CA . LEU A 1 408 ? 21.627 16.445 31.161 1.00 80.56 408 LEU A CA 1
ATOM 3142 C C . LEU A 1 408 ? 22.530 16.006 32.319 1.00 80.56 408 LEU A C 1
ATOM 3144 O O . LEU A 1 408 ? 23.164 14.955 32.248 1.00 80.56 408 LEU A O 1
ATOM 3148 N N . THR A 1 409 ? 22.610 16.817 33.373 1.00 75.56 409 THR A N 1
ATOM 3149 C CA . THR A 1 409 ? 23.224 16.405 34.644 1.00 75.56 409 THR A CA 1
ATOM 3150 C C . THR A 1 409 ? 22.163 15.669 35.461 1.00 75.56 409 THR A C 1
ATOM 3152 O O . THR A 1 409 ? 21.078 16.214 35.666 1.00 75.56 409 THR A O 1
ATOM 3155 N N . HIS A 1 410 ? 22.461 14.429 35.856 1.00 58.34 410 HIS A N 1
ATOM 3156 C CA . HIS A 1 410 ? 21.575 13.569 36.649 1.00 58.34 410 HIS A CA 1
ATOM 3157 C C . HIS A 1 410 ? 21.384 14.048 38.086 1.00 58.34 410 HIS A C 1
ATOM 3159 O O . HIS A 1 410 ? 22.374 14.539 38.679 1.00 58.34 410 HIS A O 1
#

Foldseek 3Di:
DWDAFDVVQLVVLVCVLLVVLCVVLVVLCVDDDDSVVLSVVLSVLLVVQLVLLLCVLVDQDPPVLCPPPPCNVCVSVVVLVVSVVVLCVQCAFVVVPHNVVCLCSRVPSRSQVSNVSSLSSQLSNDTDPDQFSLVSCVSVLVPDDADDFDPDDADQVQQAVLLVVLLVVLVVQLPAAAPFFDPQQDCPCPVCCLLQLAHPRTLRNSRCVLLVVLVVVLVCCVVVVVTRADCVDPVSVSSSVSSSVVSSLSSQLVPLLCSLVPGRQGDPVCCVPGNRNVSSVSSSVSNSVSSVVLVNSQSSSVRRHPDGSSVSSSVSSVVVCLCCQAPAQAWLDPPDDDDLVTGGQHLVSRVVCCVVPPDPVRCVVVVSVCCQAVNDPSHPSHPVVVVVVVVVVVVVVVVVPDDDDDDDDD

pLDDT: mean 76.91, std 11.01, range [44.78, 95.0]

Sequence (410 aa):
MKHKPVPIGVVLTGVIYFGLLFYWQWDELSGEGAARDAAIFGIVLAVAHVAYVMACFQRDLPASMKQLPIIGRYAKLYGWLIFVFIAVWYCRPEKWGGYDEAVGFLLVGVLLLGFGAAAILTCFMWSGDQSSRLYALSRFVDVYPAITKPDRHVRFGEKMWTTTFVLIIYFAMTNVMLYGLSGQAMDLFSGFRSIMAGASGTIMHLGIGPIVTGSIIMQLFAGAKIIRLDLTNSEDKAMYQGVQKLLVLIMIPIESIPQTYGFLDPSEFLIDEYGLGWANFVIVAQLFAGSYLVFLLDELVSKWGIGSGMSLFIAAGVAQSTFVGTLSPLPTTAGLAYSVQNPPAGTLPMIFYMFRTATNGEMISLNGFEMILLGDATHPNAVIALVSSIIVFLVVAYAESSKLELPLTH